Protein 6CA4 (pdb70)

Structure (mmCIF, N/CA/C/O backbone):
data_6CA4
#
_entry.id   6CA4
#
_cell.length_a   57.034
_cell.length_b   98.260
_cell.length_c   134.740
_cell.angle_alpha   90.00
_cell.angle_beta   90.00
_cell.angle_gamma   90.00
#
_symmetry.space_group_name_H-M   'P 21 21 21'
#
loop_
_entity.id
_entity.type
_entity.pdbx_description
1 polymer 'Tyrosyl-DNA phosphodiesterase 2'
2 non-polymer 'MAGNESIUM ION'
3 non-polymer 1,2-ETHANEDIOL
4 non-polymer 'MALONATE ION'
5 water water
#
loop_
_atom_site.group_PDB
_atom_site.id
_atom_site.type_symbol
_atom_site.label_atom_id
_atom_site.label_alt_id
_atom_site.label_comp_id
_atom_site.label_asym_id
_atom_site.label_entity_id
_atom_site.label_seq_id
_atom_site.pdbx_PDB_ins_code
_atom_site.Cartn_x
_atom_site.Cartn_y
_atom_site.Cartn_z
_atom_site.occupancy
_atom_site.B_iso_or_equiv
_atom_site.auth_seq_id
_atom_site.auth_comp_id
_atom_site.auth_asym_id
_atom_site.auth_atom_id
_atom_site.pdbx_PDB_model_num
ATOM 1 N N . SER A 1 1 ? 9.101 10.760 -4.350 1.00 66.78 120 SER A N 1
ATOM 2 C CA . SER A 1 1 ? 8.262 11.011 -3.194 1.00 60.84 120 SER A CA 1
ATOM 3 C C . SER A 1 1 ? 8.356 12.457 -2.748 1.00 49.37 120 SER A C 1
ATOM 4 O O . SER A 1 1 ? 9.447 12.975 -2.541 1.00 41.76 120 SER A O 1
ATOM 8 N N . SER A 1 2 ? 7.208 13.116 -2.610 1.00 50.26 121 SER A N 1
ATOM 9 C CA . SER A 1 2 ? 7.188 14.489 -2.126 1.00 61.30 121 SER A CA 1
ATOM 10 C C . SER A 1 2 ? 7.672 14.612 -0.687 1.00 45.22 121 SER A C 1
ATOM 11 O O . SER A 1 2 ? 7.830 15.736 -0.199 1.00 40.91 121 SER A O 1
ATOM 19 N N . LYS A 1 3 ? 7.902 13.496 -0.002 1.00 39.20 122 LYS A N 1
ATOM 20 C CA . LYS A 1 3 ? 8.330 13.535 1.388 1.00 28.27 122 LYS A CA 1
ATOM 21 C C . LYS A 1 3 ? 9.798 13.933 1.485 1.00 29.98 122 LYS A C 1
ATOM 22 O O . LYS A 1 3 ? 10.644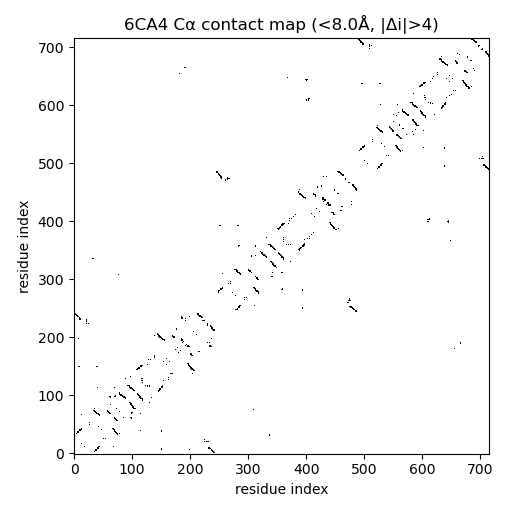 13.418 0.748 1.00 29.57 122 LYS A O 1
ATOM 41 N N . LEU A 1 4 ? 10.095 14.847 2.401 1.00 21.72 123 LEU A N 1
ATOM 42 C CA . LEU A 1 4 ? 11.466 15.208 2.715 1.00 19.80 123 LEU A CA 1
ATOM 43 C C . LEU A 1 4 ? 11.964 14.254 3.785 1.00 20.31 123 LEU A C 1
ATOM 44 O O . LEU A 1 4 ? 11.238 13.962 4.744 1.00 23.31 123 LEU A O 1
ATOM 60 N N . SER A 1 5 ? 13.192 13.761 3.618 1.00 21.03 124 SER A N 1
ATOM 61 C CA . SER A 1 5 ? 13.821 12.880 4.596 1.00 23.05 124 SER A CA 1
ATOM 62 C C . SER A 1 5 ? 15.085 13.532 5.132 1.00 21.51 124 SER A C 1
ATOM 63 O O . SER A 1 5 ? 15.815 14.190 4.389 1.00 20.98 124 SER A O 1
ATOM 71 N N . ILE A 1 6 ? 15.350 13.333 6.426 1.00 18.49 125 ILE A N 1
ATOM 72 C CA . ILE A 1 6 ? 16.542 13.881 7.054 1.00 18.30 125 ILE A CA 1
ATOM 73 C C . ILE A 1 6 ? 17.145 12.846 7.993 1.00 22.61 125 ILE A C 1
ATOM 74 O O . ILE A 1 6 ? 16.468 11.938 8.485 1.00 21.83 125 ILE A O 1
ATOM 90 N N . ILE A 1 7 ? 18.444 13.004 8.238 1.00 22.87 126 ILE A N 1
ATOM 91 C CA . ILE A 1 7 ? 19.140 12.317 9.315 1.00 20.22 126 ILE A CA 1
ATOM 92 C C . ILE A 1 7 ? 19.862 13.374 10.134 1.00 20.98 126 ILE A C 1
ATOM 93 O O . ILE A 1 7 ? 20.431 14.318 9.577 1.00 18.77 126 ILE A O 1
ATOM 109 N N . SER A 1 8 ? 19.830 13.220 11.460 1.00 17.50 127 SER A N 1
ATOM 110 C CA . SER A 1 8 ? 20.589 14.067 12.372 1.00 20.49 127 SER A CA 1
ATOM 111 C C . SER A 1 8 ? 21.399 13.170 13.295 1.00 20.21 127 SER A C 1
ATOM 112 O O . SER A 1 8 ? 20.876 12.185 13.820 1.00 20.13 127 SER A O 1
ATOM 120 N N . TRP A 1 9 ? 22.671 13.501 13.494 1.00 18.24 128 TRP A N 1
ATOM 121 C CA . TRP A 1 9 ? 23.529 12.590 14.252 1.00 20.07 128 TRP A CA 1
ATOM 122 C C . TRP A 1 9 ? 24.749 13.313 14.788 1.00 21.07 128 TRP A C 1
ATOM 123 O O . TRP A 1 9 ? 25.485 13.937 14.023 1.00 18.36 128 TRP A O 1
ATOM 144 N N . ASN A 1 10 ? 24.986 13.184 16.092 1.00 19.41 129 ASN A N 1
ATOM 145 C CA . ASN A 1 10 ? 26.262 13.539 16.710 1.00 19.49 129 ASN A CA 1
ATOM 146 C C . ASN A 1 10 ? 27.220 12.376 16.502 1.00 22.19 129 ASN A C 1
ATOM 147 O O . ASN A 1 10 ? 26.991 11.282 17.018 1.00 23.34 129 ASN A O 1
ATOM 158 N N . VAL A 1 11 ? 28.288 12.601 15.728 1.00 19.34 130 VAL A N 1
ATOM 159 C CA . VAL A 1 11 ? 29.144 11.499 15.302 1.00 22.12 130 VAL A CA 1
ATOM 160 C C . VAL A 1 11 ? 30.247 11.196 16.304 1.00 24.83 130 VAL A C 1
ATOM 161 O O . VAL A 1 11 ? 31.064 10.294 16.054 1.00 23.35 130 VAL A O 1
ATOM 174 N N . ASP A 1 12 ? 30.320 11.941 17.401 1.00 23.85 131 ASP A N 1
ATOM 175 C CA . ASP A 1 12 ? 31.264 11.658 18.487 1.00 24.38 131 ASP A CA 1
ATOM 176 C C . ASP A 1 12 ? 32.703 11.702 17.969 1.00 27.86 131 ASP A C 1
ATOM 177 O O . ASP A 1 12 ? 33.523 10.819 18.236 1.00 29.42 131 ASP A O 1
ATOM 186 N N . GLY A 1 13 ? 33.013 12.761 17.229 1.00 24.04 132 GLY A N 1
ATOM 187 C CA . GLY A 1 13 ? 34.354 12.933 16.699 1.00 27.33 132 GLY A CA 1
ATOM 188 C C . GLY A 1 13 ? 35.414 13.216 17.745 1.00 25.22 132 GLY A C 1
ATOM 189 O O . GLY A 1 13 ? 36.608 13.146 17.424 1.00 25.97 132 GLY A O 1
ATOM 193 N N . LEU A 1 14 ? 35.014 13.556 18.966 1.00 25.75 133 LEU A N 1
ATOM 194 C CA . LEU A 1 14 ? 35.974 13.763 20.042 1.00 25.04 133 LEU A CA 1
ATOM 195 C C . LEU A 1 14 ? 36.470 12.453 20.632 1.00 26.18 133 LEU A C 1
ATOM 196 O O . LEU A 1 14 ? 37.394 12.474 21.452 1.00 31.19 133 LEU A O 1
ATOM 212 N N . ASP A 1 15 ? 35.879 11.323 20.246 1.00 32.25 134 ASP A N 1
ATOM 213 C CA . ASP A 1 15 ? 36.379 10.004 20.620 1.00 33.57 134 ASP A CA 1
ATOM 214 C C . ASP A 1 15 ? 37.174 9.457 19.440 1.00 34.05 134 ASP A C 1
ATOM 215 O O . ASP A 1 15 ? 36.593 9.084 18.417 1.00 35.37 134 ASP A O 1
ATOM 224 N N . THR A 1 16 ? 38.499 9.405 19.575 1.00 35.85 135 THR A N 1
ATOM 225 C CA . THR A 1 16 ? 39.332 8.993 18.450 1.00 47.63 135 THR A CA 1
ATOM 226 C C . THR A 1 16 ? 39.461 7.479 18.321 1.00 43.62 135 THR A C 1
ATOM 227 O O . THR A 1 16 ? 39.989 7.005 17.309 1.00 46.26 135 THR A O 1
ATOM 238 N N . ASN A 1 17 ? 38.987 6.714 19.297 1.00 38.88 136 ASN A N 1
ATOM 239 C CA . ASN A 1 17 ? 39.064 5.260 19.208 1.00 38.84 136 ASN A CA 1
ATOM 240 C C . ASN A 1 17 ? 38.299 4.763 17.987 1.00 38.03 136 ASN A C 1
ATOM 241 O O . ASN A 1 17 ? 37.103 5.032 17.844 1.00 39.19 136 ASN A O 1
ATOM 252 N N . ASN A 1 18 ? 38.987 4.031 17.111 1.00 41.27 137 ASN A N 1
ATOM 253 C CA . ASN A 1 18 ? 38.362 3.414 15.936 1.00 37.99 137 ASN A CA 1
ATOM 254 C C . ASN A 1 18 ? 37.580 4.425 15.099 1.00 38.83 137 ASN A C 1
ATOM 255 O O . ASN A 1 18 ? 36.557 4.091 14.495 1.00 40.14 137 ASN A O 1
ATOM 266 N N . LEU A 1 19 ? 38.056 5.670 15.035 1.00 39.71 138 LEU A N 1
ATOM 267 C CA . LEU A 1 19 ? 37.276 6.703 14.362 1.00 45.29 138 LEU A CA 1
ATOM 268 C C . LEU A 1 19 ? 37.109 6.395 12.879 1.00 40.86 138 LEU A C 1
ATOM 269 O O . LEU A 1 19 ? 36.042 6.642 12.306 1.00 38.35 138 LEU A O 1
ATOM 285 N N . SER A 1 20 ? 38.143 5.841 12.240 1.00 48.75 139 SER A N 1
ATOM 286 C CA . SER A 1 20 ? 38.042 5.514 10.820 1.00 48.79 139 SER A CA 1
ATOM 287 C C . SER A 1 20 ? 36.978 4.451 10.573 1.00 42.05 139 SER A C 1
ATOM 288 O O . SER A 1 20 ? 36.152 4.584 9.661 1.00 37.88 139 SER A O 1
ATOM 296 N N . ASP A 1 21 ? 36.989 3.378 11.370 1.00 42.15 140 ASP A N 1
ATOM 297 C CA . ASP A 1 21 ? 35.967 2.345 11.228 1.00 43.79 140 ASP A CA 1
ATOM 298 C C . ASP A 1 21 ? 34.578 2.921 11.462 1.00 37.88 140 ASP A C 1
ATOM 299 O O . ASP A 1 21 ? 33.631 2.598 10.736 1.00 36.84 140 ASP A O 1
ATOM 308 N N . ARG A 1 22 ? 34.440 3.794 12.459 1.00 36.02 141 ARG A N 1
ATOM 309 C CA . ARG A 1 22 ? 33.138 4.373 12.769 1.00 33.75 141 ARG A CA 1
ATOM 310 C C . ARG A 1 22 ? 32.688 5.356 11.694 1.00 32.07 141 ARG A C 1
ATOM 311 O O . ARG A 1 22 ? 31.489 5.428 11.388 1.00 29.94 141 ARG A O 1
ATOM 332 N N . ALA A 1 23 ? 33.618 6.099 11.091 1.00 30.88 142 ALA A N 1
ATOM 333 C CA . ALA A 1 23 ? 33.259 6.951 9.963 1.00 29.68 142 ALA A CA 1
ATOM 334 C C . ALA A 1 23 ? 32.805 6.121 8.769 1.00 31.17 142 ALA A C 1
ATOM 335 O O . ALA A 1 23 ? 31.862 6.499 8.066 1.00 33.71 142 ALA A O 1
ATOM 342 N N . ARG A 1 24 ? 33.473 4.994 8.515 1.00 32.58 143 ARG A N 1
ATOM 343 C CA . ARG A 1 24 ? 32.981 4.062 7.507 1.00 31.85 143 ARG A CA 1
ATOM 344 C C . ARG A 1 24 ? 31.563 3.612 7.833 1.00 32.41 143 ARG A C 1
ATOM 345 O O . ARG A 1 24 ? 30.701 3.555 6.946 1.00 33.26 143 ARG A O 1
ATOM 366 N N . GLY A 1 25 ? 31.306 3.293 9.104 1.00 35.54 144 GLY A N 1
ATOM 367 C CA . GLY A 1 25 ? 29.963 2.913 9.512 1.00 37.55 144 GLY A CA 1
ATOM 368 C C . GLY A 1 25 ? 28.945 3.998 9.228 1.00 34.55 144 GLY A C 1
ATOM 369 O O . GLY A 1 25 ? 27.883 3.737 8.653 1.00 33.76 144 GLY A O 1
ATOM 373 N N . LEU A 1 26 ? 29.259 5.235 9.626 1.00 26.14 145 LEU A N 1
ATOM 374 C CA . LEU A 1 26 ? 28.351 6.345 9.379 1.00 27.55 145 LEU A CA 1
ATOM 375 C C . LEU A 1 26 ? 28.038 6.463 7.895 1.00 25.23 145 LEU A C 1
ATOM 376 O O . LEU A 1 26 ? 26.873 6.603 7.498 1.00 26.81 145 LEU A O 1
ATOM 392 N N . CYS A 1 27 ? 29.075 6.410 7.056 1.00 26.42 146 CYS A N 1
ATOM 393 C CA . CYS A 1 27 ? 28.870 6.540 5.619 1.00 32.33 146 CYS A CA 1
ATOM 394 C C . CYS A 1 27 ? 27.932 5.463 5.096 1.00 35.60 146 CYS A C 1
ATOM 395 O O . CYS A 1 27 ? 27.100 5.726 4.220 1.00 30.84 146 CYS A O 1
ATOM 403 N N . SER A 1 28 ? 28.061 4.237 5.608 1.00 32.77 147 SER A N 1
ATOM 404 C CA . SER A 1 28 ? 27.196 3.155 5.149 1.00 40.94 147 SER A CA 1
ATOM 405 C C . SER A 1 28 ? 25.741 3.415 5.516 1.00 34.72 147 SER A C 1
ATOM 406 O O . SER A 1 28 ? 24.834 3.098 4.736 1.00 28.47 147 SER A O 1
ATOM 414 N N . TYR A 1 29 ? 25.495 4.003 6.690 1.00 28.58 148 TYR A N 1
ATOM 415 C CA . TYR A 1 29 ? 24.127 4.364 7.055 1.00 29.04 148 TYR A CA 1
ATOM 416 C C . TYR A 1 29 ? 23.596 5.466 6.148 1.00 25.91 148 TYR A C 1
ATOM 417 O O . TYR A 1 29 ? 22.445 5.412 5.694 1.00 29.69 148 TYR A O 1
ATOM 435 N N . LEU A 1 30 ? 24.416 6.490 5.892 1.00 24.62 149 LEU A N 1
ATOM 436 C CA . LEU A 1 30 ? 23.993 7.576 5.011 1.00 25.91 149 LEU A CA 1
ATOM 437 C C . LEU A 1 30 ? 23.659 7.049 3.621 1.00 26.51 149 LEU A C 1
ATOM 438 O O . LEU A 1 30 ? 22.664 7.461 3.013 1.00 25.70 149 LEU A O 1
ATOM 454 N N . ALA A 1 31 ? 24.465 6.118 3.114 1.00 26.08 150 ALA A N 1
ATOM 455 C CA . ALA A 1 31 ? 24.195 5.562 1.794 1.00 25.77 150 ALA A CA 1
ATOM 456 C C . ALA A 1 31 ? 22.905 4.745 1.785 1.00 25.90 150 ALA A C 1
ATOM 457 O O . ALA A 1 31 ? 22.124 4.819 0.829 1.00 25.72 150 ALA A O 1
ATOM 464 N N . LEU A 1 32 ? 22.668 3.950 2.832 1.00 24.88 151 LEU A N 1
ATOM 465 C CA . LEU A 1 32 ? 21.487 3.092 2.870 1.00 20.82 151 LEU A CA 1
ATOM 466 C C . LEU A 1 32 ? 20.205 3.904 2.795 1.00 24.11 151 LEU A C 1
ATOM 467 O O . LEU A 1 32 ? 19.248 3.514 2.118 1.00 25.31 151 LEU A O 1
ATOM 483 N N . TYR A 1 33 ? 20.151 5.022 3.515 1.00 21.91 152 TYR A N 1
ATOM 484 C CA . TYR A 1 33 ? 18.943 5.833 3.569 1.00 20.80 152 TYR A CA 1
ATOM 485 C C . TYR A 1 33 ? 18.919 6.930 2.510 1.00 23.16 152 TYR A C 1
ATOM 486 O O . TYR A 1 33 ? 17.833 7.393 2.149 1.00 26.24 152 TYR A O 1
ATOM 504 N N . THR A 1 34 ? 20.082 7.382 2.039 1.00 24.45 153 THR A N 1
ATOM 505 C CA . THR A 1 34 ? 20.221 8.478 1.085 1.00 23.89 153 THR A CA 1
ATOM 506 C C . THR A 1 34 ? 19.253 9.616 1.441 1.00 24.25 153 THR A C 1
ATOM 507 O O . THR A 1 34 ? 18.346 9.931 0.666 1.00 22.61 153 THR A O 1
ATOM 518 N N . PRO A 1 35 ? 19.402 10.222 2.614 1.00 20.16 154 PRO A N 1
ATOM 519 C CA . PRO A 1 35 ? 18.461 11.265 3.022 1.00 19.62 154 PRO A CA 1
ATOM 520 C C . PRO A 1 35 ? 18.646 12.532 2.203 1.00 19.50 154 PRO A C 1
ATOM 521 O O . PRO A 1 35 ? 19.699 12.783 1.615 1.00 19.71 154 PRO A O 1
ATOM 532 N N . ASP A 1 36 ? 17.588 13.341 2.174 1.00 18.33 155 ASP A N 1
ATOM 533 C CA . ASP A 1 36 ? 17.656 14.615 1.471 1.00 18.24 155 ASP A CA 1
ATOM 534 C C . ASP A 1 36 ? 18.566 15.598 2.189 1.00 18.49 155 ASP A C 1
ATOM 535 O O . ASP A 1 36 ? 19.247 16.395 1.541 1.00 18.37 155 ASP A O 1
ATOM 544 N N . VAL A 1 37 ? 18.589 15.551 3.519 1.00 18.55 156 VAL A N 1
ATOM 545 C CA . VAL A 1 37 ? 19.394 16.447 4.342 1.00 17.79 156 VAL A CA 1
ATOM 546 C C . VAL A 1 37 ? 20.046 15.628 5.447 1.00 18.23 156 VAL A C 1
ATOM 547 O O . VAL A 1 37 ? 19.413 14.742 6.032 1.00 21.14 156 VAL A O 1
ATOM 560 N N . VAL A 1 38 ? 21.313 15.920 5.735 1.00 17.51 157 VAL A N 1
ATOM 561 C CA . VAL A 1 38 ? 21.999 15.362 6.895 1.00 17.72 157 VAL A CA 1
ATOM 562 C C . VAL A 1 38 ? 22.438 16.512 7.797 1.00 16.81 157 VAL A C 1
ATOM 563 O O . VAL A 1 38 ? 23.073 17.465 7.339 1.00 16.62 157 VAL A O 1
ATOM 576 N N . PHE A 1 39 ? 22.096 16.417 9.076 1.00 19.18 158 PHE A N 1
ATOM 577 C CA . PHE A 1 39 ? 22.559 17.337 10.105 1.00 18.23 158 PHE A CA 1
ATOM 578 C C . PHE A 1 39 ? 23.557 16.591 10.983 1.00 16.81 158 PHE A C 1
ATOM 579 O O . PHE A 1 39 ? 23.213 15.567 11.582 1.00 20.79 158 PHE A O 1
ATOM 596 N N . LEU A 1 40 ? 24.791 17.072 11.034 1.00 16.66 159 LEU A N 1
ATOM 597 C CA . LEU A 1 40 ? 25.835 16.384 11.783 1.00 17.31 159 LEU A CA 1
ATOM 598 C C . LEU A 1 40 ? 26.432 17.289 12.854 1.00 17.60 159 LEU A C 1
ATOM 599 O O . LEU A 1 40 ? 26.568 18.503 12.664 1.00 17.86 159 LEU A O 1
ATOM 615 N N . GLN A 1 41 ? 26.781 16.682 13.994 1.00 17.38 160 GLN A N 1
ATOM 616 C CA . GLN A 1 41 ? 27.452 17.413 15.057 1.00 19.44 160 GLN A CA 1
ATOM 617 C C . GLN A 1 41 ? 28.703 16.679 15.524 1.00 18.99 160 GLN A C 1
ATOM 618 O O . GLN A 1 41 ? 28.805 15.448 15.433 1.00 18.78 160 GLN A O 1
ATOM 632 N N . GLU A 1 42 ? 29.654 17.465 16.040 1.00 15.36 161 GLU A N 1
ATOM 633 C CA . GLU A 1 42 ? 30.919 16.956 16.574 1.00 21.48 161 GLU A CA 1
ATOM 634 C C . GLU A 1 42 ? 31.763 16.298 15.477 1.00 20.86 161 GLU A C 1
ATOM 635 O O . GLU A 1 42 ? 32.434 15.294 15.700 1.00 20.61 161 GLU A O 1
ATOM 647 N N . LEU A 1 43 ? 31.737 16.878 14.285 1.00 21.48 162 LEU A N 1
ATOM 648 C CA . LEU A 1 43 ? 32.719 16.540 13.265 1.00 21.81 162 LEU A CA 1
ATOM 649 C C . LEU A 1 43 ? 34.092 17.103 13.632 1.00 23.44 162 LEU A C 1
ATOM 650 O O . LEU A 1 43 ? 34.210 18.086 14.365 1.00 23.31 162 LEU A O 1
ATOM 666 N N . ILE A 1 44 ? 35.139 16.468 13.111 1.00 22.02 163 ILE A N 1
ATOM 667 C CA . ILE A 1 44 ? 36.486 17.041 13.118 1.00 19.75 163 ILE A CA 1
ATOM 668 C C . ILE A 1 44 ? 36.979 17.064 11.674 1.00 25.17 163 ILE A C 1
ATOM 669 O O . ILE A 1 44 ? 36.378 16.422 10.799 1.00 24.51 163 ILE A O 1
ATOM 685 N N . PRO A 1 45 ? 38.049 17.797 11.368 1.00 27.66 164 PRO A N 1
ATOM 686 C CA . PRO A 1 45 ? 38.443 17.918 9.955 1.00 22.32 164 PRO A CA 1
ATOM 687 C C . PRO A 1 45 ? 38.668 16.584 9.261 1.00 28.12 164 PRO A C 1
ATOM 688 O O . PRO A 1 45 ? 38.184 16.396 8.137 1.00 28.46 164 PRO A O 1
ATOM 699 N N . ALA A 1 46 ? 39.396 15.652 9.887 1.00 30.63 165 ALA A N 1
ATOM 700 C CA . ALA A 1 46 ? 39.646 14.363 9.246 1.00 31.30 165 ALA A CA 1
ATOM 701 C C . ALA A 1 46 ? 38.347 13.624 8.956 1.00 31.01 165 ALA A C 1
ATOM 702 O O . ALA A 1 46 ? 38.265 12.880 7.969 1.00 33.18 165 ALA A O 1
ATOM 709 N N . TYR A 1 47 ? 37.325 13.826 9.795 1.00 25.25 166 TYR A N 1
ATOM 710 C CA . TYR A 1 47 ? 36.050 13.136 9.619 1.00 22.14 166 TYR A CA 1
ATOM 711 C C . TYR A 1 47 ? 35.300 13.689 8.414 1.00 26.52 166 TYR A C 1
ATOM 712 O O . TYR A 1 47 ? 34.828 12.931 7.558 1.00 27.24 166 TYR A O 1
ATOM 730 N N . VAL A 1 48 ? 35.189 15.018 8.322 1.00 24.27 167 VAL A N 1
ATOM 731 C CA . VAL A 1 48 ? 34.454 15.600 7.206 1.00 22.18 167 VAL A CA 1
ATOM 732 C C . VAL A 1 48 ? 35.212 15.397 5.902 1.00 28.71 167 VAL A C 1
ATOM 733 O O . VAL A 1 48 ? 34.595 15.257 4.840 1.00 28.87 167 VAL A O 1
ATOM 746 N N . GLN A 1 49 ? 36.545 15.361 5.953 1.00 25.84 168 GLN A N 1
ATOM 747 C CA . GLN A 1 49 ? 37.313 15.063 4.749 1.00 29.99 168 GLN A CA 1
ATOM 748 C C . GLN A 1 49 ? 36.988 13.669 4.235 1.00 30.27 168 GLN A C 1
ATOM 749 O O . GLN A 1 49 ? 36.847 13.457 3.021 1.00 34.94 168 GLN A O 1
ATOM 763 N N . TYR A 1 50 ? 36.862 12.705 5.148 1.00 26.97 169 TYR A N 1
ATOM 764 C CA . TYR A 1 50 ? 36.505 11.351 4.750 1.00 31.36 169 TYR A CA 1
ATOM 765 C C . TYR A 1 50 ? 35.113 11.296 4.130 1.00 32.30 169 TYR A C 1
ATOM 766 O O . TYR A 1 50 ? 34.908 10.618 3.113 1.00 34.50 169 TYR A O 1
ATOM 784 N N . LEU A 1 51 ? 34.137 11.984 4.741 1.00 25.52 170 LEU A N 1
ATOM 785 C CA . LEU A 1 51 ? 32.780 11.980 4.207 1.00 24.63 170 LEU A CA 1
ATOM 786 C C . LEU A 1 51 ? 32.719 12.625 2.826 1.00 23.75 170 LEU A C 1
ATOM 787 O O . LEU A 1 51 ? 32.000 12.148 1.939 1.00 25.64 170 LEU A O 1
ATOM 803 N N . LYS A 1 52 ? 33.466 13.711 2.622 1.00 23.13 171 LYS A N 1
ATOM 804 C CA . LYS A 1 52 ? 33.427 14.392 1.333 1.00 27.31 171 LYS A CA 1
ATOM 805 C C . LYS A 1 52 ? 33.988 13.524 0.215 1.00 32.82 171 LYS A C 1
ATOM 806 O O . LYS A 1 52 ? 33.520 13.607 -0.924 1.00 35.57 171 LYS A O 1
ATOM 825 N N . LYS A 1 53 ? 34.999 12.706 0.508 1.00 32.52 172 LYS A N 1
ATOM 826 C CA . LYS A 1 53 ? 35.544 11.820 -0.515 1.00 42.84 172 LYS A CA 1
ATOM 827 C C . LYS A 1 53 ? 34.530 10.778 -0.959 1.00 41.39 172 LYS A C 1
ATOM 828 O O . LYS A 1 53 ? 34.570 10.329 -2.113 1.00 43.28 172 LYS A O 1
ATOM 847 N N . ARG A 1 54 ? 33.619 10.384 -0.076 1.00 36.48 173 ARG A N 1
ATOM 848 C CA . ARG A 1 54 ? 32.680 9.314 -0.380 1.00 43.72 173 ARG A CA 1
ATOM 849 C C . ARG A 1 54 ? 31.292 9.806 -0.771 1.00 49.84 173 ARG A C 1
ATOM 850 O O . ARG A 1 54 ? 30.596 9.114 -1.520 1.00 57.26 173 ARG A O 1
ATOM 871 N N . ALA A 1 55 ? 30.873 10.986 -0.312 1.00 32.82 174 ALA A N 1
ATOM 872 C CA . ALA A 1 55 ? 29.512 11.443 -0.575 1.00 25.68 174 ALA A CA 1
ATOM 873 C C . ALA A 1 55 ? 29.456 12.592 -1.577 1.00 24.44 174 ALA A C 1
ATOM 874 O O . ALA A 1 55 ? 28.942 13.669 -1.265 1.00 26.20 174 ALA A O 1
ATOM 881 N N . VAL A 1 56 ? 29.919 12.365 -2.802 1.00 25.54 175 VAL A N 1
ATOM 882 C CA . VAL A 1 56 ? 30.085 13.456 -3.756 1.00 24.97 175 VAL A CA 1
ATOM 883 C C . VAL A 1 56 ? 28.746 13.854 -4.380 1.00 25.66 175 VAL A C 1
ATOM 884 O O . VAL A 1 56 ? 28.671 14.794 -5.176 1.00 26.33 175 VAL A O 1
ATOM 897 N N . SER A 1 57 ? 27.674 13.144 -4.026 1.00 24.61 176 SER A N 1
ATOM 898 C CA . SER A 1 57 ? 26.337 13.554 -4.441 1.00 29.07 176 SER A CA 1
ATOM 899 C C . SER A 1 57 ? 25.708 14.548 -3.473 1.00 23.90 176 SER A C 1
ATOM 900 O O . SER A 1 57 ? 24.536 14.903 -3.639 1.00 20.30 176 SER A O 1
ATOM 908 N N . TYR A 1 58 ? 26.465 15.021 -2.489 1.00 21.62 177 TYR A N 1
ATOM 909 C CA . TYR A 1 58 ? 25.961 15.947 -1.489 1.00 19.49 177 TYR A CA 1
ATOM 910 C C . TYR A 1 58 ? 26.803 17.213 -1.453 1.00 17.58 177 TYR A C 1
ATOM 911 O O . TYR A 1 58 ? 28.029 17.156 -1.581 1.00 21.27 177 TYR A O 1
ATOM 929 N N . LEU A 1 59 ? 26.138 18.350 -1.257 1.00 19.68 178 LEU A N 1
ATOM 930 C CA . LEU A 1 59 ? 26.818 19.592 -0.916 1.00 15.64 178 LEU A CA 1
ATOM 931 C C . LEU A 1 59 ? 27.093 19.598 0.578 1.00 17.86 178 LEU A C 1
ATOM 932 O O . LEU A 1 59 ? 26.252 19.159 1.361 1.00 18.84 178 LEU A O 1
ATOM 948 N N . PHE A 1 60 ? 28.261 20.103 0.971 1.00 17.66 179 PHE A N 1
ATOM 949 C CA . PHE A 1 60 ? 28.659 20.154 2.375 1.00 17.51 179 PHE A CA 1
ATOM 950 C C . PHE A 1 60 ? 28.767 21.589 2.870 1.00 17.83 179 PHE A C 1
ATOM 951 O O . PHE A 1 60 ? 29.241 22.478 2.154 1.00 19.36 179 PHE A O 1
ATOM 968 N N . PHE A 1 61 ? 28.379 21.798 4.127 1.00 17.48 180 PHE A N 1
ATOM 969 C CA . PHE A 1 61 ? 28.560 23.068 4.814 1.00 20.94 180 PHE A CA 1
ATOM 970 C C . PHE A 1 61 ? 29.007 22.724 6.223 1.00 18.09 180 PHE A C 1
ATOM 971 O O . PHE A 1 61 ? 28.485 21.782 6.829 1.00 19.48 180 PHE A O 1
ATOM 988 N N . GLU A 1 62 ? 29.982 23.475 6.733 1.00 18.04 181 GLU A N 1
ATOM 989 C CA . GLU A 1 62 ? 30.545 23.196 8.052 1.00 16.27 181 GLU A CA 1
ATOM 990 C C . GLU A 1 62 ? 30.463 24.415 8.962 1.00 19.34 181 GLU A C 1
ATOM 991 O O . GLU A 1 62 ? 30.557 25.559 8.520 1.00 20.02 181 GLU A O 1
ATOM 1003 N N . GLY A 1 63 ? 30.315 24.152 10.262 1.00 20.35 182 GLY A N 1
ATOM 1004 C CA . GLY A 1 63 ? 30.251 25.232 11.230 1.00 19.26 182 GLY A CA 1
ATOM 1005 C C . GLY A 1 63 ? 31.589 25.827 11.611 1.00 19.60 182 GLY A C 1
ATOM 1006 O O . GLY A 1 63 ? 31.627 26.890 12.244 1.00 21.50 182 GLY A O 1
ATOM 1010 N N . SER A 1 64 ? 32.680 25.165 11.249 1.00 18.69 183 SER A N 1
ATOM 1011 C CA . SER A 1 64 ? 34.018 25.706 11.441 1.00 17.89 183 SER A CA 1
ATOM 1012 C C . SER A 1 64 ? 34.986 24.906 10.574 1.00 21.82 183 SER A C 1
ATOM 1013 O O . SER A 1 64 ? 34.601 23.950 9.896 1.00 22.98 183 SER A O 1
ATOM 1021 N N . ASP A 1 65 ? 36.250 25.331 10.581 1.00 21.46 184 ASP A N 1
ATOM 1022 C CA . ASP A 1 65 ? 37.347 24.603 9.949 1.00 23.85 184 ASP A CA 1
ATOM 1023 C C . ASP A 1 65 ? 38.412 24.177 10.953 1.00 26.62 184 ASP A C 1
ATOM 1024 O O . ASP A 1 65 ? 39.506 23.766 10.550 1.00 26.81 184 ASP A O 1
ATOM 1033 N N . ASP A 1 66 ? 38.111 24.252 12.243 1.00 23.75 185 ASP A N 1
ATOM 1034 C CA . ASP A 1 66 ? 39.080 24.043 13.309 1.00 28.21 185 ASP A CA 1
ATOM 1035 C C . ASP A 1 66 ? 38.348 23.419 14.487 1.00 27.46 185 ASP A C 1
ATOM 1036 O O . ASP A 1 66 ? 37.143 23.617 14.649 1.00 29.59 185 ASP A O 1
ATOM 1045 N N . GLY A 1 67 ? 39.074 22.649 15.296 1.00 30.79 186 GLY A N 1
ATOM 1046 C CA . GLY A 1 67 ? 38.458 22.038 16.469 1.00 28.50 186 GLY A CA 1
ATOM 1047 C C . GLY A 1 67 ? 37.433 20.990 16.074 1.00 26.00 186 GLY A C 1
ATOM 1048 O O . GLY A 1 67 ? 37.709 20.089 15.274 1.00 24.53 186 GLY A O 1
ATOM 1052 N N . TYR A 1 68 ? 36.238 21.089 16.654 1.00 21.35 187 TYR A N 1
ATOM 1053 C CA . TYR A 1 68 ? 35.120 20.223 16.306 1.00 21.29 187 TYR A CA 1
ATOM 1054 C C . TYR A 1 68 ? 33.911 21.099 16.031 1.00 21.86 187 TYR A C 1
ATOM 1055 O O . TYR A 1 68 ? 33.813 22.215 16.546 1.00 22.63 187 TYR A O 1
ATOM 1073 N N . PHE A 1 69 ? 32.999 20.601 15.198 1.00 19.78 188 PHE A N 1
ATOM 1074 C CA . PHE A 1 69 ? 31.977 21.486 14.645 1.00 17.00 188 PHE A CA 1
ATOM 1075 C C . PHE A 1 69 ? 30.852 20.698 13.984 1.00 16.42 188 PHE A C 1
ATOM 1076 O O . PHE A 1 69 ? 30.919 19.478 13.823 1.00 20.26 188 PHE A O 1
ATOM 1093 N N . THR A 1 70 ? 29.812 21.426 13.601 1.00 18.31 189 THR A N 1
ATOM 1094 C CA . THR A 1 70 ? 28.652 20.830 12.962 1.00 17.32 189 THR A CA 1
ATOM 1095 C C . THR A 1 70 ? 28.793 20.840 11.441 1.00 16.00 189 THR A C 1
ATOM 1096 O O . THR A 1 70 ? 29.698 21.450 10.870 1.00 18.39 189 THR A O 1
ATOM 1107 N N . GLY A 1 71 ? 27.843 20.186 10.786 1.00 16.32 190 GLY A N 1
ATOM 1108 C CA . GLY A 1 71 ? 27.805 20.193 9.337 1.00 17.57 190 GLY A CA 1
ATOM 1109 C C . GLY A 1 71 ? 26.402 19.943 8.834 1.00 17.78 190 GLY A C 1
ATOM 1110 O O . GLY A 1 71 ? 25.561 19.369 9.527 1.00 17.62 190 GLY A O 1
ATOM 1114 N N . ILE A 1 72 ? 26.158 20.385 7.601 1.00 18.75 191 ILE A N 1
ATOM 1115 C CA . ILE A 1 72 ? 24.910 20.103 6.910 1.00 16.25 191 ILE A CA 1
ATOM 1116 C C . ILE A 1 72 ? 25.281 19.534 5.550 1.00 17.28 191 ILE A C 1
ATOM 1117 O O . ILE A 1 72 ? 26.153 20.086 4.868 1.00 19.39 191 ILE A O 1
ATOM 1133 N N . MET A 1 73 ? 24.643 18.428 5.174 1.00 16.97 192 MET A N 1
ATOM 1134 C CA . MET A 1 73 ? 24.778 17.854 3.840 1.00 16.26 192 MET A CA 1
ATOM 1135 C C . MET A 1 73 ? 23.441 17.960 3.119 1.00 16.65 192 MET A C 1
ATOM 1136 O O . MET A 1 73 ? 22.387 17.697 3.707 1.00 17.75 192 MET A O 1
ATOM 1150 N N . LEU A 1 74 ? 23.489 18.321 1.836 1.00 16.72 193 LEU A N 1
ATOM 1151 C CA . LEU A 1 74 ? 22.294 18.496 1.021 1.00 18.80 193 LEU A CA 1
ATOM 1152 C C . LEU A 1 74 ? 22.385 17.595 -0.203 1.00 18.49 193 LEU A C 1
ATOM 1153 O O . LEU A 1 74 ? 23.358 17.668 -0.960 1.00 20.62 193 LEU A O 1
ATOM 1169 N N . ARG A 1 75 ? 21.377 16.752 -0.386 1.00 18.48 194 ARG A N 1
ATOM 1170 C CA . ARG A 1 75 ? 21.325 15.866 -1.545 1.00 16.29 194 ARG A CA 1
ATOM 1171 C C . ARG A 1 75 ? 21.047 16.684 -2.802 1.00 17.53 194 ARG A C 1
ATOM 1172 O O . ARG A 1 75 ? 19.943 17.211 -2.979 1.00 20.54 194 ARG A O 1
ATOM 1193 N N . LYS A 1 76 ? 22.027 16.733 -3.707 1.00 22.35 195 LYS A N 1
ATOM 1194 C CA . LYS A 1 76 ? 21.991 17.710 -4.790 1.00 21.48 195 LYS A CA 1
ATOM 1195 C C . LYS A 1 76 ? 20.881 17.424 -5.793 1.00 21.48 195 LYS A C 1
ATOM 1196 O O . LYS A 1 76 ? 20.341 18.359 -6.393 1.00 24.13 195 LYS A O 1
ATOM 1215 N N . SER A 1 77 ? 20.509 16.155 -5.970 1.00 18.86 196 SER A N 1
ATOM 1216 C CA . SER A 1 77 ? 19.439 15.808 -6.896 1.00 22.21 196 SER A CA 1
ATOM 1217 C C . SER A 1 77 ? 18.066 16.211 -6.387 1.00 25.24 196 SER A C 1
ATOM 1218 O O . SER A 1 77 ? 17.107 16.184 -7.166 1.00 24.27 196 SER A O 1
ATOM 1226 N N . ARG A 1 78 ? 17.952 16.593 -5.113 1.00 20.73 197 ARG A N 1
ATOM 1227 C CA . ARG A 1 78 ? 16.664 16.810 -4.475 1.00 21.36 197 ARG A CA 1
ATOM 1228 C C . ARG A 1 78 ? 16.471 18.203 -3.910 1.00 22.77 197 ARG A C 1
ATOM 1229 O O . ARG A 1 78 ? 15.320 18.632 -3.766 1.00 23.36 197 ARG A O 1
ATOM 1250 N N . VAL A 1 79 ? 17.552 18.913 -3.597 1.00 23.48 198 VAL A N 1
ATOM 1251 C CA . VAL A 1 79 ? 17.520 20.164 -2.855 1.00 28.45 198 VAL A CA 1
ATOM 1252 C C . VAL A 1 79 ? 18.358 21.182 -3.615 1.00 31.77 198 VAL A C 1
ATOM 1253 O O . VAL A 1 79 ? 19.511 20.903 -3.968 1.00 37.67 198 VAL A O 1
ATOM 1266 N N . LYS A 1 80 ? 17.776 22.349 -3.888 1.00 27.49 199 LYS A N 1
ATOM 1267 C CA . LYS A 1 80 ? 18.491 23.432 -4.544 1.00 30.37 199 LYS A CA 1
ATOM 1268 C C . LYS A 1 80 ? 18.996 24.434 -3.512 1.00 28.81 199 LYS A C 1
ATOM 1269 O O . LYS A 1 80 ? 18.217 24.985 -2.725 1.00 28.21 199 LYS A O 1
ATOM 1288 N N . PHE A 1 81 ? 20.296 24.687 -3.537 1.00 22.94 200 PHE A N 1
ATOM 1289 C CA . PHE A 1 81 ? 20.911 25.564 -2.558 1.00 21.82 200 PHE A CA 1
ATOM 1290 C C . PHE A 1 81 ? 20.720 27.029 -2.921 1.00 24.91 200 PHE A C 1
ATOM 1291 O O . PHE A 1 81 ? 20.861 27.429 -4.078 1.00 26.87 200 PHE A O 1
ATOM 1308 N N . LEU A 1 82 ? 20.413 27.834 -1.908 1.00 22.44 201 LEU A N 1
ATOM 1309 C CA . LEU A 1 82 ? 20.297 29.275 -2.068 1.00 21.80 201 LEU A CA 1
ATOM 1310 C C . LEU A 1 82 ? 21.408 30.027 -1.349 1.00 27.79 201 LEU A C 1
ATOM 1311 O O . LEU A 1 82 ? 22.139 30.791 -1.984 1.00 24.78 201 LEU A O 1
ATOM 1327 N N . GLU A 1 83 ? 21.552 29.850 -0.037 1.00 21.15 202 GLU A N 1
ATOM 1328 C CA . GLU A 1 83 ? 22.643 30.502 0.675 1.00 19.89 202 GLU A CA 1
ATOM 1329 C C . GLU A 1 83 ? 22.757 29.890 2.062 1.00 20.85 202 GLU A C 1
ATOM 1330 O O . GLU A 1 83 ? 21.875 29.157 2.519 1.00 20.96 202 GLU A O 1
ATOM 1342 N N . SER A 1 84 ? 23.858 30.224 2.733 1.00 19.83 203 SER A N 1
ATOM 1343 C CA . SER A 1 84 ? 24.147 29.696 4.058 1.00 20.47 203 SER A CA 1
ATOM 1344 C C . SER A 1 84 ? 24.738 30.791 4.934 1.00 23.65 203 SER A C 1
ATOM 1345 O O . SER A 1 84 ? 25.219 31.820 4.447 1.00 23.23 203 SER A O 1
ATOM 1353 N N . GLU A 1 85 ? 24.691 30.558 6.245 1.00 18.94 204 GLU A N 1
ATOM 1354 C CA . GLU A 1 85 ? 25.314 31.482 7.179 1.00 20.87 204 GLU A CA 1
ATOM 1355 C C . GLU A 1 85 ? 25.557 30.778 8.501 1.00 20.76 204 GLU A C 1
ATOM 1356 O O . GLU A 1 85 ? 24.986 29.720 8.785 1.00 21.01 204 GLU A O 1
ATOM 1368 N N . ILE A 1 86 ? 26.399 31.399 9.315 1.00 19.67 205 ILE A N 1
ATOM 1369 C CA . ILE A 1 86 ? 26.654 30.955 10.680 1.00 19.95 205 ILE A CA 1
ATOM 1370 C C . ILE A 1 86 ? 26.281 32.094 11.617 1.00 23.81 205 ILE A C 1
ATOM 1371 O O . ILE A 1 86 ? 26.671 33.245 11.389 1.00 23.88 205 ILE A O 1
ATOM 1387 N N . ILE A 1 87 ? 25.503 31.775 12.645 1.00 22.45 206 ILE A N 1
ATOM 1388 C CA . ILE A 1 87 ? 25.133 32.719 13.690 1.00 24.82 206 ILE A CA 1
ATOM 1389 C C . ILE A 1 87 ? 25.952 32.373 14.925 1.00 26.17 206 ILE A C 1
ATOM 1390 O O . ILE A 1 87 ? 25.962 31.218 15.369 1.00 21.59 206 ILE A O 1
ATOM 1406 N N A CYS A 1 88 ? 26.667 33.353 15.467 0.64 30.73 207 CYS A N 1
ATOM 1407 N N B CYS A 1 88 ? 26.633 33.378 15.470 0.36 35.02 207 CYS A N 1
ATOM 1408 C CA A CYS A 1 88 ? 27.565 33.074 16.578 0.64 33.50 207 CYS A CA 1
ATOM 1409 C CA B CYS A 1 88 ? 27.485 33.199 16.631 0.36 35.53 207 CYS A CA 1
ATOM 1410 C C A CYS A 1 88 ? 26.810 33.072 17.903 0.64 30.22 207 CYS A C 1
ATOM 1411 C C B CYS A 1 88 ? 26.651 32.911 17.873 0.36 32.26 207 CYS A C 1
ATOM 1412 O O A CYS A 1 88 ? 25.816 33.784 18.079 0.64 25.95 207 CYS A O 1
ATOM 1413 O O B CYS A 1 88 ? 25.468 33.258 17.961 0.36 30.75 207 CYS A O 1
ATOM 1428 N N . PHE A 1 89 ? 27.283 32.226 18.828 1.00 27.13 208 PHE A N 1
ATOM 1429 C CA . PHE A 1 89 ? 26.806 32.125 20.205 1.00 23.98 208 PHE A CA 1
ATOM 1430 C C . PHE A 1 89 ? 27.823 32.895 21.045 1.00 25.61 208 PHE A C 1
ATOM 1431 O O . PHE A 1 89 ? 28.855 32.335 21.440 1.00 25.66 208 PHE A O 1
ATOM 1449 N N . PRO A 1 90 ? 27.595 34.175 21.349 1.00 25.96 209 PRO A N 1
ATOM 1450 C CA . PRO A 1 90 ? 28.705 34.999 21.871 1.00 33.50 209 PRO A CA 1
ATOM 1451 C C . PRO A 1 90 ? 29.306 34.525 23.195 1.00 32.85 209 PRO A C 1
ATOM 1452 O O . PRO A 1 90 ? 30.463 34.869 23.484 1.00 29.63 209 PRO A O 1
ATOM 1463 N N . THR A 1 91 ? 28.588 33.751 24.008 1.00 26.30 210 THR A N 1
ATOM 1464 C CA . THR A 1 91 ? 29.124 33.325 25.294 1.00 22.62 210 THR A CA 1
ATOM 1465 C C . THR A 1 91 ? 29.343 31.816 25.380 1.00 26.29 210 THR A C 1
ATOM 1466 O O . THR A 1 91 ? 29.440 31.271 26.484 1.00 24.21 210 THR A O 1
ATOM 1477 N N . THR A 1 92 ? 29.442 31.127 24.246 1.00 24.55 211 THR A N 1
ATOM 1478 C CA . THR A 1 92 ? 29.798 29.715 24.284 1.00 20.27 211 THR A CA 1
ATOM 1479 C C . THR A 1 92 ? 31.217 29.545 24.812 1.00 18.70 211 THR A C 1
ATOM 1480 O O . THR A 1 92 ? 32.102 30.360 24.539 1.00 24.08 211 THR A O 1
ATOM 1491 N N . GLN A 1 93 ? 31.424 28.484 25.574 1.00 21.75 212 GLN A N 1
ATOM 1492 C CA . GLN A 1 93 ? 32.755 28.084 26.005 1.00 22.13 212 GLN A CA 1
ATOM 1493 C C . GLN A 1 93 ? 33.304 26.932 25.180 1.00 20.90 212 GLN A C 1
ATOM 1494 O O . GLN A 1 93 ? 34.407 26.452 25.465 1.00 19.04 212 GLN A O 1
ATOM 1508 N N . MET A 1 94 ? 32.560 26.470 24.163 1.00 20.77 213 MET A N 1
ATOM 1509 C CA . MET A 1 94 ? 32.884 25.237 23.462 1.00 17.21 213 MET A CA 1
ATOM 1510 C C . MET A 1 94 ? 32.707 25.409 21.956 1.00 19.73 213 MET A C 1
ATOM 1511 O O . MET A 1 94 ? 32.441 24.440 21.239 1.00 21.57 213 MET A O 1
ATOM 1525 N N . MET A 1 95 ? 32.849 26.642 21.471 1.00 18.42 214 MET A N 1
ATOM 1526 C CA . MET A 1 95 ? 32.869 26.940 20.040 1.00 19.22 214 MET A CA 1
ATOM 1527 C C . MET A 1 95 ? 31.548 26.608 19.353 1.00 20.92 214 MET A C 1
ATOM 1528 O O . MET A 1 95 ? 31.509 26.441 18.122 1.00 19.66 214 MET A O 1
ATOM 1542 N N . ARG A 1 96 ? 30.457 26.547 20.108 1.00 18.13 215 ARG A N 1
ATOM 1543 C CA . ARG A 1 96 ? 29.158 26.210 19.543 1.00 18.10 215 ARG A CA 1
ATOM 1544 C C . ARG A 1 96 ? 28.570 27.399 18.792 1.00 17.96 215 ARG A C 1
ATOM 1545 O O . ARG A 1 96 ? 28.887 28.558 19.066 1.00 18.27 215 ARG A O 1
ATOM 1566 N N . ASN A 1 97 ? 27.723 27.096 17.813 1.00 17.53 216 ASN A N 1
ATOM 1567 C CA . ASN A 1 97 ? 27.112 28.133 16.989 1.00 18.91 216 ASN A CA 1
ATOM 1568 C C . ASN A 1 97 ? 25.901 27.547 16.272 1.00 16.20 216 ASN A C 1
ATOM 1569 O O . ASN A 1 97 ? 25.502 26.405 16.512 1.00 16.59 216 ASN A O 1
ATOM 1580 N N . LEU A 1 98 ? 25.305 28.340 15.394 1.00 18.45 217 LEU A N 1
ATOM 1581 C CA . LEU A 1 98 ? 24.110 27.947 14.663 1.00 14.71 217 LEU A CA 1
ATOM 1582 C C . LEU A 1 98 ? 24.437 27.999 13.180 1.00 15.56 217 LEU A C 1
ATOM 1583 O O . LEU A 1 98 ? 24.768 29.067 12.659 1.00 20.71 217 LEU A O 1
ATOM 1599 N N . LEU A 1 99 ? 24.358 26.851 12.520 1.00 14.13 218 LEU A N 1
ATOM 1600 C CA . LEU A 1 99 ? 24.630 26.718 11.089 1.00 13.46 218 LEU A CA 1
ATOM 1601 C C . LEU A 1 99 ? 23.317 26.623 10.330 1.00 15.83 218 LEU A C 1
ATOM 1602 O O . LEU A 1 99 ? 22.462 25.808 10.672 1.00 17.28 218 LEU A O 1
ATOM 1618 N N . ILE A 1 100 ? 23.171 27.437 9.288 1.00 17.63 219 ILE A N 1
ATOM 1619 C CA . ILE A 1 100 ? 21.897 27.586 8.598 1.00 19.00 219 ILE A CA 1
ATOM 1620 C C . ILE A 1 100 ? 22.128 27.471 7.101 1.00 19.21 219 ILE A C 1
ATOM 1621 O O . ILE A 1 100 ? 23.052 28.088 6.556 1.00 20.65 219 ILE A O 1
ATOM 1637 N N . ALA A 1 101 ? 21.278 26.694 6.440 1.00 14.99 220 ALA A N 1
ATOM 1638 C CA . ALA A 1 101 ? 21.269 26.618 4.984 1.00 17.14 220 ALA A CA 1
ATOM 1639 C C . ALA A 1 101 ? 19.858 26.893 4.487 1.00 17.55 220 ALA A C 1
ATOM 1640 O O . ALA A 1 101 ? 18.898 26.271 4.957 1.00 20.17 220 ALA A O 1
ATOM 1647 N N . GLN A 1 102 ? 19.738 27.815 3.523 1.00 19.36 221 GLN A N 1
ATOM 1648 C CA . GLN A 1 102 ? 18.472 28.131 2.876 1.00 19.88 221 GLN A CA 1
ATOM 1649 C C . GLN A 1 102 ? 18.464 27.419 1.534 1.00 16.88 221 GLN A C 1
ATOM 1650 O O . GLN A 1 102 ? 19.420 27.551 0.761 1.00 21.79 221 GLN A O 1
ATOM 1664 N N . VAL A 1 103 ? 17.399 26.654 1.275 1.00 18.32 222 VAL A N 1
ATOM 1665 C CA . VAL A 1 103 ? 17.267 25.861 0.057 1.00 21.52 222 VAL A CA 1
ATOM 1666 C C . VAL A 1 103 ? 15.832 25.940 -0.457 1.00 22.61 222 VAL A C 1
ATOM 1667 O O . VAL A 1 103 ? 14.936 26.469 0.201 1.00 18.74 222 VAL A O 1
ATOM 1680 N N . THR A 1 104 ? 15.624 25.417 -1.661 1.00 20.27 223 THR A N 1
ATOM 1681 C CA . THR A 1 104 ? 14.281 25.142 -2.154 1.00 18.80 223 THR A CA 1
ATOM 1682 C C . THR A 1 104 ? 14.146 23.647 -2.401 1.00 22.47 223 THR A C 1
ATOM 1683 O O . THR A 1 104 ? 15.097 22.989 -2.839 1.00 23.25 223 THR A O 1
ATOM 1694 N N . PHE A 1 105 ? 12.969 23.121 -2.076 1.00 23.88 224 PHE A N 1
ATOM 1695 C CA . PHE A 1 105 ? 12.630 21.702 -2.181 1.00 22.93 224 PHE A CA 1
ATOM 1696 C C . PHE A 1 105 ? 11.303 21.661 -2.936 1.00 28.07 224 PHE A C 1
ATOM 1697 O O . PHE A 1 105 ? 10.250 21.989 -2.380 1.00 26.14 224 PHE A O 1
ATOM 17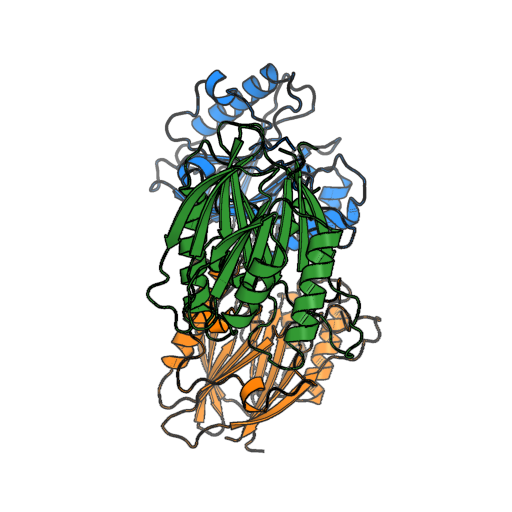14 N N . SER A 1 106 ? 11.361 21.317 -4.220 1.00 28.78 225 SER A N 1
ATOM 1715 C CA . SER A 1 106 ? 10.181 21.309 -5.083 1.00 33.55 225 SER A CA 1
ATOM 1716 C C . SER A 1 106 ? 9.426 22.635 -4.989 1.00 29.12 225 SER A C 1
ATOM 1717 O O . SER A 1 106 ? 8.212 22.679 -4.786 1.00 33.83 225 SER A O 1
ATOM 1725 N N . GLY A 1 107 ? 10.167 23.730 -5.144 1.00 26.97 226 GLY A N 1
ATOM 1726 C CA . GLY A 1 107 ? 9.585 25.054 -5.160 1.00 26.29 226 GLY A CA 1
ATOM 1727 C C . GLY A 1 107 ? 9.290 25.640 -3.799 1.00 26.50 226 GLY A C 1
ATOM 1728 O O . GLY A 1 107 ? 8.902 26.811 -3.717 1.00 29.88 226 GLY A O 1
ATOM 1732 N N . GLN A 1 108 ? 9.474 24.878 -2.732 1.00 23.02 227 GLN A N 1
ATOM 1733 C CA . GLN A 1 108 ? 9.180 25.341 -1.383 1.00 22.17 227 GLN A CA 1
ATOM 1734 C C . GLN A 1 108 ? 10.479 25.710 -0.677 1.00 22.83 227 GLN A C 1
ATOM 1735 O O . GLN A 1 108 ? 11.413 24.903 -0.623 1.00 22.77 227 GLN A O 1
ATOM 1749 N N . LYS A 1 109 ? 10.533 26.918 -0.128 1.00 20.91 228 LYS A N 1
ATOM 1750 C CA . LYS A 1 109 ? 11.722 27.348 0.592 1.00 20.82 228 LYS A CA 1
ATOM 1751 C C . LYS A 1 109 ? 11.823 26.635 1.939 1.00 23.16 228 LYS A C 1
ATOM 1752 O O . LYS A 1 109 ? 10.833 26.472 2.664 1.00 20.42 228 LYS A O 1
ATOM 1771 N N . LEU A 1 110 ? 13.031 26.197 2.270 1.00 18.91 229 LEU A N 1
ATOM 1772 C CA . LEU A 1 110 ? 13.300 25.574 3.553 1.00 18.98 229 LEU A CA 1
ATOM 1773 C C . LEU A 1 110 ? 14.491 26.270 4.192 1.00 22.00 229 LEU A C 1
ATOM 1774 O O . LEU A 1 110 ? 15.473 26.586 3.510 1.00 18.55 229 LEU A O 1
ATOM 1790 N N A TYR A 1 111 ? 14.366 26.616 5.471 0.55 17.95 230 TYR A N 1
ATOM 1791 N N B TYR A 1 111 ? 14.435 26.348 5.522 0.45 19.51 230 TYR A N 1
ATOM 1792 C CA A TYR A 1 111 ? 15.510 27.024 6.275 0.55 18.88 230 TYR A CA 1
ATOM 1793 C CA B TYR A 1 111 ? 15.402 27.010 6.392 0.45 20.10 230 TYR A CA 1
ATOM 1794 C C A TYR A 1 111 ? 15.909 25.818 7.109 0.55 18.83 230 TYR A C 1
ATOM 1795 C C B TYR A 1 111 ? 15.992 25.949 7.326 0.45 18.97 230 TYR A C 1
ATOM 1796 O O A TYR A 1 111 ? 15.084 25.265 7.839 0.55 18.51 230 TYR A O 1
ATOM 1797 O O B TYR A 1 111 ? 15.419 25.659 8.381 0.45 18.86 230 TYR A O 1
ATOM 1832 N N . LEU A 1 112 ? 17.144 25.381 6.950 1.00 15.92 231 LEU A N 1
ATOM 1833 C CA . LEU A 1 112 ? 17.675 24.200 7.620 1.00 18.24 231 LEU A CA 1
ATOM 1834 C C . LEU A 1 112 ? 18.738 24.636 8.616 1.00 22.41 231 LEU A C 1
ATOM 1835 O O . LEU A 1 112 ? 19.678 25.350 8.248 1.00 19.89 231 LEU A O 1
ATOM 1852 N N . MET A 1 113 ? 18.599 24.192 9.870 1.00 16.20 232 MET A N 1
ATOM 1853 C CA . MET A 1 113 ? 19.436 24.686 10.953 1.00 16.50 232 MET A CA 1
ATOM 1854 C C . MET A 1 113 ? 19.948 23.546 11.815 1.00 15.76 232 MET A C 1
ATOM 1855 O O . MET A 1 113 ? 19.221 22.587 12.072 1.00 18.63 232 MET A O 1
ATOM 1869 N N . THR A 1 114 ? 21.194 23.659 12.279 1.00 17.53 233 THR A N 1
ATOM 1870 C CA . THR A 1 114 ? 21.719 22.685 13.222 1.00 17.97 233 THR A CA 1
ATOM 1871 C C . THR A 1 114 ? 22.628 23.378 14.229 1.00 18.83 233 THR A C 1
ATOM 1872 O O . THR A 1 114 ? 23.263 24.396 13.936 1.00 17.89 233 THR A O 1
ATOM 1883 N N . SER A 1 115 ? 22.684 22.809 15.426 1.00 15.91 234 SER A N 1
ATOM 1884 C CA . SER A 1 115 ? 23.600 23.285 16.445 1.00 19.68 234 SER A CA 1
ATOM 1885 C C . SER A 1 115 ? 23.928 22.102 17.339 1.00 19.10 234 SER A C 1
ATOM 1886 O O . SER A 1 115 ? 23.215 21.096 17.345 1.00 18.21 234 SER A O 1
ATOM 1894 N N . HIS A 1 116 ? 25.034 22.230 18.065 1.00 18.62 235 HIS A N 1
ATOM 1895 C CA . HIS A 1 116 ? 25.476 21.308 19.103 1.00 18.24 235 HIS A CA 1
ATOM 1896 C C . HIS A 1 116 ? 25.472 22.169 20.364 1.00 14.71 235 HIS A C 1
ATOM 1897 O O . HIS A 1 116 ? 26.464 22.837 20.643 1.00 19.06 235 HIS A O 1
ATOM 1911 N N . LEU A 1 117 ? 24.345 22.221 21.074 1.00 17.15 236 LEU A N 1
ATOM 1912 C CA . LEU A 1 117 ? 24.235 23.141 22.203 1.00 16.26 236 LEU A CA 1
ATOM 1913 C C . LEU A 1 117 ? 25.212 22.755 23.316 1.00 16.31 236 LEU A C 1
ATOM 1914 O O . LEU A 1 117 ? 25.583 21.589 23.480 1.00 21.32 236 LEU A O 1
ATOM 1930 N N . GLU A 1 118 ? 25.629 23.774 24.072 1.00 16.59 237 GLU A N 1
ATOM 1931 C CA . GLU A 1 118 ? 26.656 23.644 25.102 1.00 19.89 237 GLU A CA 1
ATOM 1932 C C . GLU A 1 118 ? 26.497 22.354 25.899 1.00 23.55 237 GLU A C 1
ATOM 1933 O O . GLU A 1 118 ? 25.399 22.003 26.348 1.00 22.65 237 GLU A O 1
ATOM 1945 N N . SER A 1 119 ? 27.616 21.666 26.093 1.00 21.91 238 SER A N 1
ATOM 1946 C CA . SER A 1 119 ? 27.616 20.388 26.783 1.00 22.11 238 SER A CA 1
ATOM 1947 C C . SER A 1 119 ? 27.851 20.520 28.297 1.00 24.17 238 SER A C 1
ATOM 1948 O O . SER A 1 119 ? 28.266 21.557 28.829 1.00 25.51 238 SER A O 1
ATOM 1956 N N . THR A 1 120 ? 27.594 19.410 28.979 1.00 28.52 239 THR A N 1
ATOM 1957 C CA . THR A 1 120 ? 27.780 19.230 30.419 1.00 29.42 239 THR A CA 1
ATOM 1958 C C . THR A 1 120 ? 26.627 19.791 31.250 1.00 27.51 239 THR A C 1
ATOM 1959 O O . THR A 1 120 ? 26.024 20.813 30.913 1.00 27.43 239 THR A O 1
ATOM 1970 N N . ARG A 1 121 ? 26.348 19.133 32.379 1.00 31.68 240 ARG A N 1
ATOM 1971 C CA . ARG A 1 121 ? 25.213 19.519 33.212 1.00 27.06 240 ARG A CA 1
ATOM 1972 C C . ARG A 1 121 ? 25.325 20.960 33.692 1.00 28.01 240 ARG A C 1
ATOM 1973 O O . ARG A 1 121 ? 24.343 21.710 33.664 1.00 30.19 240 ARG A O 1
ATOM 1994 N N . ASN A 1 122 ? 26.509 21.366 34.151 1.00 30.88 241 ASN A N 1
ATOM 1995 C CA . ASN A 1 122 ? 26.681 22.660 34.800 1.00 35.92 241 ASN A CA 1
ATOM 1996 C C . ASN A 1 122 ? 26.720 23.838 33.837 1.00 31.01 241 ASN A C 1
ATOM 1997 O O . ASN A 1 122 ? 26.746 24.983 34.290 1.00 32.13 241 ASN A O 1
ATOM 2008 N N . GLN A 1 123 ? 26.712 23.604 32.524 1.00 26.73 242 GLN A N 1
ATOM 2009 C CA . GLN A 1 123 ? 26.521 24.683 31.566 1.00 25.20 242 GLN A CA 1
ATOM 2010 C C . GLN A 1 123 ? 25.051 24.894 31.226 1.00 28.21 242 GLN A C 1
ATOM 2011 O O . GLN A 1 123 ? 24.734 25.439 30.160 1.00 25.88 242 GLN A O 1
ATOM 2025 N N . SER A 1 124 ? 24.148 24.460 32.108 1.00 29.32 243 SER A N 1
ATOM 2026 C CA . SER A 1 124 ? 22.719 24.591 31.854 1.00 27.97 243 SER A CA 1
ATOM 2027 C C . SER A 1 124 ? 22.340 26.019 31.488 1.00 28.59 243 SER A C 1
ATOM 2028 O O . SER A 1 124 ? 21.527 26.241 30.582 1.00 26.97 243 SER A O 1
ATOM 2036 N N . GLN A 1 125 ? 22.921 27.005 32.175 1.00 25.19 244 GLN A N 1
ATOM 2037 C CA . GLN A 1 125 ? 22.582 28.400 31.905 1.00 29.21 244 GLN A CA 1
ATOM 2038 C C . GLN A 1 125 ? 22.934 28.799 30.470 1.00 27.80 244 GLN A C 1
ATOM 2039 O O . GLN A 1 125 ? 22.110 29.382 29.753 1.00 28.63 244 GLN A O 1
ATOM 2053 N N . GLU A 1 126 ? 24.168 28.528 30.048 1.00 26.49 245 GLU A N 1
ATOM 2054 C CA . GLU A 1 126 ? 24.586 28.874 28.691 1.00 23.46 245 GLU A CA 1
ATOM 2055 C C . GLU A 1 126 ? 23.798 28.101 27.637 1.00 26.43 245 GLU A C 1
ATOM 2056 O O . GLU A 1 126 ? 23.415 28.669 26.605 1.00 22.51 245 GLU A O 1
ATOM 2068 N N . ARG A 1 127 ? 23.575 26.807 27.865 1.00 26.39 246 ARG A N 1
ATOM 2069 C CA . ARG A 1 127 ? 22.769 26.004 26.945 1.00 23.82 246 ARG A CA 1
ATOM 2070 C C . ARG A 1 127 ? 21.367 26.583 26.784 1.00 22.69 246 ARG A C 1
ATOM 2071 O O . ARG A 1 127 ? 20.820 26.621 25.669 1.00 23.57 246 ARG A O 1
ATOM 2092 N N . THR A 1 128 ? 20.783 27.061 27.888 1.00 26.31 247 THR A N 1
ATOM 2093 C CA . THR A 1 128 ? 19.476 27.701 27.843 1.00 24.46 247 THR A CA 1
ATOM 2094 C C . THR A 1 128 ? 19.516 28.981 27.020 1.00 24.72 247 THR A C 1
ATOM 2095 O O . THR A 1 128 ? 18.612 29.239 26.215 1.00 26.52 247 THR A O 1
ATOM 2106 N N . LYS A 1 129 ? 20.556 29.797 27.199 1.00 24.46 248 LYS A N 1
ATOM 2107 C CA . LYS A 1 129 ? 20.676 31.010 26.404 1.00 26.27 248 LYS A CA 1
ATOM 2108 C C . LYS A 1 129 ? 20.787 30.669 24.922 1.00 21.75 248 LYS A C 1
ATOM 2109 O O . LYS A 1 129 ? 20.198 31.342 24.071 1.00 25.12 248 LYS A O 1
ATOM 2128 N N . GLN A 1 130 ? 21.516 29.607 24.597 1.00 20.91 249 GLN A N 1
ATOM 2129 C CA . GLN A 1 130 ? 21.652 29.226 23.194 1.00 17.30 249 GLN A CA 1
ATOM 2130 C C . GLN A 1 130 ? 20.328 28.733 22.630 1.00 19.24 249 GLN A C 1
ATOM 2131 O O . GLN A 1 130 ? 19.986 29.034 21.476 1.00 20.16 249 GLN A O 1
ATOM 2145 N N . LEU A 1 131 ? 19.586 27.945 23.416 1.00 19.68 250 LEU A N 1
ATOM 2146 C CA . LEU A 1 131 ? 18.274 27.489 22.967 1.00 21.34 250 LEU A CA 1
ATOM 2147 C C . LEU A 1 131 ? 17.361 28.665 22.658 1.00 24.27 250 LEU A C 1
ATOM 2148 O O . LEU A 1 131 ? 16.607 28.632 21.677 1.00 22.51 250 LEU A O 1
ATOM 2164 N N . ARG A 1 132 ? 17.406 29.714 23.483 1.00 25.61 251 ARG A N 1
ATOM 2165 C CA . ARG A 1 132 ? 16.608 30.902 23.194 1.00 26.79 251 ARG A CA 1
ATOM 2166 C C . ARG A 1 132 ? 16.993 31.516 21.855 1.00 23.66 251 ARG A C 1
ATOM 2167 O O . ARG A 1 132 ? 16.121 31.925 21.077 1.00 25.39 251 ARG A O 1
ATOM 2188 N N . VAL A 1 133 ? 18.295 31.607 21.571 1.00 24.04 252 VAL A N 1
ATOM 2189 C CA . VAL A 1 133 ? 18.726 32.125 20.277 1.00 24.59 252 VAL A CA 1
ATOM 2190 C C . VAL A 1 133 ? 18.158 31.277 19.145 1.00 22.73 252 VAL A C 1
ATOM 2191 O O . VAL A 1 133 ? 17.651 31.810 18.147 1.00 21.55 252 VAL A O 1
ATOM 2204 N N . VAL A 1 134 ? 18.242 29.949 19.276 1.00 20.68 253 VAL A N 1
ATOM 2205 C CA . VAL A 1 134 ? 17.749 29.054 18.228 1.00 20.05 253 VAL A CA 1
ATOM 2206 C C . VAL A 1 134 ? 16.254 29.264 18.012 1.00 22.02 253 VAL A C 1
ATOM 2207 O O . VAL A 1 134 ? 15.788 29.423 16.877 1.00 21.85 253 VAL A O 1
ATOM 2220 N N . LEU A 1 135 ? 15.481 29.279 19.101 1.00 22.79 254 LEU A N 1
ATOM 2221 C CA . LEU A 1 135 ? 14.034 29.415 18.970 1.00 22.19 254 LEU A CA 1
ATOM 2222 C C . LEU A 1 135 ? 13.653 30.770 18.389 1.00 25.50 254 LEU A C 1
ATOM 2223 O O . LEU A 1 135 ? 12.708 30.863 17.593 1.00 25.47 254 LEU A O 1
ATOM 2239 N N . GLN A 1 136 ? 14.387 31.828 18.746 1.00 25.50 255 GLN A N 1
ATOM 2240 C CA . GLN A 1 136 ? 14.134 33.134 18.147 1.00 27.14 255 GLN A CA 1
ATOM 2241 C C . GLN A 1 136 ? 14.391 33.106 16.644 1.00 25.98 255 GLN A C 1
ATOM 2242 O O . GLN A 1 136 ? 13.603 33.643 15.852 1.00 26.06 255 GLN A O 1
ATOM 2256 N N . LYS A 1 137 ? 15.491 32.481 16.228 1.00 26.62 256 LYS A N 1
ATOM 2257 C CA . LYS A 1 137 ? 15.799 32.400 14.807 1.00 20.76 256 LYS A CA 1
ATOM 2258 C C . LYS A 1 137 ? 14.766 31.573 14.059 1.00 21.98 256 LYS A C 1
ATOM 2259 O O . LYS A 1 137 ? 14.434 31.888 12.905 1.00 22.59 256 LYS A O 1
ATOM 2278 N N . ILE A 1 138 ? 14.250 30.510 14.689 1.00 21.07 257 ILE A N 1
ATOM 2279 C CA . ILE A 1 138 ? 13.177 29.734 14.065 1.00 21.26 257 ILE A CA 1
ATOM 2280 C C . ILE A 1 138 ? 11.938 30.605 13.892 1.00 23.49 257 ILE A C 1
ATOM 2281 O O . ILE A 1 138 ? 11.312 30.639 12.823 1.00 22.49 257 ILE A O 1
ATOM 2297 N N . LYS A 1 139 ? 11.559 31.317 14.953 1.00 25.15 258 LYS A N 1
ATOM 2298 C CA . LYS A 1 139 ? 10.372 32.167 14.894 1.00 25.44 258 LYS A CA 1
ATOM 2299 C C . LYS A 1 139 ? 10.545 33.306 13.897 1.00 26.30 258 LYS A C 1
ATOM 2300 O O . LYS A 1 139 ? 9.590 33.677 13.201 1.00 30.01 258 LYS A O 1
ATOM 2319 N N . GLU A 1 140 ? 11.754 33.859 13.788 1.00 27.30 259 GLU A N 1
ATOM 2320 C CA . GLU A 1 140 ? 11.988 35.017 12.936 1.00 28.48 259 GLU A CA 1
ATOM 2321 C C . GLU A 1 140 ? 12.211 34.663 11.471 1.00 28.88 259 GLU A C 1
ATOM 2322 O O . GLU A 1 140 ? 12.281 35.568 10.635 1.00 30.16 259 GLU A O 1
ATOM 2334 N N . ALA A 1 141 ? 12.335 33.391 11.135 1.00 22.44 260 ALA A N 1
ATOM 2335 C CA . ALA A 1 141 ? 12.641 33.027 9.766 1.00 23.24 260 ALA A CA 1
ATOM 2336 C C . ALA A 1 141 ? 11.558 33.538 8.815 1.00 22.80 260 ALA A C 1
ATOM 2337 O O . ALA A 1 141 ? 10.380 33.599 9.173 1.00 25.37 260 ALA A O 1
ATOM 2344 N N . PRO A 1 142 ? 11.928 33.906 7.591 1.00 31.41 261 PRO A N 1
ATOM 2345 C CA . PRO A 1 142 ? 10.924 34.409 6.641 1.00 33.93 261 PRO A CA 1
ATOM 2346 C C . PRO A 1 142 ? 9.734 33.466 6.549 1.00 21.66 261 PRO A C 1
ATOM 2347 O O . PRO A 1 142 ? 9.881 32.245 6.558 1.00 23.99 261 PRO A O 1
ATOM 2358 N N . GLU A 1 143 ? 8.542 34.049 6.469 1.00 22.21 262 GLU A N 1
ATOM 2359 C CA . GLU A 1 143 ? 7.318 33.281 6.635 1.00 26.10 262 GLU A CA 1
ATOM 2360 C C . GLU A 1 143 ? 6.938 32.484 5.394 1.00 22.31 262 GLU A C 1
ATOM 2361 O O . GLU A 1 143 ? 5.984 31.704 5.461 1.00 25.30 262 GLU A O 1
ATOM 2373 N N . ASP A 1 144 ? 7.651 32.638 4.286 1.00 24.41 263 ASP A N 1
ATOM 2374 C CA . ASP A 1 144 ? 7.453 31.766 3.134 1.00 26.64 263 ASP A CA 1
ATOM 2375 C C . ASP A 1 144 ? 8.265 30.474 3.233 1.00 27.36 263 ASP A C 1
ATOM 2376 O O . ASP A 1 144 ? 8.239 29.664 2.300 1.00 26.95 263 ASP A O 1
ATOM 2385 N N . ALA A 1 145 ? 8.925 30.227 4.368 1.00 23.01 264 ALA A N 1
ATOM 2386 C CA . ALA A 1 145 ? 9.806 29.080 4.498 1.00 18.23 264 ALA A CA 1
ATOM 2387 C C . ALA A 1 145 ? 9.334 28.120 5.576 1.00 19.30 264 ALA A C 1
ATOM 2388 O O . ALA A 1 145 ? 8.813 28.535 6.622 1.00 20.18 264 ALA A O 1
ATOM 2395 N N . ILE A 1 146 ? 9.524 26.837 5.308 1.00 20.31 265 ILE A N 1
ATOM 2396 C CA . ILE A 1 146 ? 9.513 25.814 6.344 1.00 20.51 265 ILE A CA 1
ATOM 2397 C C . ILE A 1 146 ? 10.843 25.877 7.078 1.00 21.36 265 ILE A C 1
ATOM 2398 O O . ILE A 1 146 ? 11.897 26.047 6.461 1.00 21.91 265 ILE A O 1
ATOM 2414 N N . VAL A 1 147 ? 10.810 25.745 8.393 1.00 19.29 266 VAL A N 1
ATOM 2415 C CA . VAL A 1 147 ? 12.027 25.732 9.194 1.00 16.91 266 VAL A CA 1
ATOM 2416 C C . VAL A 1 147 ? 12.171 24.355 9.825 1.00 17.03 266 VAL A C 1
ATOM 2417 O O . VAL A 1 147 ? 11.237 23.860 10.467 1.00 18.65 266 VAL A O 1
ATOM 2430 N N . ILE A 1 148 ? 13.337 23.740 9.651 1.00 16.99 267 ILE A N 1
ATOM 2431 C CA . ILE A 1 148 ? 13.671 22.488 10.323 1.00 19.20 267 ILE A CA 1
ATOM 2432 C C . ILE A 1 148 ? 14.981 22.708 11.050 1.00 19.60 267 ILE A C 1
ATOM 2433 O O . ILE A 1 148 ? 16.004 22.955 10.407 1.00 19.86 267 ILE A O 1
ATOM 2449 N N . PHE A 1 149 ? 14.947 22.632 12.382 1.00 18.22 268 PHE A N 1
ATOM 2450 C CA . PHE A 1 149 ? 16.142 22.551 13.208 1.00 19.18 268 PHE A CA 1
ATOM 2451 C C . PHE A 1 149 ? 16.311 21.114 13.688 1.00 17.86 268 PHE A C 1
ATOM 2452 O O . PHE A 1 149 ? 15.358 20.506 14.185 1.00 20.91 268 PHE A O 1
ATOM 2469 N N . ALA A 1 150 ? 17.522 20.579 13.548 1.00 19.14 269 ALA A N 1
ATOM 2470 C CA . ALA A 1 150 ? 17.862 19.264 14.085 1.00 18.60 269 ALA A CA 1
ATOM 2471 C C . ALA A 1 150 ? 19.269 19.328 14.662 1.00 22.73 269 ALA A C 1
ATOM 2472 O O . ALA A 1 150 ? 20.185 19.863 14.027 1.00 21.48 269 ALA A O 1
ATOM 2479 N N . GLY A 1 151 ? 19.440 18.826 15.876 1.00 21.73 270 GLY A N 1
ATOM 2480 C CA . GLY A 1 151 ? 20.778 18.852 16.432 1.00 20.84 270 GLY A CA 1
ATOM 2481 C C . GLY A 1 151 ? 20.828 18.171 17.775 1.00 23.80 270 GLY A C 1
ATOM 2482 O O . GLY A 1 151 ? 19.814 17.689 18.296 1.00 20.54 270 GLY A O 1
ATOM 2486 N N . ASP A 1 152 ? 22.050 18.120 18.310 1.00 22.86 271 ASP A N 1
ATOM 2487 C CA . ASP A 1 152 ? 22.320 17.625 19.658 1.00 20.15 271 ASP A CA 1
ATOM 2488 C C . ASP A 1 152 ? 22.121 18.790 20.617 1.00 18.99 271 ASP A C 1
ATOM 2489 O O . ASP A 1 152 ? 22.979 19.667 20.734 1.00 20.55 271 ASP A O 1
ATOM 2498 N N . THR A 1 153 ? 20.985 18.801 21.307 1.00 20.21 272 THR A N 1
ATOM 2499 C CA . THR A 1 153 ? 20.638 19.923 22.169 1.00 20.73 272 THR A CA 1
ATOM 2500 C C . THR A 1 153 ? 21.219 19.806 23.573 1.00 25.01 272 THR A C 1
ATOM 2501 O O . THR A 1 153 ? 21.278 20.813 24.287 1.00 22.32 272 THR A O 1
ATOM 2512 N N . ASN A 1 154 ? 21.636 18.609 23.979 1.00 21.73 273 ASN A N 1
ATOM 2513 C CA . ASN A 1 154 ? 22.137 18.359 25.329 1.00 25.06 273 ASN A CA 1
ATOM 2514 C C . ASN A 1 154 ? 21.123 18.738 26.407 1.00 27.24 273 ASN A C 1
ATOM 2515 O O . ASN A 1 154 ? 21.493 18.937 27.570 1.00 26.86 273 ASN A O 1
ATOM 2526 N N . LEU A 1 155 ? 19.848 18.835 26.045 1.00 22.75 274 LEU A N 1
ATOM 2527 C CA . LEU A 1 155 ? 18.828 19.317 26.966 1.00 28.09 274 LEU A CA 1
ATOM 2528 C C . LEU A 1 155 ? 18.416 18.247 27.976 1.00 34.75 274 LEU A C 1
ATOM 2529 O O . LEU A 1 155 ? 18.376 17.049 27.679 1.00 32.44 274 LEU A O 1
ATOM 2545 N N . ARG A 1 156 ? 18.105 18.698 29.188 1.00 41.08 275 ARG A N 1
ATOM 2546 C CA . ARG A 1 156 ? 17.639 17.790 30.225 1.00 52.29 275 ARG A CA 1
ATOM 2547 C C . ARG A 1 156 ? 16.801 18.547 31.243 1.00 55.85 275 ARG A C 1
ATOM 2548 O O . ARG A 1 156 ? 16.698 19.775 31.210 1.00 55.64 275 ARG A O 1
ATOM 2569 N N . ASP A 1 157 ? 16.230 17.789 32.180 1.00 66.41 276 ASP A N 1
ATOM 2570 C CA . ASP A 1 157 ? 15.420 18.325 33.289 1.00 74.79 276 ASP A CA 1
ATOM 2571 C C . ASP A 1 157 ? 14.366 19.254 32.687 1.00 72.25 276 ASP A C 1
ATOM 2572 O O . ASP A 1 157 ? 13.665 18.847 31.749 1.00 57.53 276 ASP A O 1
ATOM 2581 N N . ALA A 1 158 ? 14.214 20.478 33.184 1.00 71.85 277 ALA A N 1
ATOM 2582 C CA . ALA A 1 158 ? 13.219 21.417 32.681 1.00 57.62 277 ALA A CA 1
ATOM 2583 C C . ALA A 1 158 ? 13.885 22.639 32.064 1.00 53.20 277 ALA A C 1
ATOM 2584 O O . ALA A 1 158 ? 13.472 23.778 32.295 1.00 41.46 277 ALA A O 1
ATOM 2591 N N . GLU A 1 159 ? 14.936 22.415 31.269 1.00 43.35 278 GLU A N 1
ATOM 2592 C CA . GLU A 1 159 ? 15.626 23.529 30.628 1.00 40.24 278 GLU A CA 1
ATOM 2593 C C . GLU A 1 159 ? 14.762 24.158 29.542 1.00 31.43 278 GLU A C 1
ATOM 2594 O O . GLU A 1 159 ? 14.770 25.382 29.371 1.00 32.89 278 GLU A O 1
ATOM 2606 N N . VAL A 1 160 ? 13.992 23.347 28.814 1.00 33.54 279 VAL A N 1
ATOM 2607 C CA . VAL A 1 160 ? 13.067 23.908 27.833 1.00 37.75 279 VAL A CA 1
ATOM 2608 C C . VAL A 1 160 ? 12.003 24.736 28.538 1.00 33.90 279 VAL A C 1
ATOM 2609 O O . VAL A 1 160 ? 11.617 25.814 28.073 1.00 36.33 279 VAL A O 1
ATOM 2622 N N . ALA A 1 161 ? 11.513 24.249 29.674 1.00 40.89 280 ALA A N 1
ATOM 2623 C CA . ALA A 1 161 ? 10.548 25.025 30.440 1.00 41.77 280 ALA A CA 1
ATOM 2624 C C . ALA A 1 161 ? 11.142 26.362 30.860 1.00 33.76 280 ALA A C 1
ATOM 2625 O O . ALA A 1 161 ? 10.451 27.387 30.856 1.00 35.57 280 ALA A O 1
ATOM 2632 N N . ASN A 1 162 ? 12.428 26.373 31.213 1.00 42.20 281 ASN A N 1
ATOM 2633 C CA . ASN A 1 162 ? 13.054 27.594 31.701 1.00 46.64 281 ASN A CA 1
ATOM 2634 C C . ASN A 1 162 ? 13.125 28.682 30.643 1.00 48.88 281 ASN A C 1
ATOM 2635 O O . ASN A 1 162 ? 13.190 29.863 31.000 1.00 51.74 281 ASN A O 1
ATOM 2646 N N . VAL A 1 163 ? 13.125 28.328 29.351 1.00 39.79 282 VAL A N 1
ATOM 2647 C CA . VAL A 1 163 ? 13.134 29.354 28.317 1.00 41.35 282 VAL A CA 1
ATOM 2648 C C . VAL A 1 163 ? 11.733 29.802 27.933 1.00 35.21 282 VAL A C 1
ATOM 2649 O O . VAL A 1 163 ? 11.585 30.663 27.051 1.00 40.39 282 VAL A O 1
ATOM 2662 N N . GLY A 1 164 ? 10.702 29.212 28.523 1.00 33.71 283 GLY A N 1
ATOM 2663 C CA . GLY A 1 164 ? 9.341 29.506 28.130 1.00 33.34 283 GLY A CA 1
ATOM 2664 C C . GLY A 1 164 ? 8.707 28.527 27.170 1.00 35.38 283 GLY A C 1
ATOM 2665 O O . GLY A 1 164 ? 7.668 28.856 26.582 1.00 37.60 283 GLY A O 1
ATOM 2669 N N . GLY A 1 165 ? 9.283 27.342 26.996 1.00 30.03 284 GLY A N 1
ATOM 2670 C CA . GLY A 1 165 ? 8.750 26.373 26.055 1.00 34.10 284 GLY A CA 1
ATOM 2671 C C . GLY A 1 165 ? 9.014 26.782 24.613 1.00 31.47 284 GLY A C 1
ATOM 2672 O O . GLY A 1 165 ? 9.797 27.675 24.314 1.00 31.75 284 GLY A O 1
ATOM 2676 N N . LEU A 1 166 ? 8.303 26.114 23.714 1.00 25.88 285 LEU A N 1
ATOM 2677 C CA . LEU A 1 166 ? 8.492 26.409 22.305 1.00 27.37 285 LEU A CA 1
ATOM 2678 C C . LEU A 1 166 ? 7.587 27.555 21.868 1.00 26.14 285 LEU A C 1
ATOM 2679 O O . LEU A 1 166 ? 6.477 27.711 22.389 1.00 29.81 285 LEU A O 1
ATOM 2695 N N . PRO A 1 167 ? 8.048 28.372 20.924 1.00 27.55 286 PRO A N 1
ATOM 2696 C CA . PRO A 1 167 ? 7.214 29.472 20.431 1.00 31.03 286 PRO A CA 1
ATOM 2697 C C . PRO A 1 167 ? 5.996 28.953 19.685 1.00 27.77 286 PRO A C 1
ATOM 2698 O O . PRO A 1 167 ? 5.931 27.797 19.255 1.00 23.95 286 PRO A O 1
ATOM 2709 N N . ALA A 1 168 ? 5.042 29.857 19.488 1.00 32.94 287 ALA A N 1
ATOM 2710 C CA . ALA A 1 168 ? 3.869 29.539 18.688 1.00 29.14 287 ALA A CA 1
ATOM 2711 C C . ALA A 1 168 ? 4.287 28.990 17.334 1.00 28.05 287 ALA A C 1
ATOM 2712 O O . ALA A 1 168 ? 5.185 29.531 16.686 1.00 26.93 287 ALA A O 1
ATOM 2719 N N . GLY A 1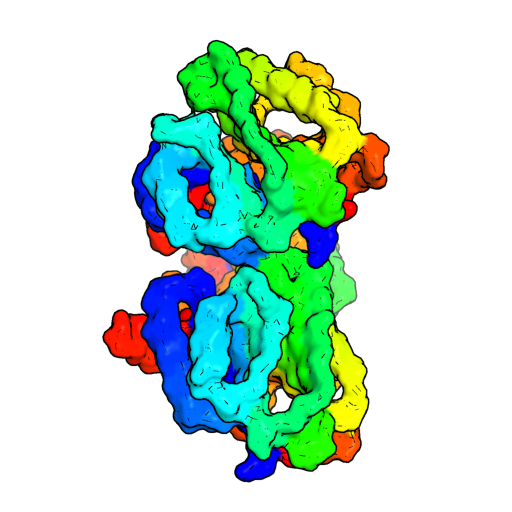 169 ? 3.611 27.925 16.898 1.00 24.49 288 GLY A N 1
ATOM 2720 C CA . GLY A 1 169 ? 3.835 27.363 15.581 1.00 25.27 288 GLY A CA 1
ATOM 2721 C C . GLY A 1 169 ? 5.065 26.492 15.458 1.00 25.45 288 GLY A C 1
ATOM 2722 O O . GLY A 1 169 ? 5.350 26.001 14.354 1.00 25.01 288 GLY A O 1
ATOM 2726 N N . VAL A 1 170 ? 5.806 26.289 16.543 1.00 24.02 289 VAL A N 1
ATOM 2727 C CA . VAL A 1 170 ? 6.998 25.452 16.545 1.00 22.46 289 VAL A CA 1
ATOM 2728 C C . VAL A 1 170 ? 6.689 24.203 17.356 1.00 22.97 289 VAL A C 1
ATOM 2729 O O . VAL A 1 170 ? 6.211 24.296 18.495 1.00 25.71 289 VAL A O 1
ATOM 2742 N N . CYS A 1 171 ? 6.967 23.035 16.781 1.00 25.20 290 CYS A N 1
ATOM 2743 C CA . CYS A 1 171 ? 6.770 21.789 17.496 1.00 40.91 290 CYS A CA 1
ATOM 2744 C C . CYS A 1 171 ? 8.064 20.987 17.581 1.00 32.12 290 CYS A C 1
ATOM 2745 O O . CYS A 1 171 ? 9.005 21.179 16.802 1.00 25.58 290 CYS A O 1
ATOM 2753 N N . ASP A 1 172 ? 8.106 20.127 18.592 1.00 26.17 291 ASP A N 1
ATOM 2754 C CA . ASP A 1 172 ? 9.117 19.089 18.725 1.00 22.67 291 ASP A CA 1
ATOM 2755 C C . ASP A 1 172 ? 8.592 17.853 18.004 1.00 23.28 291 ASP A C 1
ATOM 2756 O O . ASP A 1 172 ? 7.521 17.338 18.351 1.00 27.27 291 ASP A O 1
ATOM 2765 N N . VAL A 1 173 ? 9.335 17.383 16.998 1.00 21.83 292 VAL A N 1
ATOM 2766 C CA . VAL A 1 173 ? 8.817 16.337 16.121 1.00 23.96 292 VAL A CA 1
ATOM 2767 C C . VAL A 1 173 ? 8.524 15.063 16.904 1.00 25.78 292 VAL A C 1
ATOM 2768 O O . VAL A 1 173 ? 7.530 14.383 16.642 1.00 28.57 292 VAL A O 1
ATOM 2781 N N . TRP A 1 174 ? 9.394 14.696 17.847 1.00 29.86 293 TRP A N 1
ATOM 2782 C CA . TRP A 1 174 ? 9.154 13.494 18.638 1.00 27.50 293 TRP A CA 1
ATOM 2783 C C . TRP A 1 174 ? 7.859 13.623 19.429 1.00 27.21 293 TRP A C 1
ATOM 2784 O O . TRP A 1 174 ? 7.052 12.687 19.477 1.00 31.17 293 TRP A O 1
ATOM 2805 N N . GLU A 1 175 ? 7.627 14.787 20.034 1.00 27.06 294 GLU A N 1
ATOM 2806 C CA . GLU A 1 175 ? 6.369 15.018 20.731 1.00 32.12 294 GLU A CA 1
ATOM 2807 C C . GLU A 1 175 ? 5.196 14.968 19.758 1.00 35.10 294 GLU A C 1
ATOM 2808 O O . GLU A 1 175 ? 4.162 14.350 20.038 1.00 33.18 294 GLU A O 1
ATOM 2820 N N . GLN A 1 176 ? 5.343 15.617 18.601 1.00 31.11 295 GLN A N 1
ATOM 2821 C CA . GLN A 1 176 ? 4.232 15.715 17.661 1.00 33.54 295 GLN A CA 1
ATOM 2822 C C . GLN A 1 176 ? 3.797 14.342 17.175 1.00 36.44 295 GLN A C 1
ATOM 2823 O O . GLN A 1 176 ? 2.609 14.111 16.928 1.00 38.73 295 GLN A O 1
ATOM 2837 N N . LEU A 1 177 ? 4.743 13.420 17.030 1.00 32.50 296 LEU A N 1
ATOM 2838 C CA . LEU A 1 177 ? 4.446 12.076 16.560 1.00 37.06 296 LEU A CA 1
ATOM 2839 C C . LEU A 1 177 ? 3.933 11.160 17.669 1.00 38.18 296 LEU A C 1
ATOM 2840 O O . LEU A 1 177 ? 3.768 9.954 17.427 1.00 45.38 296 LEU A O 1
ATOM 2856 N N . GLY A 1 178 ? 3.703 11.689 18.864 1.00 34.11 297 GLY A N 1
ATOM 2857 C CA . GLY A 1 178 ? 3.073 10.945 19.928 1.00 42.22 297 GLY A CA 1
ATOM 2858 C C . GLY A 1 178 ? 3.964 10.487 21.064 1.00 42.81 297 GLY A C 1
ATOM 2859 O O . GLY A 1 178 ? 3.544 9.611 21.832 1.00 49.65 297 GLY A O 1
ATOM 2863 N N . LYS A 1 179 ? 5.164 11.048 21.205 1.00 39.21 298 LYS A N 1
ATOM 2864 C CA . LYS A 1 179 ? 6.080 10.674 22.279 1.00 41.19 298 LYS A CA 1
ATOM 2865 C C . LYS A 1 179 ? 6.242 9.158 22.347 1.00 42.69 298 LYS A C 1
ATOM 2866 O O . LYS A 1 179 ? 6.134 8.537 23.407 1.00 52.73 298 LYS A O 1
ATOM 2885 N N . GLN A 1 180 ? 6.505 8.560 21.190 1.00 43.33 299 GLN A N 1
ATOM 2886 C CA . GLN A 1 180 ? 6.639 7.114 21.111 1.00 50.02 299 GLN A CA 1
ATOM 2887 C C . GLN A 1 180 ? 7.889 6.665 21.854 1.00 48.95 299 GLN A C 1
ATOM 2888 O O . GLN A 1 180 ? 8.966 7.245 21.691 1.00 47.46 299 GLN A O 1
ATOM 2902 N N . GLU A 1 181 ? 7.739 5.626 22.677 1.00 48.68 300 GLU A N 1
ATOM 2903 C CA . GLU A 1 181 ? 8.830 5.208 23.547 1.00 44.05 300 GLU A CA 1
ATOM 2904 C C . GLU A 1 181 ? 9.990 4.606 22.766 1.00 43.00 300 GLU A C 1
ATOM 2905 O O . GLU A 1 181 ? 11.146 4.735 23.187 1.00 47.70 300 GLU A O 1
ATOM 2917 N N . HIS A 1 182 ? 9.714 3.956 21.635 1.00 46.32 301 HIS A N 1
ATOM 2918 C CA . HIS A 1 182 ? 10.751 3.191 20.954 1.00 54.79 301 HIS A CA 1
ATOM 2919 C C . HIS A 1 182 ? 11.823 4.071 20.327 1.00 49.22 301 HIS A C 1
ATOM 2920 O O . HIS A 1 182 ? 12.913 3.574 20.029 1.00 51.61 301 HIS A O 1
ATOM 2934 N N . CYS A 1 183 ? 11.552 5.355 20.129 1.00 41.34 302 CYS A N 1
ATOM 2935 C CA . CYS A 1 183 ? 12.525 6.267 19.537 1.00 43.59 302 CYS A CA 1
ATOM 2936 C C . CYS A 1 183 ? 12.723 7.480 20.426 1.00 34.95 302 CYS A C 1
ATOM 2937 O O . CYS A 1 183 ? 12.934 8.596 19.949 1.00 34.05 302 CYS A O 1
ATOM 2945 N N . ARG A 1 184 ? 12.679 7.282 21.741 1.00 39.34 303 ARG A N 1
ATOM 2946 C CA . ARG A 1 184 ? 12.690 8.404 22.674 1.00 33.22 303 ARG A CA 1
ATOM 2947 C C . ARG A 1 184 ? 14.105 8.821 23.074 1.00 38.74 303 ARG A C 1
ATOM 2948 O O . ARG A 1 184 ? 14.470 9.993 22.937 1.00 37.32 303 ARG A O 1
ATOM 2969 N N . TYR A 1 185 ? 14.902 7.883 23.584 1.00 36.60 304 TYR A N 1
ATOM 2970 C CA . TYR A 1 185 ? 16.212 8.209 24.134 1.00 35.93 304 TYR A CA 1
ATOM 2971 C C . TYR A 1 185 ? 17.286 8.072 23.060 1.00 32.63 304 TYR A C 1
ATOM 2972 O O . TYR A 1 185 ? 17.420 7.013 22.437 1.00 36.71 304 TYR A O 1
ATOM 2990 N N . THR A 1 186 ? 18.061 9.135 22.860 1.00 36.62 305 THR A N 1
ATOM 2991 C CA . THR A 1 186 ? 19.088 9.154 21.828 1.00 39.35 305 THR A CA 1
ATOM 2992 C C . THR A 1 186 ? 20.494 9.005 22.395 1.00 40.55 305 THR A C 1
ATOM 2993 O O . THR A 1 186 ? 21.442 8.811 21.624 1.00 36.48 305 THR A O 1
ATOM 3004 N N . TRP A 1 187 ? 20.640 9.073 23.716 1.00 36.06 306 TRP A N 1
ATOM 3005 C CA . TRP A 1 187 ? 21.910 8.903 24.409 1.00 33.52 306 TRP A CA 1
ATOM 3006 C C . TRP A 1 187 ? 21.635 7.982 25.588 1.00 33.11 306 TRP A C 1
ATOM 3007 O O . TRP A 1 187 ? 20.825 8.317 26.459 1.00 34.19 306 TRP A O 1
ATOM 3028 N N . ASP A 1 188 ? 22.272 6.813 25.588 1.00 34.42 307 ASP A N 1
ATOM 3029 C CA . ASP A 1 188 ? 21.934 5.730 26.514 1.00 41.82 307 ASP A CA 1
ATOM 3030 C C . ASP A 1 188 ? 23.214 5.023 26.934 1.00 44.68 307 ASP A C 1
ATOM 3031 O O . ASP A 1 188 ? 23.786 4.256 26.153 1.00 46.81 307 ASP A O 1
ATOM 3040 N N . THR A 1 189 ? 23.656 5.273 28.171 1.00 48.06 308 THR A N 1
ATOM 3041 C CA . THR A 1 189 ? 24.887 4.673 28.672 1.00 55.42 308 THR A CA 1
ATOM 3042 C C . THR A 1 189 ? 24.743 3.185 28.955 1.00 54.45 308 THR A C 1
ATOM 3043 O O . THR A 1 189 ? 25.761 2.499 29.098 1.00 57.70 308 THR A O 1
ATOM 3054 N N . GLN A 1 190 ? 23.513 2.672 29.024 1.00 61.81 309 GLN A N 1
ATOM 3055 C CA . GLN A 1 190 ? 23.279 1.253 29.264 1.00 71.60 309 GLN A CA 1
ATOM 3056 C C . GLN A 1 190 ? 23.343 0.453 27.967 1.00 70.81 309 GLN A C 1
ATOM 3057 O O . GLN A 1 190 ? 24.021 -0.579 27.899 1.00 62.23 309 GLN A O 1
ATOM 3071 N N . ALA A 1 191 ? 22.639 0.912 26.933 1.00 72.51 310 ALA A N 1
ATOM 3072 C CA . ALA A 1 191 ? 22.569 0.195 25.667 1.00 77.69 310 ALA A CA 1
ATOM 3073 C C . ALA A 1 191 ? 23.679 0.577 24.697 1.00 74.99 310 ALA A C 1
ATOM 3074 O O . ALA A 1 191 ? 23.824 -0.080 23.659 1.00 68.96 310 ALA A O 1
ATOM 3081 N N . ASN A 1 192 ? 24.462 1.605 25.003 1.00 75.51 311 ASN A N 1
ATOM 3082 C CA . ASN A 1 192 ? 25.546 2.031 24.124 1.00 80.12 311 ASN A CA 1
ATOM 3083 C C . ASN A 1 192 ? 26.896 1.823 24.804 1.00 86.25 311 ASN A C 1
ATOM 3084 O O . ASN A 1 192 ? 27.213 2.487 25.792 1.00 73.59 311 ASN A O 1
ATOM 3095 N N . ALA A 1 200 ? 22.793 3.714 34.821 1.00 73.68 319 ALA A N 1
ATOM 3096 C CA . ALA A 1 200 ? 21.602 3.728 33.980 1.00 73.68 319 ALA A CA 1
ATOM 3097 C C . ALA A 1 200 ? 21.182 5.163 33.683 1.00 59.77 319 ALA A C 1
ATOM 3098 O O . ALA A 1 200 ? 20.444 5.774 34.458 1.00 63.08 319 ALA A O 1
ATOM 3105 N N . CYS A 1 201 ? 21.649 5.707 32.559 1.00 60.84 320 CYS A N 1
ATOM 3106 C CA . CYS A 1 201 ? 21.331 7.078 32.178 1.00 87.05 320 CYS A CA 1
ATOM 3107 C C . CYS A 1 201 ? 20.886 7.117 30.723 1.00 62.11 320 CYS A C 1
ATOM 3108 O O . CYS A 1 201 ? 21.659 6.770 29.827 1.00 44.32 320 CYS A O 1
ATOM 3116 N N . LYS A 1 202 ? 19.645 7.545 30.498 1.00 45.99 321 LYS A N 1
ATOM 3117 C CA . LYS A 1 202 ? 19.070 7.674 29.165 1.00 41.20 321 LYS A CA 1
ATOM 3118 C C . LYS A 1 202 ? 18.489 9.073 29.021 1.00 41.13 321 LYS A C 1
ATOM 3119 O O . LYS A 1 202 ? 17.689 9.496 29.859 1.00 37.42 321 LYS A O 1
ATOM 3138 N N . LEU A 1 203 ? 18.860 9.782 27.953 1.00 33.11 322 LEU A N 1
ATOM 3139 C CA . LEU A 1 203 ? 18.427 11.161 27.777 1.00 26.99 322 LEU A CA 1
ATOM 3140 C C . LEU A 1 203 ? 18.042 11.389 26.322 1.00 29.48 322 LEU A C 1
ATOM 3141 O O . LEU A 1 203 ? 18.537 10.708 25.422 1.00 34.26 322 LEU A O 1
ATOM 3157 N N . ARG A 1 204 ? 17.148 12.356 26.109 1.00 31.73 323 ARG A N 1
ATOM 3158 C CA . ARG A 1 204 ? 16.705 12.754 24.773 1.00 27.35 323 ARG A CA 1
ATOM 3159 C C . ARG A 1 204 ? 17.451 14.035 24.401 1.00 24.92 323 ARG A C 1
ATOM 3160 O O . ARG A 1 204 ? 16.918 15.142 24.449 1.00 26.89 323 ARG A O 1
ATOM 3181 N N . PHE A 1 205 ? 18.724 13.876 24.051 1.00 24.08 324 PHE A N 1
ATOM 3182 C CA . PHE A 1 205 ? 19.555 15.023 23.697 1.00 23.53 324 PHE A CA 1
ATOM 3183 C C . PHE A 1 205 ? 19.274 15.513 22.280 1.00 24.57 324 PHE A C 1
ATOM 3184 O O . PHE A 1 205 ? 19.332 16.715 22.002 1.00 23.23 324 PHE A O 1
ATOM 3201 N N . ASP A 1 206 ? 19.020 14.590 21.369 1.00 22.52 325 ASP A N 1
ATOM 3202 C CA . ASP A 1 206 ? 18.884 14.899 19.952 1.00 20.96 325 ASP A CA 1
ATOM 3203 C C . ASP A 1 206 ? 17.415 15.153 19.652 1.00 21.28 325 ASP A C 1
ATOM 3204 O O . ASP A 1 206 ? 16.562 14.297 19.923 1.00 22.11 325 ASP A O 1
ATOM 3213 N N . ARG A 1 207 ? 17.125 16.333 19.108 1.00 21.84 326 ARG A N 1
ATOM 3214 C CA . ARG A 1 207 ? 15.757 16.785 18.908 1.00 21.59 326 ARG A CA 1
ATOM 3215 C C . ARG A 1 207 ? 15.624 17.516 17.579 1.00 20.14 326 ARG A C 1
ATOM 3216 O O . ARG A 1 207 ? 16.586 18.095 17.070 1.00 20.25 326 ARG A O 1
ATOM 3237 N N . ILE A 1 208 ? 14.403 17.513 17.054 1.00 19.85 327 ILE A N 1
ATOM 3238 C CA . ILE A 1 208 ? 14.056 18.158 15.789 1.00 19.53 327 ILE A CA 1
ATOM 3239 C C . ILE A 1 208 ? 12.921 19.127 16.083 1.00 22.48 327 ILE A C 1
ATOM 3240 O O . ILE A 1 208 ? 11.912 18.734 16.683 1.00 23.12 327 ILE A O 1
ATOM 3256 N N . PHE A 1 209 ? 13.109 20.391 15.720 1.00 19.47 328 PHE A N 1
ATOM 3257 C CA . PHE A 1 209 ? 12.080 21.410 15.861 1.00 18.78 328 PHE A CA 1
ATOM 3258 C C . PHE A 1 209 ? 11.602 21.796 14.472 1.00 20.73 328 PHE A C 1
ATOM 3259 O O . PHE A 1 209 ? 12.405 21.919 13.541 1.00 21.25 328 PHE A O 1
ATOM 3276 N N . LEU A 1 210 ? 10.301 22.016 14.346 1.00 19.71 329 LEU A N 1
ATOM 3277 C CA . LEU A 1 210 ? 9.676 22.249 13.049 1.00 16.54 329 LEU A CA 1
ATOM 3278 C C . LEU A 1 210 ? 8.704 23.418 13.088 1.00 20.85 329 LEU A C 1
ATOM 3279 O O . LEU A 1 210 ? 7.874 23.515 13.992 1.00 20.31 329 LEU A O 1
ATOM 3295 N N . ARG A 1 211 ? 8.777 24.276 12.070 1.00 19.35 330 ARG A N 1
ATOM 3296 C CA . ARG A 1 211 ? 7.835 25.371 11.896 1.00 18.20 330 ARG A CA 1
ATOM 3297 C C . ARG A 1 211 ? 7.386 25.381 10.443 1.00 17.51 330 ARG A C 1
ATOM 3298 O O . ARG A 1 211 ? 8.202 25.215 9.536 1.00 18.88 330 ARG A O 1
ATOM 3319 N N . SER A 1 212 ? 6.091 25.553 10.228 1.00 18.28 331 SER A N 1
ATOM 3320 C CA . SER A 1 212 ? 5.571 25.589 8.873 1.00 18.56 331 SER A CA 1
ATOM 3321 C C . SER A 1 212 ? 5.800 26.962 8.232 1.00 20.24 331 SER A C 1
ATOM 3322 O O . SER A 1 212 ? 6.160 27.949 8.887 1.00 20.77 331 SER A O 1
ATOM 3330 N N . ALA A 1 213 ? 5.596 27.014 6.915 1.00 21.17 332 ALA A N 1
ATOM 3331 C CA . ALA A 1 213 ? 5.496 28.280 6.209 1.00 22.80 332 ALA A CA 1
ATOM 3332 C C . ALA A 1 213 ? 4.058 28.791 6.253 1.00 19.02 332 ALA A C 1
ATOM 3333 O O . ALA A 1 213 ? 3.103 28.007 6.203 1.00 22.87 332 ALA A O 1
ATOM 3340 N N . LYS A 1 214 ? 3.910 30.109 6.365 1.00 20.12 333 LYS A N 1
ATOM 3341 C CA . LYS A 1 214 ? 2.579 30.699 6.303 1.00 20.41 333 LYS A CA 1
ATOM 3342 C C . LYS A 1 214 ? 1.939 30.480 4.941 1.00 27.63 333 LYS A C 1
ATOM 3343 O O . LYS A 1 214 ? 0.710 30.462 4.833 1.00 23.15 333 LYS A O 1
ATOM 3362 N N . THR A 1 215 ? 2.747 30.273 3.911 1.00 21.38 334 THR A N 1
ATOM 3363 C CA . THR A 1 215 ? 2.292 30.245 2.529 1.00 21.82 334 THR A CA 1
ATOM 3364 C C . THR A 1 215 ? 2.051 28.842 1.992 1.00 25.44 334 THR A C 1
ATOM 3365 O O . THR A 1 215 ? 1.837 28.688 0.782 1.00 23.51 334 THR A O 1
ATOM 3376 N N . ALA A 1 216 ? 2.070 27.825 2.840 1.00 23.21 335 ALA A N 1
ATOM 3377 C CA . ALA A 1 216 ? 1.769 26.460 2.437 1.00 17.82 335 ALA A CA 1
ATOM 3378 C C . ALA A 1 216 ? 0.989 25.778 3.552 1.00 25.73 335 ALA A C 1
ATOM 3379 O O . ALA A 1 216 ? 1.012 26.233 4.698 1.00 24.13 335 ALA A O 1
ATOM 3386 N N . PRO A 1 217 ? 0.268 24.700 3.240 1.00 26.29 336 PRO A N 1
ATOM 3387 C CA . PRO A 1 217 ? -0.434 23.972 4.300 1.00 26.60 336 PRO A CA 1
ATOM 3388 C C . PRO A 1 217 ? 0.542 23.485 5.346 1.00 24.66 336 PRO A C 1
ATOM 3389 O O . PRO A 1 217 ? 1.733 23.261 5.053 1.00 26.66 336 PRO A O 1
ATOM 3400 N N . PRO A 1 218 ? 0.089 23.303 6.593 1.00 26.97 337 PRO A N 1
ATOM 3401 C CA . PRO A 1 218 ? 1.015 22.915 7.666 1.00 29.64 337 PRO A CA 1
ATOM 3402 C C . PRO A 1 218 ? 1.801 21.664 7.302 1.00 30.36 337 PRO A C 1
ATOM 3403 O O . PRO A 1 218 ? 1.271 20.703 6.739 1.00 27.99 337 PRO A O 1
ATOM 3414 N N . VAL A 1 219 ? 3.083 21.689 7.619 1.00 28.58 338 VAL A N 1
ATOM 3415 C CA . VAL A 1 219 ? 3.935 20.522 7.439 1.00 30.42 338 VAL A CA 1
ATOM 3416 C C . VAL A 1 219 ? 3.758 19.622 8.650 1.00 32.76 338 VAL A C 1
ATOM 3417 O O . VAL A 1 219 ? 3.848 20.080 9.798 1.00 31.97 338 VAL A O 1
ATOM 3430 N N . THR A 1 220 ? 3.498 18.350 8.403 1.00 36.27 339 THR A N 1
ATOM 3431 C CA . THR A 1 220 ? 3.423 17.418 9.508 1.00 39.32 339 THR A CA 1
ATOM 3432 C C . THR A 1 220 ? 4.554 16.403 9.423 1.00 34.08 339 THR A C 1
ATOM 3433 O O . THR A 1 220 ? 4.897 15.954 8.325 1.00 34.86 339 THR A O 1
ATOM 3444 N N . PRO A 1 221 ? 5.156 16.033 10.554 1.00 30.63 340 PRO A N 1
ATOM 3445 C CA . PRO A 1 221 ? 6.093 14.907 10.536 1.00 25.82 340 PRO A CA 1
ATOM 3446 C C . PRO A 1 221 ? 5.352 13.634 10.166 1.00 25.73 340 PRO A C 1
ATOM 3447 O O . PRO A 1 221 ? 4.178 13.450 10.502 1.00 27.62 340 PRO A O 1
ATOM 3458 N N . ASP A 1 222 ? 6.035 12.768 9.430 1.00 26.09 341 ASP A N 1
ATOM 3459 C CA . ASP A 1 222 ? 5.441 11.510 9.004 1.00 31.61 341 ASP A CA 1
ATOM 3460 C C . ASP A 1 222 ? 5.933 10.333 9.833 1.00 27.42 341 ASP A C 1
ATOM 3461 O O . ASP A 1 222 ? 5.129 9.577 10.381 1.00 31.47 341 ASP A O 1
ATOM 3470 N N . HIS A 1 223 ? 7.244 10.173 9.950 1.00 26.26 342 HIS A N 1
ATOM 3471 C CA . HIS A 1 223 ? 7.813 9.008 10.603 1.00 30.37 342 HIS A CA 1
ATOM 3472 C C . HIS A 1 223 ? 9.175 9.375 11.163 1.00 30.39 342 HIS A C 1
ATOM 3473 O O . HIS A 1 223 ? 9.926 10.129 10.544 1.00 26.37 342 HIS A O 1
ATOM 3487 N N . MET A 1 224 ? 9.485 8.820 12.328 1.00 31.80 343 MET A N 1
ATOM 3488 C CA . MET A 1 224 ? 10.759 9.031 12.990 1.00 33.70 343 MET A CA 1
ATOM 3489 C C . MET A 1 224 ? 11.254 7.698 13.518 1.00 32.29 343 MET A C 1
ATOM 3490 O O . MET A 1 224 ? 10.464 6.881 13.996 1.00 31.30 343 MET A O 1
ATOM 3504 N N . ALA A 1 225 ? 12.560 7.487 13.431 1.00 28.00 344 ALA A N 1
ATOM 3505 C CA . ALA A 1 225 ? 13.168 6.262 13.917 1.00 32.17 344 ALA A CA 1
ATOM 3506 C C . ALA A 1 225 ? 14.614 6.545 14.298 1.00 29.51 344 ALA A C 1
ATOM 3507 O O . ALA A 1 225 ? 15.251 7.448 13.755 1.00 29.70 344 ALA A O 1
ATOM 3514 N N . LEU A 1 226 ? 15.126 5.763 15.237 1.00 28.72 345 LEU A N 1
ATOM 3515 C CA . LEU A 1 226 ? 16.526 5.842 15.618 1.00 26.86 345 LEU A CA 1
ATOM 3516 C C . LEU A 1 226 ? 17.329 4.873 14.765 1.00 29.92 345 LEU A C 1
ATOM 3517 O O . LEU A 1 226 ? 16.838 3.801 14.396 1.00 34.64 345 LEU A O 1
ATOM 3533 N N . ILE A 1 227 ? 18.554 5.267 14.424 1.00 28.45 346 ILE A N 1
ATOM 3534 C CA . ILE A 1 227 ? 19.422 4.457 13.585 1.00 29.96 346 ILE A CA 1
ATOM 3535 C C . ILE A 1 227 ? 20.799 4.372 14.229 1.00 27.56 346 ILE A C 1
ATOM 3536 O O . ILE A 1 227 ? 21.117 5.097 15.172 1.00 28.67 346 ILE A O 1
ATOM 3552 N N . GLY A 1 228 ? 21.619 3.468 13.693 1.00 41.98 347 GLY A N 1
ATOM 3553 C CA . GLY A 1 228 ? 22.960 3.259 14.197 1.00 41.93 347 GLY A CA 1
ATOM 3554 C C . GLY A 1 228 ? 23.052 2.331 15.382 1.00 41.48 347 GLY A C 1
ATOM 3555 O O . GLY A 1 228 ? 24.062 2.346 16.092 1.00 39.85 347 GLY A O 1
ATOM 3559 N N . MET A 1 229 ? 22.032 1.513 15.618 1.00 42.92 348 MET A N 1
ATOM 3560 C CA . MET A 1 229 ? 21.967 0.686 16.813 1.00 56.05 348 MET A CA 1
ATOM 3561 C C . MET A 1 229 ? 22.643 -0.668 16.638 1.00 51.66 348 MET A C 1
ATOM 3562 O O . MET A 1 229 ? 22.467 -1.546 17.487 1.00 50.17 348 MET A O 1
ATOM 3576 N N . GLU A 1 230 ? 23.425 -0.849 15.581 1.00 48.22 349 GLU A N 1
ATOM 3577 C CA . GLU A 1 230 ? 24.121 -2.102 15.319 1.00 52.36 349 GLU A CA 1
ATOM 3578 C C . GLU A 1 230 ? 25.619 -1.888 15.483 1.00 43.95 349 GLU A C 1
ATOM 3579 O O . GLU A 1 230 ? 26.196 -1.005 14.840 1.00 41.13 349 GLU A O 1
ATOM 3591 N N . LYS A 1 231 ? 26.241 -2.698 16.339 1.00 43.15 350 LYS A N 1
ATOM 3592 C CA . LYS A 1 231 ? 27.680 -2.613 16.534 1.00 48.27 350 LYS A CA 1
ATOM 3593 C C . LYS A 1 231 ? 28.406 -2.887 15.227 1.00 47.10 350 LYS A C 1
ATOM 3594 O O . LYS A 1 231 ? 27.984 -3.723 14.424 1.00 51.26 350 LYS A O 1
ATOM 3613 N N . LEU A 1 232 ? 29.504 -2.168 15.011 1.00 46.85 351 LEU A N 1
ATOM 3614 C CA . LEU A 1 232 ? 30.306 -2.346 13.816 1.00 48.37 351 LEU A CA 1
ATOM 3615 C C . LEU A 1 232 ? 31.265 -3.525 13.988 1.00 51.72 351 LEU A C 1
ATOM 3616 O O . LEU A 1 232 ? 31.395 -4.103 15.071 1.00 49.37 351 LEU A O 1
ATOM 3632 N N . ASP A 1 233 ? 31.947 -3.878 12.894 1.00 59.50 352 ASP A N 1
ATOM 3633 C CA . ASP A 1 233 ? 32.896 -4.986 12.941 1.00 70.54 352 ASP A CA 1
ATOM 3634 C C . ASP A 1 233 ? 33.916 -4.805 14.056 1.00 59.91 352 ASP A C 1
ATOM 3635 O O . ASP A 1 233 ? 34.387 -5.791 14.635 1.00 56.31 352 ASP A O 1
ATOM 3644 N N . CYS A 1 234 ? 34.272 -3.558 14.367 1.00 55.66 353 CYS A N 1
ATOM 3645 C CA . CYS A 1 234 ? 35.279 -3.270 15.382 1.00 66.32 353 CYS A CA 1
ATOM 3646 C C . CYS A 1 234 ? 34.772 -3.483 16.800 1.00 58.22 353 CYS A C 1
ATOM 3647 O O . CYS A 1 234 ? 35.557 -3.349 17.745 1.00 51.09 353 CYS A O 1
ATOM 3655 N N . GLY A 1 235 ? 33.496 -3.807 16.977 1.00 58.00 354 GLY A N 1
ATOM 3656 C CA . GLY A 1 235 ? 32.946 -4.030 18.293 1.00 59.41 354 GLY A CA 1
ATOM 3657 C C . GLY A 1 235 ? 32.413 -2.794 18.981 1.00 50.32 354 GLY A C 1
ATOM 3658 O O . GLY A 1 235 ? 31.984 -2.886 20.138 1.00 45.30 354 GLY A O 1
ATOM 3662 N N . ARG A 1 236 ? 32.431 -1.646 18.314 1.00 47.74 355 ARG A N 1
ATOM 3663 C CA . ARG A 1 236 ? 31.891 -0.417 18.868 1.00 46.02 355 ARG A CA 1
ATOM 3664 C C . ARG A 1 236 ? 30.739 0.067 17.999 1.00 35.85 355 ARG A C 1
ATOM 3665 O O . ARG A 1 236 ? 30.582 -0.347 16.849 1.00 40.53 355 ARG A O 1
ATOM 3686 N N . TYR A 1 237 ? 29.924 0.945 18.571 1.00 39.69 356 TYR A N 1
ATOM 3687 C CA . TYR A 1 237 ? 28.894 1.610 17.793 1.00 40.15 356 TYR A CA 1
ATOM 3688 C C . TYR A 1 237 ? 29.490 2.793 17.039 1.00 37.25 356 TYR A C 1
ATOM 3689 O O . TYR A 1 237 ? 30.567 3.303 17.374 1.00 31.79 356 TYR A O 1
ATOM 3707 N N . THR A 1 238 ? 28.772 3.220 15.997 1.00 33.00 357 THR A N 1
ATOM 3708 C CA . THR A 1 238 ? 29.208 4.364 15.207 1.00 29.64 357 THR A CA 1
ATOM 3709 C C . THR A 1 238 ? 29.424 5.583 16.092 1.00 25.67 357 THR A C 1
ATOM 3710 O O . THR A 1 238 ? 30.366 6.358 15.885 1.00 27.95 357 THR A O 1
ATOM 3721 N N . SER A 1 239 ? 28.575 5.753 17.099 1.00 25.65 358 SER A N 1
ATOM 3722 C CA . SER A 1 239 ? 28.626 6.918 17.966 1.00 26.68 358 SER A CA 1
ATOM 3723 C C . SER A 1 239 ? 28.076 6.546 19.331 1.00 29.42 358 SER A C 1
ATOM 3724 O O . SER A 1 239 ? 27.367 5.548 19.483 1.00 34.80 358 SER A O 1
ATOM 3732 N N . ASP A 1 240 ? 28.399 7.370 20.329 1.00 31.37 359 ASP A N 1
ATOM 3733 C CA . ASP A 1 240 ? 27.747 7.229 21.625 1.00 36.98 359 ASP A CA 1
ATOM 3734 C C . ASP A 1 240 ? 26.327 7.776 21.607 1.00 34.37 359 ASP A C 1
ATOM 3735 O O . ASP A 1 240 ? 25.592 7.585 22.583 1.00 31.01 359 ASP A O 1
ATOM 3744 N N . HIS A 1 241 ? 25.926 8.428 20.514 1.00 29.72 360 HIS A N 1
ATOM 3745 C CA . HIS A 1 241 ? 24.540 8.789 20.267 1.00 30.00 360 HIS A CA 1
ATOM 3746 C C . HIS A 1 241 ? 23.937 7.845 19.236 1.00 27.45 360 HIS A C 1
ATOM 3747 O O . HIS A 1 241 ? 24.628 7.349 18.341 1.00 27.53 360 HIS A O 1
ATOM 3761 N N . TRP A 1 242 ? 22.635 7.621 19.348 1.00 26.45 361 TRP A N 1
ATOM 3762 C CA . TRP A 1 242 ? 21.883 7.107 18.217 1.00 28.42 361 TRP A CA 1
ATOM 3763 C C . TRP A 1 242 ? 21.581 8.253 17.258 1.00 26.41 361 TRP A C 1
ATOM 3764 O O . TRP A 1 242 ? 21.420 9.403 17.671 1.00 27.27 361 TRP A O 1
ATOM 3785 N N . GLY A 1 243 ? 21.491 7.934 15.979 1.00 27.91 362 GLY A N 1
ATOM 3786 C CA . GLY A 1 243 ? 21.049 8.912 15.010 1.00 31.53 362 GLY A CA 1
ATOM 3787 C C . GLY A 1 243 ? 19.540 8.915 14.847 1.00 30.70 362 GLY A C 1
ATOM 3788 O O . GLY A 1 243 ? 18.854 7.955 15.187 1.00 28.11 362 GLY A O 1
ATOM 3792 N N . ILE A 1 244 ? 19.011 10.019 14.324 1.00 22.58 363 ILE A N 1
ATOM 3793 C CA . ILE A 1 244 ? 17.582 10.148 14.056 1.00 21.37 363 ILE A CA 1
ATOM 3794 C C . ILE A 1 244 ? 17.363 10.176 12.551 1.00 25.16 363 ILE A C 1
ATOM 3795 O O . ILE A 1 244 ? 18.031 10.929 11.836 1.00 25.27 363 ILE A O 1
ATOM 3811 N N . TYR A 1 245 ? 16.427 9.359 12.077 1.00 24.90 364 TYR A N 1
ATOM 3812 C CA . TYR A 1 245 ? 15.899 9.436 10.722 1.00 28.47 364 TYR A CA 1
ATOM 3813 C C . TYR A 1 245 ? 14.465 9.938 10.806 1.00 26.32 364 TYR A C 1
ATOM 3814 O O . TYR A 1 245 ? 13.685 9.442 11.621 1.00 28.25 364 TYR A O 1
ATOM 3832 N N . CYS A 1 246 ? 14.107 10.897 9.955 1.00 22.17 365 CYS A N 1
ATOM 3833 C CA . CYS A 1 246 ? 12.784 11.498 10.049 1.00 22.46 365 CYS A CA 1
ATOM 3834 C C . CYS A 1 246 ? 12.333 11.961 8.673 1.00 24.20 365 CYS A C 1
ATOM 3835 O O . CYS A 1 246 ? 13.138 12.467 7.883 1.00 22.98 365 CYS A O 1
ATOM 3843 N N . THR A 1 247 ? 11.045 11.774 8.394 1.00 24.02 366 THR A N 1
ATOM 3844 C CA . THR A 1 247 ? 10.435 12.216 7.151 1.00 22.60 366 THR A CA 1
ATOM 3845 C C . THR A 1 247 ? 9.291 13.179 7.444 1.00 24.58 366 THR A C 1
ATOM 3846 O O . THR A 1 247 ? 8.686 13.151 8.525 1.00 25.29 366 THR A O 1
ATOM 3857 N N . PHE A 1 248 ? 8.977 14.017 6.461 1.00 21.62 367 PHE A N 1
ATOM 3858 C CA . PHE A 1 248 ? 7.970 15.057 6.614 1.00 23.74 367 PHE A CA 1
ATOM 3859 C C . PHE A 1 248 ? 7.015 15.027 5.431 1.00 27.62 367 PHE A C 1
ATOM 3860 O O . PHE A 1 248 ? 7.437 14.818 4.290 1.00 28.42 367 PHE A O 1
ATOM 3877 N N . ASN A 1 249 ? 5.732 15.224 5.717 1.00 28.34 368 ASN A N 1
ATOM 3878 C CA . ASN A 1 249 ? 4.704 15.354 4.687 1.00 37.93 368 ASN A CA 1
ATOM 3879 C C . ASN A 1 249 ? 4.788 16.772 4.154 1.00 40.21 368 ASN A C 1
ATOM 3880 O O . ASN A 1 249 ? 4.230 17.702 4.738 1.00 43.28 368 ASN A O 1
ATOM 3891 N N . THR A 1 250 ? 5.545 16.952 3.079 1.00 52.06 369 THR A N 1
ATOM 3892 C CA . THR A 1 250 ? 5.691 18.253 2.434 1.00 70.99 369 THR A CA 1
ATOM 3893 C C . THR A 1 250 ? 4.828 18.302 1.176 1.00 75.23 369 THR A C 1
ATOM 3894 O O . THR A 1 250 ? 4.276 19.346 0.814 1.00 72.23 369 THR A O 1
ATOM 3906 N N . SER B 1 1 ? 17.247 -23.541 -26.444 1.00 73.11 120 SER B N 1
ATOM 3907 C CA . SER B 1 1 ? 16.210 -24.392 -25.876 1.00 84.66 120 SER B CA 1
ATOM 3908 C C . SER B 1 1 ? 15.012 -23.570 -25.453 1.00 73.83 120 SER B C 1
ATOM 3909 O O . SER B 1 1 ? 15.155 -22.392 -25.111 1.00 57.44 120 SER B O 1
ATOM 3913 N N . SER B 1 2 ? 13.829 -24.181 -25.450 1.00 68.58 121 SER B N 1
ATOM 3914 C CA . SER B 1 2 ? 12.629 -23.481 -25.012 1.00 75.68 121 SER B CA 1
ATOM 3915 C C . SER B 1 2 ? 12.703 -23.224 -23.506 1.00 69.41 121 SER B C 1
ATOM 3916 O O . SER B 1 2 ? 11.780 -22.657 -22.907 1.00 69.93 121 SER B O 1
ATOM 3924 N N . LYS B 1 3 ? 13.791 -23.660 -22.868 1.00 62.77 122 LYS B N 1
ATOM 3925 C CA . LYS B 1 3 ? 13.976 -23.359 -21.455 1.00 45.29 122 LYS B CA 1
ATOM 3926 C C . LYS B 1 3 ? 14.331 -21.886 -21.272 1.00 38.88 122 LYS B C 1
ATOM 3927 O O . LYS B 1 3 ? 15.247 -21.369 -21.916 1.00 41.13 122 LYS B O 1
ATOM 3946 N N . LEU B 1 4 ? 13.626 -21.223 -20.360 1.00 35.53 123 LEU B N 1
ATOM 3947 C CA . LEU B 1 4 ? 13.954 -19.853 -19.982 1.00 33.10 123 LEU B CA 1
ATOM 3948 C C . LEU B 1 4 ? 15.000 -19.885 -18.878 1.00 26.96 123 LEU B C 1
ATOM 3949 O O . LEU B 1 4 ? 14.857 -20.636 -17.908 1.00 29.44 123 LEU B O 1
ATOM 3965 N N . SER B 1 5 ? 16.050 -19.076 -19.021 1.00 27.92 124 SER B N 1
ATOM 3966 C CA . SER B 1 5 ? 17.110 -18.988 -18.026 1.00 24.48 124 SER B CA 1
ATOM 3967 C C . SER B 1 5 ? 17.181 -17.586 -17.435 1.00 23.28 124 SER B C 1
ATOM 3968 O O . SER B 1 5 ? 16.949 -16.590 -18.129 1.00 24.94 124 SER B O 1
ATOM 3976 N N . ILE B 1 6 ? 17.495 -17.507 -16.143 1.00 25.70 125 ILE B N 1
ATOM 3977 C CA . ILE B 1 6 ? 17.613 -16.217 -15.475 1.00 23.95 125 ILE B CA 1
ATOM 3978 C C . ILE B 1 6 ? 18.778 -16.223 -14.497 1.00 20.82 125 ILE B C 1
ATOM 3979 O O . ILE B 1 6 ? 19.223 -17.270 -14.017 1.00 22.94 125 ILE B O 1
ATOM 3995 N N . ILE B 1 7 ? 19.254 -15.021 -14.190 1.00 20.03 126 ILE B N 1
ATOM 3996 C CA . ILE B 1 7 ? 20.149 -14.793 -13.061 1.00 18.41 126 ILE B CA 1
ATOM 3997 C C . ILE B 1 7 ? 19.578 -13.660 -12.218 1.00 20.87 126 ILE B C 1
ATOM 3998 O O . ILE B 1 7 ? 19.047 -12.680 -12.749 1.00 19.86 126 ILE B O 1
ATOM 4014 N N . SER B 1 8 ? 19.672 -13.804 -10.896 1.00 19.79 127 SER B N 1
ATOM 4015 C CA . SER B 1 8 ? 19.283 -12.744 -9.971 1.00 21.81 127 SER B CA 1
ATOM 4016 C C . SER B 1 8 ? 20.450 -12.514 -9.031 1.00 20.16 127 SER B C 1
ATOM 4017 O O . SER B 1 8 ? 21.009 -13.477 -8.496 1.00 21.14 127 SER B O 1
ATOM 4025 N N . TRP B 1 9 ? 20.799 -11.253 -8.790 1.00 20.26 128 TRP B N 1
ATOM 4026 C CA . TRP B 1 9 ? 22.024 -10.980 -8.039 1.00 20.19 128 TRP B CA 1
ATOM 4027 C C . TRP B 1 9 ? 21.999 -9.574 -7.466 1.00 24.04 128 TRP B C 1
ATOM 4028 O O . TRP B 1 9 ? 21.830 -8.604 -8.213 1.00 19.93 128 TRP B O 1
ATOM 4049 N N . ASN B 1 10 ? 22.167 -9.472 -6.145 1.00 19.22 129 ASN B N 1
ATOM 4050 C CA . ASN B 1 10 ? 22.499 -8.209 -5.500 1.00 18.28 129 ASN B CA 1
ATOM 4051 C C . ASN B 1 10 ? 23.992 -7.977 -5.669 1.00 21.25 129 ASN B C 1
ATOM 4052 O O . ASN B 1 10 ? 24.803 -8.764 -5.163 1.00 22.33 129 ASN B O 1
ATOM 4063 N N . VAL B 1 11 ? 24.357 -6.910 -6.392 1.00 20.21 130 VAL B N 1
ATOM 4064 C CA . VAL B 1 11 ? 25.749 -6.691 -6.772 1.00 20.60 130 VAL B CA 1
ATOM 4065 C C . VAL B 1 11 ? 26.540 -5.928 -5.717 1.00 23.17 130 VAL B C 1
ATOM 4066 O O . VAL B 1 11 ? 27.737 -5.678 -5.916 1.00 26.04 130 VAL B O 1
ATOM 4079 N N . ASP B 1 12 ? 25.913 -5.552 -4.605 1.00 23.08 131 ASP B N 1
ATOM 4080 C CA . ASP B 1 12 ? 26.606 -4.883 -3.499 1.00 23.35 131 ASP B CA 1
ATOM 4081 C C . ASP B 1 12 ? 27.291 -3.596 -3.967 1.00 25.64 131 ASP B C 1
ATOM 4082 O O . ASP B 1 12 ? 28.457 -3.327 -3.655 1.00 25.48 131 ASP B O 1
ATOM 4091 N N . GLY B 1 13 ? 26.539 -2.775 -4.702 1.00 23.26 132 GLY B N 1
ATOM 4092 C CA . GLY B 1 13 ? 27.047 -1.496 -5.167 1.00 25.63 132 GLY B CA 1
ATOM 4093 C C . GLY B 1 13 ? 27.342 -0.494 -4.067 1.00 23.11 132 GLY B C 1
ATOM 4094 O O . GLY B 1 13 ? 28.041 0.490 -4.326 1.00 31.04 132 GLY B O 1
ATOM 4098 N N . LEU B 1 14 ? 26.819 -0.707 -2.869 1.00 29.01 133 LEU B N 1
ATOM 4099 C CA . LEU B 1 14 ? 27.112 0.177 -1.752 1.00 29.28 133 LEU B CA 1
ATOM 4100 C C . LEU B 1 14 ? 28.474 -0.091 -1.133 1.00 33.21 133 LEU B C 1
ATOM 4101 O O . LEU B 1 14 ? 28.903 0.680 -0.266 1.00 33.64 133 LEU B O 1
ATOM 4117 N N . ASP B 1 15 ? 29.154 -1.159 -1.540 1.00 28.05 134 ASP B N 1
ATOM 4118 C CA . ASP B 1 15 ? 30.546 -1.394 -1.162 1.00 35.64 134 ASP B CA 1
ATOM 4119 C C . ASP B 1 15 ? 31.422 -0.956 -2.332 1.00 38.87 134 ASP B C 1
ATOM 4120 O O . ASP B 1 15 ? 31.418 -1.592 -3.391 1.00 35.86 134 ASP B O 1
ATOM 4129 N N . THR B 1 16 ? 32.175 0.124 -2.148 1.00 40.65 135 THR B N 1
ATOM 4130 C CA . THR B 1 16 ? 32.956 0.694 -3.240 1.00 55.01 135 THR B CA 1
ATOM 4131 C C . THR B 1 16 ? 34.342 0.074 -3.383 1.00 44.39 135 THR B C 1
ATOM 4132 O O . THR B 1 16 ? 35.025 0.347 -4.378 1.00 43.46 135 THR B O 1
ATOM 4143 N N . ASN B 1 17 ? 34.765 -0.760 -2.440 1.00 43.05 136 ASN B N 1
ATOM 4144 C CA . ASN B 1 17 ? 36.067 -1.404 -2.537 1.00 43.35 136 ASN B CA 1
ATOM 4145 C C . ASN B 1 17 ? 36.139 -2.273 -3.784 1.00 40.23 136 ASN B C 1
ATOM 4146 O O . ASN B 1 17 ? 35.375 -3.231 -3.925 1.00 39.76 136 ASN B O 1
ATOM 4157 N N . ASN B 1 18 ? 37.072 -1.947 -4.676 1.00 38.66 137 ASN B N 1
ATOM 4158 C CA . ASN B 1 18 ? 37.325 -2.739 -5.878 1.00 42.95 137 ASN B CA 1
ATOM 4159 C C . ASN B 1 18 ? 36.066 -2.920 -6.720 1.00 38.52 137 ASN B C 1
ATOM 4160 O O . ASN B 1 18 ? 35.865 -3.971 -7.335 1.00 37.09 137 ASN B O 1
ATOM 4171 N N . LEU B 1 19 ? 35.211 -1.897 -6.768 1.00 38.97 138 LEU B N 1
ATOM 4172 C CA . LEU B 1 19 ? 33.946 -2.043 -7.477 1.00 42.74 138 LEU B CA 1
ATOM 4173 C C . LEU B 1 19 ? 34.160 -2.205 -8.975 1.00 42.81 138 LEU B C 1
ATOM 4174 O O . LEU B 1 19 ? 33.391 -2.914 -9.635 1.00 38.03 138 LEU B O 1
ATOM 4190 N N . SER B 1 20 ? 35.189 -1.560 -9.533 1.00 42.93 139 SER B N 1
ATOM 4191 C CA . SER B 1 20 ? 35.478 -1.729 -10.954 1.00 53.20 139 SER B CA 1
ATOM 4192 C C . SER B 1 20 ? 35.858 -3.170 -11.259 1.00 38.57 139 SER B C 1
ATOM 4193 O O . SER B 1 20 ? 35.327 -3.781 -12.193 1.00 39.53 139 SER B O 1
ATOM 4201 N N . ASP B 1 21 ? 36.781 -3.733 -10.476 1.00 38.55 140 ASP B N 1
ATOM 4202 C CA . ASP B 1 21 ? 37.153 -5.131 -10.664 1.00 39.49 140 ASP B CA 1
ATOM 4203 C C . ASP B 1 21 ? 35.945 -6.045 -10.502 1.00 35.96 140 ASP B C 1
ATOM 4204 O O . ASP B 1 21 ? 35.783 -7.018 -11.248 1.00 34.55 140 ASP B O 1
ATOM 4213 N N . ARG B 1 22 ? 35.086 -5.751 -9.525 1.00 34.63 141 ARG B N 1
ATOM 4214 C CA . ARG B 1 22 ? 33.958 -6.631 -9.249 1.00 32.36 141 ARG B CA 1
ATOM 4215 C C . ARG B 1 22 ? 32.894 -6.517 -10.333 1.00 32.31 141 ARG B C 1
ATOM 4216 O O . ARG B 1 22 ? 32.227 -7.506 -10.663 1.00 28.79 141 ARG B O 1
ATOM 4237 N N . ALA B 1 23 ? 32.721 -5.321 -10.904 1.00 32.89 142 ALA B N 1
ATOM 4238 C CA . ALA B 1 23 ? 31.811 -5.175 -12.034 1.00 31.40 142 ALA B CA 1
ATOM 4239 C C . ALA B 1 23 ? 32.325 -5.955 -13.234 1.00 28.92 142 ALA B C 1
ATOM 4240 O O . ALA B 1 23 ? 31.546 -6.589 -13.954 1.00 28.24 142 ALA B O 1
ATOM 4247 N N . ARG B 1 24 ? 33.642 -5.927 -13.456 1.00 33.42 143 ARG B N 1
ATOM 4248 C CA . ARG B 1 24 ? 34.230 -6.781 -14.479 1.00 37.36 143 ARG B CA 1
ATOM 4249 C C . ARG B 1 24 ? 33.926 -8.245 -14.195 1.00 32.40 143 ARG B C 1
ATOM 4250 O O . ARG B 1 24 ? 33.601 -9.008 -15.111 1.00 31.12 143 ARG B O 1
ATOM 4271 N N . GLY B 1 25 ? 34.026 -8.655 -12.927 1.00 30.90 144 GLY B N 1
ATOM 4272 C CA . GLY B 1 25 ? 33.721 -10.031 -12.580 1.00 30.64 144 GLY B CA 1
ATOM 4273 C C . GLY B 1 25 ? 32.275 -10.380 -12.847 1.00 29.26 144 GLY B C 1
ATOM 4274 O O . GLY B 1 25 ? 31.972 -11.438 -13.412 1.00 28.65 144 GLY B O 1
ATOM 4278 N N . LEU B 1 26 ? 31.360 -9.485 -12.455 1.00 29.16 145 LEU B N 1
ATOM 4279 C CA . LEU B 1 26 ? 29.948 -9.699 -12.743 1.00 24.99 145 LEU B CA 1
ATOM 4280 C C . LEU B 1 26 ? 29.734 -9.918 -14.235 1.00 24.78 145 LEU B C 1
ATOM 4281 O O . LEU B 1 26 ? 29.057 -10.866 -14.650 1.00 26.76 145 LEU B O 1
ATOM 4297 N N . CYS B 1 27 ? 30.301 -9.035 -15.058 1.00 28.52 146 CYS B N 1
ATOM 4298 C CA . CYS B 1 27 ? 30.121 -9.143 -16.499 1.00 36.21 146 CYS B CA 1
ATOM 4299 C C . CYS B 1 27 ? 30.615 -10.486 -17.022 1.00 34.47 146 CYS B C 1
ATOM 4300 O O . CYS B 1 27 ? 30.005 -11.066 -17.929 1.00 29.78 146 CYS B O 1
ATOM 4308 N N . SER B 1 28 ? 31.721 -10.994 -16.469 1.00 34.75 147 SER B N 1
ATOM 4309 C CA . SER B 1 28 ? 32.259 -12.273 -16.923 1.00 41.39 147 SER B CA 1
ATOM 4310 C C . SER B 1 28 ? 31.311 -13.421 -16.602 1.00 33.81 147 SER B C 1
ATOM 4311 O O . SER B 1 28 ? 31.151 -14.343 -17.409 1.00 32.37 147 SER B O 1
ATOM 4319 N N . TYR B 1 29 ? 30.668 -13.386 -15.433 1.00 28.04 148 TYR B N 1
ATOM 4320 C CA . TYR B 1 29 ? 29.678 -14.408 -15.104 1.00 28.84 148 TYR B CA 1
ATOM 4321 C C . TYR B 1 29 ? 28.473 -14.320 -16.033 1.00 27.40 148 TYR B C 1
ATOM 4322 O O . TYR B 1 29 ? 27.994 -15.340 -16.542 1.00 30.98 148 TYR B O 1
ATOM 4340 N N . LEU B 1 30 ? 27.948 -13.109 -16.243 1.00 23.90 149 LEU B N 1
ATOM 4341 C CA . LEU B 1 30 ? 26.791 -12.954 -17.110 1.00 25.51 149 LEU B CA 1
ATOM 4342 C C . LEU B 1 30 ? 27.099 -13.456 -18.517 1.00 23.76 149 LEU B C 1
ATOM 4343 O O . LEU B 1 30 ? 26.253 -14.086 -19.163 1.00 28.42 149 LEU B O 1
ATOM 4359 N N . ALA B 1 31 ? 28.318 -13.214 -18.997 1.00 24.02 150 ALA B N 1
ATOM 4360 C CA . ALA B 1 31 ? 28.682 -13.674 -20.330 1.00 27.81 150 ALA B CA 1
ATOM 4361 C C . ALA B 1 31 ? 28.749 -15.194 -20.395 1.00 28.98 150 ALA B C 1
ATOM 4362 O O . ALA B 1 31 ? 28.313 -15.797 -21.378 1.00 26.93 150 ALA B O 1
ATOM 4369 N N . LEU B 1 32 ? 29.286 -15.832 -19.359 1.00 28.26 151 LEU B N 1
ATOM 4370 C CA . LEU B 1 32 ? 29.446 -17.282 -19.380 1.00 29.50 151 LEU B CA 1
ATOM 4371 C C . LEU B 1 32 ? 28.098 -17.986 -19.447 1.00 25.78 151 LEU B C 1
ATOM 4372 O O . LEU B 1 32 ? 27.940 -18.974 -20.173 1.00 23.47 151 LEU B O 1
ATOM 4388 N N . TYR B 1 33 ? 27.107 -17.486 -18.711 1.00 25.89 152 TYR B N 1
ATOM 4389 C CA . TYR B 1 33 ? 25.792 -18.111 -18.667 1.00 24.66 152 TYR B CA 1
ATOM 4390 C C . TYR B 1 33 ? 24.826 -17.567 -19.714 1.00 28.41 152 TYR B C 1
ATOM 4391 O O . TYR B 1 33 ? 23.861 -18.267 -20.054 1.00 30.63 152 TYR B O 1
ATOM 4409 N N . THR B 1 34 ? 25.054 -16.363 -20.241 1.00 24.39 153 THR B N 1
ATOM 4410 C CA . THR B 1 34 ? 24.153 -15.688 -21.169 1.00 25.32 153 THR B CA 1
ATOM 4411 C C . THR B 1 34 ? 22.681 -15.957 -20.834 1.00 23.29 153 THR B C 1
ATOM 4412 O O . THR B 1 34 ? 21.939 -16.498 -21.660 1.00 24.92 153 THR B O 1
ATOM 4423 N N . PRO B 1 35 ? 22.223 -15.548 -19.654 1.00 22.66 154 PRO B N 1
ATOM 4424 C CA . PRO B 1 35 ? 20.826 -15.801 -19.301 1.00 22.15 154 PRO B CA 1
ATOM 4425 C C . PRO B 1 35 ? 19.873 -14.970 -20.147 1.00 23.87 154 PRO B C 1
ATOM 4426 O O . PRO B 1 35 ? 20.220 -13.919 -20.689 1.00 24.20 154 PRO B O 1
ATOM 4437 N N . ASP B 1 36 ? 18.641 -15.464 -20.260 1.00 22.74 155 ASP B N 1
ATOM 4438 C CA . ASP B 1 36 ? 17.612 -14.712 -20.970 1.00 22.55 155 ASP B CA 1
ATOM 4439 C C . ASP B 1 36 ? 17.198 -13.447 -20.220 1.00 22.28 155 ASP B C 1
ATOM 4440 O O . ASP B 1 36 ? 16.853 -12.439 -20.849 1.00 24.06 155 ASP B O 1
ATOM 4449 N N . VAL B 1 37 ? 17.183 -13.498 -18.892 1.00 22.11 156 VAL B N 1
ATOM 4450 C CA . VAL B 1 37 ? 16.825 -12.356 -18.058 1.00 23.33 156 VAL B CA 1
ATOM 4451 C C . VAL B 1 37 ? 17.832 -12.248 -16.923 1.00 21.44 156 VAL B C 1
ATOM 4452 O O . VAL B 1 37 ? 18.270 -13.259 -16.364 1.00 20.90 156 VAL B O 1
ATOM 4465 N N . VAL B 1 38 ? 18.202 -11.020 -16.576 1.00 19.76 157 VAL B N 1
ATOM 4466 C CA . VAL B 1 38 ? 18.991 -10.764 -15.375 1.00 20.36 157 VAL B CA 1
ATOM 4467 C C . VAL B 1 38 ? 18.213 -9.800 -14.495 1.00 20.15 157 VAL B C 1
ATOM 4468 O O . VAL B 1 38 ? 17.755 -8.753 -14.972 1.00 18.46 157 VAL B O 1
ATOM 4481 N N . PHE B 1 39 ? 18.078 -10.155 -13.214 1.00 16.25 158 PHE B N 1
ATOM 4482 C CA . PHE B 1 39 ? 17.501 -9.297 -12.190 1.00 20.98 158 PHE B CA 1
ATOM 4483 C C . PHE B 1 39 ? 18.636 -8.838 -11.286 1.00 17.82 158 PHE B C 1
ATOM 4484 O O . PHE B 1 39 ? 19.289 -9.670 -10.639 1.00 23.05 158 PHE B O 1
ATOM 4501 N N . LEU B 1 40 ? 18.874 -7.532 -11.232 1.00 18.74 159 LEU B N 1
ATOM 4502 C CA . LEU B 1 40 ? 19.958 -6.994 -10.421 1.00 19.42 159 LEU B CA 1
ATOM 4503 C C . LEU B 1 40 ? 19.431 -6.071 -9.328 1.00 19.55 159 LEU B C 1
ATOM 4504 O O . LEU B 1 40 ? 18.455 -5.346 -9.518 1.00 18.33 159 LEU B O 1
ATOM 4520 N N . GLN B 1 41 ? 20.099 -6.108 -8.166 1.00 19.50 160 GLN B N 1
ATOM 4521 C CA . GLN B 1 41 ? 19.778 -5.205 -7.069 1.00 21.04 160 GLN B CA 1
ATOM 4522 C C . GLN B 1 41 ? 21.038 -4.502 -6.588 1.00 18.29 160 GLN B C 1
ATOM 4523 O O . GLN B 1 41 ? 22.154 -5.004 -6.743 1.00 19.31 160 GLN B O 1
ATOM 4537 N N . GLU B 1 42 ? 20.831 -3.319 -6.007 1.00 19.41 161 GLU B N 1
ATOM 4538 C CA . GLU B 1 42 ? 21.896 -2.509 -5.411 1.00 19.88 161 GLU B CA 1
ATOM 4539 C C . GLU B 1 42 ? 22.893 -2.047 -6.471 1.00 19.78 161 GLU B C 1
ATOM 4540 O O . GLU B 1 42 ? 24.098 -1.987 -6.227 1.00 20.90 161 GLU B O 1
ATOM 4552 N N . LEU B 1 43 ? 22.389 -1.747 -7.667 1.00 19.32 162 LEU B N 1
ATOM 4553 C CA . LEU B 1 43 ? 23.193 -1.026 -8.641 1.00 20.23 162 LEU B CA 1
ATOM 4554 C C . LEU B 1 43 ? 23.379 0.425 -8.207 1.00 22.29 162 LEU B C 1
ATOM 4555 O O . LEU B 1 43 ? 22.551 0.985 -7.493 1.00 22.93 162 LEU B O 1
ATOM 4571 N N . ILE B 1 44 ? 24.461 1.040 -8.668 1.00 21.48 163 ILE B N 1
ATOM 4572 C CA . ILE B 1 44 ? 24.613 2.493 -8.629 1.00 21.29 163 ILE B CA 1
ATOM 4573 C C . ILE B 1 44 ? 24.880 2.971 -10.050 1.00 23.55 163 ILE B C 1
ATOM 4574 O O . ILE B 1 44 ? 25.219 2.170 -10.939 1.00 24.45 163 ILE B O 1
ATOM 4590 N N . PRO B 1 45 ? 24.737 4.274 -10.311 1.00 23.70 164 PRO B N 1
ATOM 4591 C CA . PRO B 1 45 ? 24.892 4.747 -11.704 1.00 25.68 164 PRO B CA 1
ATOM 4592 C C . PRO B 1 45 ? 26.192 4.330 -12.379 1.00 26.46 164 PRO B C 1
ATOM 4593 O O . PRO B 1 45 ? 26.157 3.906 -13.541 1.00 29.57 164 PRO B O 1
ATOM 4604 N N . ALA B 1 46 ? 27.339 4.447 -11.705 1.00 29.89 165 ALA B N 1
ATOM 4605 C CA . ALA B 1 46 ? 28.596 4.054 -12.334 1.00 36.10 165 ALA B CA 1
ATOM 4606 C C . ALA B 1 46 ? 28.595 2.575 -12.704 1.00 33.31 165 ALA B C 1
ATOM 4607 O O . ALA B 1 46 ? 29.180 2.182 -13.720 1.00 32.11 165 ALA B O 1
ATOM 4614 N N . TYR B 1 47 ? 27.954 1.739 -11.886 1.00 26.56 166 TYR B N 1
ATOM 4615 C CA . TYR B 1 47 ? 27.914 0.306 -12.152 1.00 24.46 166 TYR B CA 1
ATOM 4616 C C . TYR B 1 47 ? 27.087 0.007 -13.397 1.00 28.17 166 TYR B C 1
ATOM 4617 O O . TYR B 1 47 ? 27.544 -0.693 -14.311 1.00 28.49 166 TYR B O 1
ATOM 4635 N N . VAL B 1 48 ? 25.864 0.534 -13.456 1.00 24.17 167 VAL B N 1
ATOM 4636 C CA . VAL B 1 48 ? 24.998 0.228 -14.590 1.00 25.16 167 VAL B CA 1
ATOM 4637 C C . VAL B 1 48 ? 25.526 0.873 -15.866 1.00 27.13 167 VAL B C 1
ATOM 4638 O O . VAL B 1 48 ? 25.307 0.352 -16.968 1.00 29.22 167 VAL B O 1
ATOM 4651 N N . GLN B 1 49 ? 26.219 2.007 -15.750 1.00 23.83 168 GLN B N 1
ATOM 4652 C CA . GLN B 1 49 ? 26.842 2.615 -16.922 1.00 30.07 168 GLN B CA 1
ATOM 4653 C C . GLN B 1 49 ? 27.923 1.709 -17.494 1.00 29.71 168 GLN B C 1
ATOM 4654 O O . GLN B 1 49 ? 28.062 1.593 -18.718 1.00 30.31 168 GLN B O 1
ATOM 4668 N N . TYR B 1 50 ? 28.694 1.047 -16.622 1.00 29.73 169 TYR B N 1
ATOM 4669 C CA . TYR B 1 50 ? 29.702 0.108 -17.099 1.00 32.34 169 TYR B CA 1
ATOM 4670 C C . TYR B 1 50 ? 29.061 -1.106 -17.756 1.00 28.68 169 TYR B C 1
ATOM 4671 O O . TYR B 1 50 ? 29.539 -1.584 -18.792 1.00 29.46 169 TYR B O 1
ATOM 4689 N N . LEU B 1 51 ? 27.978 -1.620 -17.173 1.00 26.45 170 LEU B N 1
ATOM 4690 C CA . LEU B 1 51 ? 27.298 -2.770 -17.757 1.00 25.14 170 LEU B CA 1
ATOM 4691 C C . LEU B 1 51 ? 26.704 -2.439 -19.126 1.00 25.43 170 LEU B C 1
ATOM 4692 O O . LEU B 1 51 ? 26.764 -3.264 -20.047 1.00 27.41 170 LEU B O 1
ATOM 4708 N N . LYS B 1 52 ? 26.102 -1.255 -19.274 1.00 23.25 171 LYS B N 1
ATOM 4709 C CA . LYS B 1 52 ? 25.475 -0.886 -20.543 1.00 24.12 171 LYS B CA 1
ATOM 4710 C C . LYS B 1 52 ? 26.494 -0.662 -21.651 1.00 30.52 171 LYS B C 1
ATOM 4711 O O . LYS B 1 52 ? 26.123 -0.685 -22.831 1.00 32.78 171 LYS B O 1
ATOM 4730 N N . LYS B 1 53 ? 27.764 -0.442 -21.311 1.00 28.36 172 LYS B N 1
ATOM 4731 C CA . LYS B 1 53 ? 28.781 -0.331 -22.348 1.00 26.98 172 LYS B CA 1
ATOM 4732 C C . LYS B 1 53 ? 29.262 -1.696 -22.816 1.00 30.12 172 LYS B C 1
ATOM 4733 O O . LYS B 1 53 ? 29.733 -1.824 -23.952 1.00 33.98 172 LYS B O 1
ATOM 4752 N N . ARG B 1 54 ? 29.161 -2.714 -21.960 1.00 28.22 173 ARG B N 1
ATOM 4753 C CA . ARG B 1 54 ? 29.708 -4.038 -22.228 1.00 28.26 173 ARG B CA 1
ATOM 4754 C C . ARG B 1 54 ? 28.658 -5.051 -22.668 1.00 35.31 173 ARG B C 1
ATOM 4755 O O . ARG B 1 54 ? 28.905 -5.816 -23.603 1.00 34.88 173 ARG B O 1
ATOM 4776 N N . ALA B 1 55 ? 27.491 -5.073 -22.027 1.00 30.39 174 ALA B N 1
ATOM 4777 C CA . ALA B 1 55 ? 26.508 -6.140 -22.231 1.00 22.45 174 ALA B CA 1
ATOM 4778 C C . ALA B 1 55 ? 25.522 -5.697 -23.310 1.00 24.81 174 ALA B C 1
ATOM 4779 O O . ALA B 1 55 ? 24.319 -5.554 -23.110 1.00 27.66 174 ALA B O 1
ATOM 4786 N N . VAL B 1 56 ? 26.084 -5.464 -24.496 1.00 31.94 175 VAL B N 1
ATOM 4787 C CA . VAL B 1 56 ? 25.306 -4.928 -25.610 1.00 33.00 175 VAL B CA 1
ATOM 4788 C C . VAL B 1 56 ? 24.334 -5.908 -26.232 1.00 30.28 175 VAL B C 1
ATOM 4789 O O . VAL B 1 56 ? 23.537 -5.502 -27.092 1.00 34.94 175 VAL B O 1
ATOM 4802 N N . SER B 1 57 ? 24.347 -7.170 -25.819 1.00 28.28 176 SER B N 1
ATOM 4803 C CA . SER B 1 57 ? 23.316 -8.125 -26.186 1.00 31.43 176 SER B CA 1
ATOM 4804 C C . SER B 1 57 ? 22.032 -7.948 -25.390 1.00 28.50 176 SER B C 1
ATOM 4805 O O . SER B 1 57 ? 21.044 -8.627 -25.688 1.00 25.76 176 SER B O 1
ATOM 4813 N N . TYR B 1 58 ? 22.007 -7.062 -24.395 1.00 27.02 177 TYR B N 1
ATOM 4814 C CA . TYR B 1 58 ? 20.882 -6.956 -23.478 1.00 23.66 177 TYR B CA 1
ATOM 4815 C C . TYR B 1 58 ? 20.261 -5.571 -23.481 1.00 20.56 177 TYR B C 1
ATOM 4816 O O . TYR B 1 58 ? 20.971 -4.573 -23.590 1.00 25.06 177 TYR B O 1
ATOM 4834 N N . LEU B 1 59 ? 18.949 -5.524 -23.270 1.00 21.36 178 LEU B N 1
ATOM 4835 C CA . LEU B 1 59 ? 18.221 -4.287 -23.046 1.00 21.10 178 LEU B CA 1
ATOM 4836 C C . LEU B 1 59 ? 18.151 -4.081 -21.537 1.00 23.85 178 LEU B C 1
ATOM 4837 O O . LEU B 1 59 ? 17.838 -5.019 -20.799 1.00 23.39 178 LEU B O 1
ATOM 4853 N N . PHE B 1 60 ? 18.419 -2.854 -21.080 1.00 22.01 179 PHE B N 1
ATOM 4854 C CA . PHE B 1 60 ? 18.449 -2.504 -19.655 1.00 19.19 179 PHE B CA 1
ATOM 4855 C C . PHE B 1 60 ? 17.275 -1.612 -19.252 1.00 22.34 179 PHE B C 1
ATOM 4856 O O . PHE B 1 60 ? 16.819 -0.763 -20.021 1.00 26.65 179 PHE B O 1
ATOM 4873 N N A PHE B 1 61 ? 16.774 -1.844 -18.030 0.51 21.66 180 PHE B N 1
ATOM 4874 N N B PHE B 1 61 ? 16.822 -1.753 -18.021 0.49 21.90 180 PHE B N 1
ATOM 4875 C CA A PHE B 1 61 ? 15.772 -1.016 -17.366 0.51 24.09 180 PHE B CA 1
ATOM 4876 C CA B PHE B 1 61 ? 15.998 -0.692 -17.470 0.49 22.59 180 PHE B CA 1
ATOM 4877 C C A PHE B 1 61 ? 16.191 -0.872 -15.914 0.51 21.93 180 PHE B C 1
ATOM 4878 C C B PHE B 1 61 ? 16.030 -0.833 -15.962 0.49 22.22 180 PHE B C 1
ATOM 4879 O O A PHE B 1 61 ? 16.681 -1.844 -15.335 0.51 19.73 180 PHE B O 1
ATOM 4880 O O B PHE B 1 61 ? 16.119 -1.936 -15.417 0.49 19.96 180 PHE B O 1
ATOM 4913 N N . GLU B 1 62 ? 15.985 0.308 -15.309 1.00 22.51 181 GLU B N 1
ATOM 4914 C CA . GLU B 1 62 ? 16.355 0.463 -13.910 1.00 20.84 181 GLU B CA 1
ATOM 4915 C C . GLU B 1 62 ? 15.210 1.006 -13.068 1.00 20.48 181 GLU B C 1
ATOM 4916 O O . GLU B 1 62 ? 14.286 1.649 -13.561 1.00 24.34 181 GLU B O 1
ATOM 4929 N N . GLY B 1 63 ? 15.299 0.745 -11.762 1.00 21.70 182 GLY B N 1
ATOM 4930 C CA . GLY B 1 63 ? 14.303 1.249 -10.840 1.00 20.93 182 GLY B CA 1
ATOM 4931 C C . GLY B 1 63 ? 14.483 2.691 -10.423 1.00 23.42 182 GLY B C 1
ATOM 4932 O O . GLY B 1 63 ? 13.591 3.240 -9.765 1.00 23.93 182 GLY B O 1
ATOM 4936 N N . SER B 1 64 ? 15.615 3.299 -10.765 1.00 22.75 183 SER B N 1
ATOM 4937 C CA . SER B 1 64 ? 15.870 4.719 -10.543 1.00 23.38 183 SER B CA 1
ATOM 4938 C C . SER B 1 64 ? 17.095 5.107 -11.368 1.00 22.51 183 SER B C 1
ATOM 4939 O O . SER B 1 64 ? 17.737 4.261 -11.995 1.00 25.62 183 SER B O 1
ATOM 4947 N N . ASP B 1 65 ? 17.395 6.406 -11.388 1.00 25.60 184 ASP B N 1
ATOM 4948 C CA . ASP B 1 65 ? 18.636 6.922 -11.953 1.00 28.85 184 ASP B CA 1
ATOM 4949 C C . ASP B 1 65 ? 19.484 7.620 -10.895 1.00 31.02 184 ASP B C 1
ATOM 4950 O O . ASP B 1 65 ? 20.465 8.294 -11.232 1.00 30.98 184 ASP B O 1
ATOM 4959 N N . ASP B 1 66 ? 19.146 7.441 -9.625 1.00 23.84 185 ASP B N 1
ATOM 4960 C CA . ASP B 1 66 ? 19.721 8.190 -8.519 1.00 30.61 185 ASP B CA 1
ATOM 4961 C C . ASP B 1 66 ? 19.904 7.234 -7.349 1.00 29.81 185 ASP B C 1
ATOM 4962 O O . ASP B 1 66 ? 19.106 6.314 -7.164 1.00 27.78 185 ASP B O 1
ATOM 4971 N N . GLY B 1 67 ? 20.966 7.445 -6.575 1.00 31.23 186 GLY B N 1
ATOM 4972 C CA . GLY B 1 67 ? 21.193 6.615 -5.393 1.00 26.14 186 GLY B CA 1
ATOM 4973 C C . GLY B 1 67 ? 21.633 5.206 -5.759 1.00 23.30 186 GLY B C 1
ATOM 4974 O O . GLY B 1 67 ? 22.638 5.005 -6.446 1.00 28.09 186 GLY B O 1
ATOM 4978 N N . TYR B 1 68 ? 20.911 4.207 -5.247 1.00 22.32 187 TYR B N 1
ATOM 4979 C CA . TYR B 1 68 ? 21.132 2.808 -5.598 1.00 22.71 187 TYR B CA 1
ATOM 4980 C C . TYR B 1 68 ? 19.772 2.198 -5.889 1.00 22.66 187 TYR B C 1
ATOM 4981 O O . TYR B 1 68 ? 18.755 2.670 -5.378 1.00 21.74 187 TYR B O 1
ATOM 4999 N N . PHE B 1 69 ? 19.740 1.178 -6.747 1.00 21.95 188 PHE B N 1
ATOM 5000 C CA . PHE B 1 69 ? 18.463 0.766 -7.322 1.00 19.25 188 PHE B CA 1
ATOM 5001 C C . PHE B 1 69 ? 18.613 -0.590 -8.011 1.00 20.70 188 PHE B C 1
ATOM 5002 O O . PHE B 1 69 ? 19.714 -1.140 -8.136 1.00 21.10 188 PHE B O 1
ATOM 5019 N N . THR B 1 70 ? 17.478 -1.124 -8.450 1.00 19.69 189 THR B N 1
ATOM 5020 C CA . THR B 1 70 ? 17.421 -2.400 -9.139 1.00 16.29 189 THR B CA 1
ATOM 5021 C C . THR B 1 70 ? 17.492 -2.199 -10.650 1.00 17.65 189 THR B C 1
ATOM 5022 O O . THR B 1 70 ? 17.405 -1.081 -11.168 1.00 21.03 189 THR B O 1
ATOM 5033 N N . GLY B 1 71 ? 17.627 -3.315 -11.350 1.00 18.63 190 GLY B N 1
ATOM 5034 C CA . GLY B 1 71 ? 17.580 -3.295 -12.799 1.00 16.57 190 GLY B CA 1
ATOM 5035 C C . GLY B 1 71 ? 17.176 -4.642 -13.346 1.00 20.73 190 GLY B C 1
ATOM 5036 O O . GLY B 1 71 ? 17.329 -5.680 -12.700 1.00 20.83 190 GLY B O 1
ATOM 5040 N N . ILE B 1 72 ? 16.666 -4.618 -14.566 1.00 20.41 191 ILE B N 1
ATOM 5041 C CA . ILE B 1 72 ? 16.364 -5.838 -15.300 1.00 20.58 191 ILE B CA 1
ATOM 5042 C C . ILE B 1 72 ? 17.099 -5.750 -16.628 1.00 18.22 191 ILE B C 1
ATOM 5043 O O . ILE B 1 72 ? 17.116 -4.692 -17.261 1.00 22.69 191 ILE B O 1
ATOM 5059 N N . MET B 1 73 ? 17.763 -6.837 -17.008 1.00 17.47 192 MET B N 1
ATOM 5060 C CA . MET B 1 73 ? 18.374 -6.978 -18.329 1.00 17.55 192 MET B CA 1
ATOM 5061 C C . MET B 1 73 ? 17.622 -8.042 -19.120 1.00 20.49 192 MET B C 1
ATOM 5062 O O . MET B 1 73 ? 17.342 -9.128 -18.602 1.00 21.34 192 MET B O 1
ATOM 5076 N N . LEU B 1 74 ? 17.334 -7.755 -20.390 1.00 20.47 193 LEU B N 1
ATOM 5077 C CA . LEU B 1 74 ? 16.621 -8.685 -21.262 1.00 23.26 193 LEU B CA 1
ATOM 5078 C C . LEU B 1 74 ? 17.501 -9.042 -22.453 1.00 23.41 193 LEU B C 1
ATOM 5079 O O . LEU B 1 74 ? 18.019 -8.153 -23.136 1.00 24.15 193 LEU B O 1
ATOM 5095 N N . ARG B 1 75 ? 17.701 -10.341 -22.674 1.00 21.00 194 ARG B N 1
ATOM 5096 C CA . ARG B 1 75 ? 18.484 -10.811 -23.817 1.00 23.80 194 ARG B CA 1
ATOM 5097 C C . ARG B 1 75 ? 17.674 -10.577 -25.084 1.00 25.87 194 ARG B C 1
ATOM 5098 O O . ARG B 1 75 ? 16.654 -11.234 -25.307 1.00 24.23 194 ARG B O 1
ATOM 5119 N N . LYS B 1 76 ? 18.117 -9.624 -25.904 1.00 23.79 195 LYS B N 1
ATOM 5120 C CA . LYS B 1 76 ? 17.276 -9.116 -26.984 1.00 27.82 195 LYS B CA 1
ATOM 5121 C C . LYS B 1 76 ? 16.950 -10.180 -28.027 1.00 28.18 195 LYS B C 1
ATOM 5122 O O . LYS B 1 76 ? 15.880 -10.124 -28.647 1.00 30.20 195 LYS B O 1
ATOM 5141 N N . SER B 1 77 ? 17.835 -11.154 -28.231 1.00 27.50 196 SER B N 1
ATOM 5142 C CA . SER B 1 77 ? 17.565 -12.187 -29.230 1.00 27.63 196 SER B CA 1
ATOM 5143 C C . SER B 1 77 ? 16.467 -13.139 -28.791 1.00 39.99 196 SER B C 1
ATOM 5144 O O . SER B 1 77 ? 15.949 -13.900 -29.629 1.00 36.96 196 SER B O 1
ATOM 5152 N N . ARG B 1 78 ? 16.088 -13.097 -27.505 1.00 30.34 197 ARG B N 1
ATOM 5153 C CA . ARG B 1 78 ? 15.217 -14.104 -26.922 1.00 32.68 197 ARG B CA 1
ATOM 5154 C C . ARG B 1 78 ? 13.973 -13.559 -26.249 1.00 34.34 197 ARG B C 1
ATOM 5155 O O . ARG B 1 78 ? 12.986 -14.299 -26.169 1.00 30.28 197 ARG B O 1
ATOM 5176 N N . VAL B 1 79 ? 13.972 -12.317 -25.767 1.00 33.55 198 VAL B N 1
ATOM 5177 C CA . VAL B 1 79 ? 12.893 -11.743 -24.968 1.00 32.84 198 VAL B CA 1
ATOM 5178 C C . VAL B 1 79 ? 12.532 -10.401 -25.585 1.00 37.22 198 VAL B C 1
ATOM 5179 O O . VAL B 1 79 ? 13.398 -9.528 -25.729 1.00 39.38 198 VAL B O 1
ATOM 5192 N N . LYS B 1 80 ? 11.265 -10.245 -25.960 1.00 36.52 199 LYS B N 1
ATOM 5193 C CA . LYS B 1 80 ? 10.774 -9.034 -26.601 1.00 39.51 199 LYS B CA 1
ATOM 5194 C C . LYS B 1 80 ? 10.148 -8.125 -25.550 1.00 39.29 199 LYS B C 1
ATOM 5195 O O . LYS B 1 80 ? 9.207 -8.525 -24.857 1.00 38.35 199 LYS B O 1
ATOM 5214 N N . PHE B 1 81 ? 10.649 -6.897 -25.464 1.00 38.35 2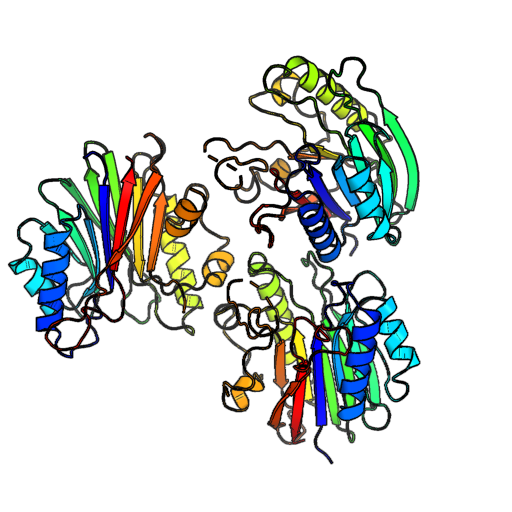00 PHE B N 1
ATOM 5215 C CA . PHE B 1 81 ? 10.143 -5.935 -24.503 1.00 34.11 200 PHE B CA 1
ATOM 5216 C C . PHE B 1 81 ? 8.871 -5.279 -25.010 1.00 36.49 200 PHE B C 1
ATOM 5217 O O . PHE B 1 81 ? 8.758 -4.915 -26.184 1.00 39.03 200 PHE B O 1
ATOM 5234 N N . LEU B 1 82 ? 7.917 -5.107 -24.102 1.00 30.88 201 LEU B N 1
ATOM 5235 C CA . LEU B 1 82 ? 6.644 -4.483 -24.431 1.00 31.87 201 LEU B CA 1
ATOM 5236 C C . LEU B 1 82 ? 6.414 -3.203 -23.640 1.00 29.34 201 LEU B C 1
ATOM 5237 O O . LEU B 1 82 ? 6.181 -2.154 -24.246 1.00 34.69 201 LEU B O 1
ATOM 5253 N N . GLU B 1 83 ? 6.454 -3.256 -22.309 1.00 29.24 202 GLU B N 1
ATOM 5254 C CA . GLU B 1 83 ? 6.299 -2.058 -21.497 1.00 29.50 202 GLU B CA 1
ATOM 5255 C C . GLU B 1 83 ? 6.835 -2.331 -20.098 1.00 29.90 202 GLU B C 1
ATOM 5256 O O . GLU B 1 83 ? 7.013 -3.482 -19.691 1.00 27.61 202 GLU B O 1
ATOM 5268 N N . SER B 1 84 ? 7.092 -1.252 -19.368 1.00 28.32 203 SER B N 1
ATOM 5269 C CA . SER B 1 84 ? 7.627 -1.358 -18.019 1.00 25.44 203 SER B CA 1
ATOM 5270 C C . SER B 1 84 ? 7.000 -0.283 -17.150 1.00 29.73 203 SER B C 1
ATOM 5271 O O . SER B 1 84 ? 6.454 0.707 -17.641 1.00 32.11 203 SER B O 1
ATOM 5279 N N . GLU B 1 85 ? 7.097 -0.490 -15.842 1.00 26.12 204 GLU B N 1
ATOM 5280 C CA . GLU B 1 85 ? 6.554 0.465 -14.895 1.00 28.00 204 GLU B CA 1
ATOM 5281 C C . GLU B 1 85 ? 7.225 0.250 -13.551 1.00 24.77 204 GLU B C 1
ATOM 5282 O O . GLU B 1 85 ? 7.826 -0.798 -13.289 1.00 25.87 204 GLU B O 1
ATOM 5294 N N . ILE B 1 86 ? 7.100 1.255 -12.697 1.00 25.23 205 ILE B N 1
ATOM 5295 C CA . ILE B 1 86 ? 7.625 1.200 -11.340 1.00 27.20 205 ILE B CA 1
ATOM 5296 C C . ILE B 1 86 ? 6.462 1.404 -10.386 1.00 28.34 205 ILE B C 1
ATOM 5297 O O . ILE B 1 86 ? 5.679 2.346 -10.553 1.00 28.38 205 ILE B O 1
ATOM 5313 N N . ILE B 1 87 ? 6.336 0.509 -9.408 1.00 27.93 206 ILE B N 1
ATOM 5314 C CA . ILE B 1 87 ? 5.342 0.629 -8.349 1.00 27.12 206 ILE B CA 1
ATOM 5315 C C . ILE B 1 87 ? 6.061 1.156 -7.119 1.00 28.65 206 ILE B C 1
ATOM 5316 O O . ILE B 1 87 ? 7.087 0.600 -6.715 1.00 28.20 206 ILE B O 1
ATOM 5332 N N A CYS B 1 88 ? 5.501 2.206 -6.520 0.37 34.37 207 CYS B N 1
ATOM 5333 N N B CYS B 1 88 ? 5.560 2.237 -6.535 0.63 30.66 207 CYS B N 1
ATOM 5334 C CA A CYS B 1 88 ? 6.073 2.855 -5.350 0.37 32.49 207 CYS B CA 1
ATOM 5335 C CA B CYS B 1 88 ? 6.246 2.859 -5.410 0.63 31.42 207 CYS B CA 1
ATOM 5336 C C A CYS B 1 88 ? 5.907 1.994 -4.104 0.37 29.70 207 CYS B C 1
ATOM 5337 C C B CYS B 1 88 ? 5.872 2.191 -4.088 0.63 30.47 207 CYS B C 1
ATOM 5338 O O A CYS B 1 88 ? 4.971 1.197 -3.986 0.37 25.27 207 CYS B O 1
ATOM 5339 O O B CYS B 1 88 ? 4.752 1.710 -3.901 0.63 32.03 207 CYS B O 1
ATOM 5354 N N . PHE B 1 89 ? 6.849 2.145 -3.175 1.00 30.88 208 PHE B N 1
ATOM 5355 C CA . PHE B 1 89 ? 6.689 1.646 -1.813 1.00 27.74 208 PHE B CA 1
ATOM 5356 C C . PHE B 1 89 ? 6.555 2.878 -0.912 1.00 31.82 208 PHE B C 1
ATOM 5357 O O . PHE B 1 89 ? 7.573 3.472 -0.524 1.00 28.82 208 PHE B O 1
ATOM 5375 N N . PRO B 1 90 ? 5.345 3.316 -0.564 1.00 31.37 209 PRO B N 1
ATOM 5376 C CA . PRO B 1 90 ? 5.201 4.670 0.004 1.00 37.24 209 PRO B CA 1
ATOM 5377 C C . PRO B 1 90 ? 5.905 4.881 1.333 1.00 34.36 209 PRO B C 1
ATOM 5378 O O . PRO B 1 90 ? 6.231 6.034 1.660 1.00 29.85 209 PRO B O 1
ATOM 5389 N N . THR B 1 91 ? 6.139 3.827 2.117 1.00 31.92 210 THR B N 1
ATOM 5390 C CA . THR B 1 91 ? 6.757 3.979 3.428 1.00 28.47 210 THR B CA 1
ATOM 5391 C C . THR B 1 91 ? 8.167 3.405 3.490 1.00 25.98 210 THR B C 1
ATOM 5392 O O . THR B 1 91 ? 8.679 3.149 4.577 1.00 28.65 210 THR B O 1
ATOM 5403 N N . THR B 1 92 ? 8.814 3.205 2.345 1.00 26.42 211 THR B N 1
ATOM 5404 C CA . THR B 1 92 ? 10.212 2.819 2.367 1.00 22.78 211 THR B CA 1
ATOM 5405 C C . THR B 1 92 ? 11.054 3.956 2.933 1.00 26.60 211 THR B C 1
ATOM 5406 O O . THR B 1 92 ? 10.776 5.139 2.700 1.00 29.09 211 THR B O 1
ATOM 5417 N N . GLN B 1 93 ? 12.082 3.597 3.687 1.00 26.99 212 GLN B N 1
ATOM 5418 C CA . GLN B 1 93 ? 13.102 4.542 4.113 1.00 24.50 212 GLN B CA 1
ATOM 5419 C C . GLN B 1 93 ? 14.336 4.499 3.228 1.00 25.04 212 GLN B C 1
ATOM 5420 O O . GLN B 1 93 ? 15.291 5.240 3.475 1.00 24.65 212 GLN B O 1
ATOM 5434 N N . MET B 1 94 ? 14.349 3.628 2.211 1.00 26.85 213 MET B N 1
ATOM 5435 C CA . MET B 1 94 ? 15.578 3.278 1.515 1.00 21.76 213 MET B CA 1
ATOM 5436 C C . MET B 1 94 ? 15.377 3.244 0.006 1.00 19.42 213 MET B C 1
ATOM 5437 O O . MET B 1 94 ? 16.105 2.547 -0.705 1.00 22.68 213 MET B O 1
ATOM 5451 N N . MET B 1 95 ? 14.409 4.007 -0.492 1.00 22.33 214 MET B N 1
ATOM 5452 C CA . MET B 1 95 ? 14.187 4.186 -1.927 1.00 23.39 214 MET B CA 1
ATOM 5453 C C . MET B 1 95 ? 13.788 2.897 -2.641 1.00 22.14 214 MET B C 1
ATOM 5454 O O . MET B 1 95 ? 13.901 2.812 -3.883 1.00 22.09 214 MET B O 1
ATOM 5468 N N . ARG B 1 96 ? 13.274 1.909 -1.913 1.00 23.03 215 ARG B N 1
ATOM 5469 C CA . ARG B 1 96 ? 12.923 0.633 -2.512 1.00 22.59 215 ARG B CA 1
ATOM 5470 C C . ARG B 1 96 ? 11.597 0.741 -3.249 1.00 22.48 215 ARG B C 1
ATOM 5471 O O . ARG B 1 96 ? 10.732 1.556 -2.906 1.00 22.49 215 ARG B O 1
ATOM 5492 N N . ASN B 1 97 ? 11.457 -0.079 -4.285 1.00 22.48 216 ASN B N 1
ATOM 5493 C CA . ASN B 1 97 ? 10.252 -0.079 -5.095 1.00 23.59 216 ASN B CA 1
ATOM 5494 C C . ASN B 1 97 ? 10.156 -1.410 -5.838 1.00 22.40 216 ASN B C 1
ATOM 5495 O O . ASN B 1 97 ? 10.965 -2.319 -5.638 1.00 21.50 216 ASN B O 1
ATOM 5506 N N . LEU B 1 98 ? 9.174 -1.520 -6.724 1.00 24.54 217 LEU B N 1
ATOM 5507 C CA . LEU B 1 98 ? 8.949 -2.736 -7.495 1.00 22.02 217 LEU B CA 1
ATOM 5508 C C . LEU B 1 98 ? 9.031 -2.384 -8.970 1.00 20.08 217 LEU B C 1
ATOM 5509 O O . LEU B 1 98 ? 8.245 -1.571 -9.454 1.00 23.91 217 LEU B O 1
ATOM 5525 N N . LEU B 1 99 ? 10.003 -2.966 -9.659 1.00 20.85 218 LEU B N 1
ATOM 5526 C CA . LEU B 1 99 ? 10.218 -2.751 -11.085 1.00 19.46 218 LEU B CA 1
ATOM 5527 C C . LEU B 1 99 ? 9.584 -3.905 -11.840 1.00 22.36 218 LEU B C 1
ATOM 5528 O O . LEU B 1 99 ? 9.842 -5.070 -11.521 1.00 23.08 218 LEU B O 1
ATOM 5544 N N . ILE B 1 100 ? 8.775 -3.578 -12.845 1.00 25.56 219 ILE B N 1
ATOM 5545 C CA . ILE B 1 100 ? 8.012 -4.568 -13.593 1.00 25.20 219 ILE B CA 1
ATOM 5546 C C . ILE B 1 100 ? 8.240 -4.368 -15.086 1.00 29.49 219 ILE B C 1
ATOM 5547 O O . ILE B 1 100 ? 8.204 -3.243 -15.597 1.00 27.01 219 ILE B O 1
ATOM 5563 N N . ALA B 1 101 ? 8.479 -5.467 -15.784 1.00 26.40 220 ALA B N 1
ATOM 5564 C CA . ALA B 1 101 ? 8.555 -5.452 -17.237 1.00 23.81 220 ALA B CA 1
ATOM 5565 C C . ALA B 1 101 ? 7.606 -6.488 -17.813 1.00 27.38 220 ALA B C 1
ATOM 5566 O O . ALA B 1 101 ? 7.645 -7.659 -17.420 1.00 25.09 220 ALA B O 1
ATOM 5573 N N . GLN B 1 102 ? 6.775 -6.056 -18.763 1.00 31.95 221 GLN B N 1
ATOM 5574 C CA . GLN B 1 102 ? 5.970 -6.956 -19.575 1.00 30.90 221 GLN B CA 1
ATOM 5575 C C . GLN B 1 102 ? 6.749 -7.265 -20.844 1.00 27.08 221 GLN B C 1
ATOM 5576 O O . GLN B 1 102 ? 7.215 -6.347 -21.525 1.00 28.08 221 GLN B O 1
ATOM 5590 N N . VAL B 1 103 ? 6.929 -8.555 -21.123 1.00 25.85 222 VAL B N 1
ATOM 5591 C CA . VAL B 1 103 ? 7.689 -9.026 -22.271 1.00 26.98 222 VAL B CA 1
ATOM 5592 C C . VAL B 1 103 ? 6.957 -10.219 -22.874 1.00 29.11 222 VAL B C 1
ATOM 5593 O O . VAL B 1 103 ? 5.994 -10.738 -22.309 1.00 30.27 222 VAL B O 1
ATOM 5606 N N . THR B 1 104 ? 7.428 -10.656 -24.037 1.00 32.67 223 THR B N 1
ATOM 5607 C CA . THR B 1 104 ? 7.022 -11.933 -24.603 1.00 38.62 223 THR B CA 1
ATOM 5608 C C . THR B 1 104 ? 8.249 -12.809 -24.820 1.00 36.24 223 THR B C 1
ATOM 5609 O O . THR B 1 104 ? 9.333 -12.326 -25.171 1.00 35.54 223 THR B O 1
ATOM 5620 N N . PHE B 1 105 ? 8.056 -14.108 -24.608 1.00 33.84 224 PHE B N 1
ATOM 5621 C CA . PHE B 1 105 ? 9.094 -15.119 -24.779 1.00 31.06 224 PHE B CA 1
ATOM 5622 C C . PHE B 1 105 ? 8.493 -16.262 -25.587 1.00 32.87 224 PHE B C 1
ATOM 5623 O O . PHE B 1 105 ? 7.674 -17.031 -25.073 1.00 37.55 224 PHE B O 1
ATOM 5640 N N . SER B 1 106 ? 8.891 -16.365 -26.853 1.00 42.22 225 SER B N 1
ATOM 5641 C CA . SER B 1 106 ? 8.274 -17.314 -27.778 1.00 55.79 225 SER B CA 1
ATOM 5642 C C . SER B 1 106 ? 6.779 -17.032 -27.908 1.00 48.75 225 SER B C 1
ATOM 5643 O O . SER B 1 106 ? 5.957 -17.948 -27.971 1.00 48.78 225 SER B O 1
ATOM 5651 N N . GLY B 1 107 ? 6.424 -15.748 -27.933 1.00 50.83 226 GLY B N 1
ATOM 5652 C CA . GLY B 1 107 ? 5.044 -15.331 -28.048 1.00 51.75 226 GLY B CA 1
ATOM 5653 C C . GLY B 1 107 ? 4.241 -15.383 -26.767 1.00 48.23 226 GLY B C 1
ATOM 5654 O O . GLY B 1 107 ? 3.086 -14.936 -26.762 1.00 56.18 226 GLY B O 1
ATOM 5658 N N . GLN B 1 108 ? 4.806 -15.903 -25.682 1.00 43.41 227 GLN B N 1
ATOM 5659 C CA . GLN B 1 108 ? 4.096 -16.031 -24.419 1.00 35.24 227 GLN B CA 1
ATOM 5660 C C . GLN B 1 108 ? 4.382 -14.813 -23.545 1.00 34.35 227 GLN B C 1
ATOM 5661 O O . GLN B 1 108 ? 5.544 -14.428 -23.359 1.00 34.71 227 GLN B O 1
ATOM 5675 N N . LYS B 1 109 ? 3.326 -14.206 -23.011 1.00 34.97 228 LYS B N 1
ATOM 5676 C CA . LYS B 1 109 ? 3.507 -13.031 -22.171 1.00 38.57 228 LYS B CA 1
ATOM 5677 C C . LYS B 1 109 ? 4.154 -13.426 -20.849 1.00 38.89 228 LYS B C 1
ATOM 5678 O O . LYS B 1 109 ? 3.733 -14.393 -20.208 1.00 36.79 228 LYS B O 1
ATOM 5697 N N . LEU B 1 110 ? 5.177 -12.679 -20.446 1.00 33.35 229 LEU B N 1
ATOM 5698 C CA . LEU B 1 110 ? 5.796 -12.843 -19.140 1.00 31.26 229 LEU B CA 1
ATOM 5699 C C . LEU B 1 110 ? 5.793 -11.498 -18.433 1.00 25.34 229 LEU B C 1
ATOM 5700 O O . LEU B 1 110 ? 6.079 -10.467 -19.049 1.00 27.31 229 LEU B O 1
ATOM 5716 N N . TYR B 1 111 ? 5.473 -11.508 -17.140 1.00 29.11 230 TYR B N 1
ATOM 5717 C CA . TYR B 1 111 ? 5.637 -10.341 -16.277 1.00 30.80 230 TYR B CA 1
ATOM 5718 C C . TYR B 1 111 ? 6.866 -10.590 -15.411 1.00 27.82 230 TYR B C 1
ATOM 5719 O O . TYR B 1 111 ? 6.878 -11.512 -14.592 1.00 34.47 230 TYR B O 1
ATOM 5737 N N . LEU B 1 112 ? 7.898 -9.773 -15.607 1.00 25.32 231 LEU B N 1
ATOM 5738 C CA . LEU B 1 112 ? 9.154 -9.893 -14.882 1.00 26.79 231 LEU B CA 1
ATOM 5739 C C . LEU B 1 112 ? 9.226 -8.794 -13.832 1.00 24.25 231 LEU B C 1
ATOM 5740 O O . LEU B 1 112 ? 9.021 -7.617 -14.142 1.00 23.46 231 LEU B O 1
ATOM 5756 N N . MET B 1 113 ? 9.497 -9.180 -12.588 1.00 23.10 232 MET B N 1
ATOM 5757 C CA . MET B 1 113 ? 9.452 -8.248 -11.474 1.00 23.10 232 MET B CA 1
ATOM 5758 C C . MET B 1 113 ? 10.704 -8.413 -10.637 1.00 20.78 232 MET B C 1
ATOM 5759 O O . MET B 1 113 ? 11.176 -9.537 -10.441 1.00 21.50 232 MET B O 1
ATOM 5773 N N . THR B 1 114 ? 11.233 -7.297 -10.137 1.00 22.84 233 THR B N 1
ATOM 5774 C CA . THR B 1 114 ? 12.302 -7.376 -9.154 1.00 20.07 233 THR B CA 1
ATOM 5775 C C . THR B 1 114 ? 12.139 -6.285 -8.103 1.00 23.62 233 THR B C 1
ATOM 5776 O O . THR B 1 114 ? 11.562 -5.223 -8.360 1.00 21.62 233 THR B O 1
ATOM 5787 N N . SER B 1 115 ? 12.667 -6.563 -6.915 1.00 22.45 234 SER B N 1
ATOM 5788 C CA . SER B 1 115 ? 12.704 -5.581 -5.846 1.00 22.30 234 SER B CA 1
ATOM 5789 C C . SER B 1 115 ? 13.872 -5.918 -4.934 1.00 21.10 234 SER B C 1
ATOM 5790 O O . SER B 1 115 ? 14.379 -7.046 -4.929 1.00 18.84 234 SER B O 1
ATOM 5798 N N . HIS B 1 116 ? 14.305 -4.903 -4.186 1.00 23.24 235 HIS B N 1
ATOM 5799 C CA . HIS B 1 116 ? 15.299 -5.010 -3.124 1.00 19.80 235 HIS B CA 1
ATOM 5800 C C . HIS B 1 116 ? 14.527 -4.608 -1.866 1.00 18.54 235 HIS B C 1
ATOM 5801 O O . HIS B 1 116 ? 14.456 -3.424 -1.531 1.00 20.63 235 HIS B O 1
ATOM 5815 N N . LEU B 1 117 ? 13.894 -5.580 -1.208 1.00 19.12 236 LEU B N 1
ATOM 5816 C CA . LEU B 1 117 ? 13.022 -5.255 -0.085 1.00 16.71 236 LEU B CA 1
ATOM 5817 C C . LEU B 1 117 ? 13.823 -4.640 1.063 1.00 20.81 236 LEU B C 1
ATOM 5818 O O . LEU B 1 117 ? 15.028 -4.863 1.224 1.00 21.72 236 LEU B O 1
ATOM 5834 N N . GLU B 1 118 ? 13.113 -3.846 1.862 1.00 22.42 237 GLU B N 1
ATOM 5835 C CA . GLU B 1 118 ? 13.727 -3.064 2.927 1.00 22.03 237 GLU B CA 1
ATOM 5836 C C . GLU B 1 118 ? 14.752 -3.873 3.715 1.00 23.26 237 GLU B C 1
ATOM 5837 O O . GLU B 1 118 ? 14.504 -5.015 4.114 1.00 24.76 237 GLU B O 1
ATOM 5849 N N . SER B 1 119 ? 15.901 -3.255 3.967 1.00 21.34 238 SER B N 1
ATOM 5850 C CA . SER B 1 119 ? 17.007 -3.942 4.617 1.00 21.79 238 SER B CA 1
ATOM 5851 C C . SER B 1 119 ? 16.989 -3.800 6.140 1.00 24.88 238 SER B C 1
ATOM 5852 O O . SER B 1 119 ? 16.318 -2.939 6.709 1.00 29.74 238 SER B O 1
ATOM 5860 N N . THR B 1 120 ? 17.788 -4.658 6.782 1.00 26.97 239 THR B N 1
ATOM 5861 C CA . THR B 1 120 ? 18.040 -4.679 8.226 1.00 27.17 239 THR B CA 1
ATOM 5862 C C . THR B 1 120 ? 16.971 -5.447 8.997 1.00 27.78 239 THR B C 1
ATOM 5863 O O . THR B 1 120 ? 15.792 -5.446 8.627 1.00 29.09 239 THR B O 1
ATOM 5874 N N . ARG B 1 121 ? 17.377 -6.086 10.102 1.00 35.12 240 ARG B N 1
ATOM 5875 C CA . ARG B 1 121 ? 16.430 -6.858 10.902 1.00 33.87 240 ARG B CA 1
ATOM 5876 C C . ARG B 1 121 ? 15.289 -5.987 11.411 1.00 34.09 240 ARG B C 1
ATOM 5877 O O . ARG B 1 121 ? 14.126 -6.406 11.394 1.00 37.87 240 ARG B O 1
ATOM 5898 N N . ASN B 1 122 ? 15.599 -4.769 11.857 1.00 35.37 241 ASN B N 1
ATOM 5899 C CA . ASN B 1 122 ? 14.625 -3.935 12.553 1.00 46.80 241 ASN B CA 1
ATOM 5900 C C . ASN B 1 122 ? 13.578 -3.316 11.637 1.00 40.10 241 ASN B C 1
ATOM 5901 O O . ASN B 1 122 ? 12.627 -2.710 12.139 1.00 38.54 241 ASN B O 1
ATOM 5912 N N . GLN B 1 123 ? 13.724 -3.426 10.318 1.00 33.31 242 GLN B N 1
ATOM 5913 C CA . GLN B 1 123 ? 12.692 -2.970 9.396 1.00 34.56 242 GLN B CA 1
ATOM 5914 C C . GLN B 1 123 ? 11.763 -4.106 8.978 1.00 30.32 242 GLN B C 1
ATOM 5915 O O . GLN B 1 123 ? 11.163 -4.059 7.900 1.00 26.61 242 GLN B O 1
ATOM 5929 N N . SER B 1 124 ? 11.615 -5.121 9.833 1.00 29.36 243 SER B N 1
ATOM 5930 C CA . SER B 1 124 ? 10.783 -6.268 9.501 1.00 25.76 243 SER B CA 1
ATOM 5931 C C . SER B 1 124 ? 9.363 -5.854 9.119 1.00 29.80 243 SER B C 1
ATOM 5932 O O . SER B 1 124 ? 8.776 -6.425 8.193 1.00 29.63 243 SER B O 1
ATOM 5940 N N . GLN B 1 125 ? 8.788 -4.867 9.814 1.00 28.23 244 GLN B N 1
ATOM 5941 C CA . GLN B 1 125 ? 7.401 -4.482 9.549 1.00 26.92 244 GLN B CA 1
ATOM 5942 C C . GLN B 1 125 ? 7.265 -3.887 8.153 1.00 27.45 244 GLN B C 1
ATOM 5943 O O . GLN B 1 125 ? 6.360 -4.246 7.391 1.00 35.30 244 GLN B O 1
ATOM 5957 N N . GLU B 1 126 ? 8.184 -3.003 7.784 1.00 26.93 245 GLU B N 1
ATOM 5958 C CA . GLU B 1 126 ? 8.110 -2.406 6.459 1.00 27.49 245 GLU B CA 1
ATOM 5959 C C . GLU B 1 126 ? 8.431 -3.430 5.380 1.00 28.34 245 GLU B C 1
ATOM 5960 O O . GLU B 1 126 ? 7.768 -3.463 4.334 1.00 26.88 245 GLU B O 1
ATOM 5972 N N . ARG B 1 127 ? 9.466 -4.251 5.598 1.00 27.70 246 ARG B N 1
ATOM 5973 C CA . ARG B 1 127 ? 9.780 -5.314 4.649 1.00 26.29 246 ARG B CA 1
ATOM 5974 C C . ARG B 1 127 ? 8.569 -6.202 4.425 1.00 27.53 246 ARG B C 1
ATOM 5975 O O . ARG B 1 127 ? 8.264 -6.589 3.289 1.00 27.25 246 ARG B O 1
ATOM 5996 N N . THR B 1 128 ? 7.837 -6.497 5.501 1.00 27.83 247 THR B N 1
ATOM 5997 C CA . THR B 1 128 ? 6.654 -7.341 5.402 1.00 28.95 247 THR B CA 1
ATOM 5998 C C . THR B 1 128 ? 5.547 -6.655 4.618 1.00 28.43 247 THR B C 1
ATOM 5999 O O . THR B 1 128 ? 4.836 -7.302 3.841 1.00 29.85 247 THR B O 1
ATOM 6010 N N . LYS B 1 129 ? 5.371 -5.348 4.818 1.00 28.82 248 LYS B N 1
ATOM 6011 C CA . LYS B 1 129 ? 4.366 -4.624 4.055 1.00 28.22 248 LYS B CA 1
ATOM 6012 C C . LYS B 1 129 ? 4.712 -4.647 2.575 1.00 23.74 248 LYS B C 1
ATOM 6013 O O . LYS B 1 129 ? 3.827 -4.806 1.727 1.00 28.59 248 LYS B O 1
ATOM 6032 N N . GLN B 1 130 ? 6.005 -4.514 2.253 1.00 24.29 249 GLN B N 1
ATOM 6033 C CA . GLN B 1 130 ? 6.436 -4.544 0.857 1.00 22.79 249 GLN B CA 1
ATOM 6034 C C . GLN B 1 130 ? 6.222 -5.923 0.249 1.00 25.35 249 GLN B C 1
ATOM 6035 O O . GLN B 1 130 ? 5.771 -6.041 -0.897 1.00 26.19 249 GLN B O 1
ATOM 6049 N N . LEU B 1 131 ? 6.554 -6.980 0.994 1.00 26.10 250 LEU B N 1
ATOM 6050 C CA . LEU B 1 131 ? 6.327 -8.332 0.494 1.00 26.58 250 LEU B CA 1
ATOM 6051 C C . LEU B 1 131 ? 4.864 -8.537 0.127 1.00 25.53 250 LEU B C 1
ATOM 6052 O O . LEU B 1 131 ? 4.554 -9.123 -0.918 1.00 27.88 250 LEU B O 1
ATOM 6068 N N . ARG B 1 132 ? 3.949 -8.043 0.966 1.00 25.78 251 ARG B N 1
ATOM 6069 C CA . ARG B 1 132 ? 2.528 -8.189 0.679 1.00 28.80 251 ARG B CA 1
ATOM 6070 C C . ARG B 1 132 ? 2.167 -7.498 -0.629 1.00 29.41 251 ARG B C 1
ATOM 6071 O O . ARG B 1 132 ? 1.391 -8.035 -1.432 1.00 29.13 251 ARG B O 1
ATOM 6092 N N . VAL B 1 133 ? 2.738 -6.314 -0.872 1.00 28.50 252 VAL B N 1
ATOM 6093 C CA . VAL B 1 133 ? 2.500 -5.631 -2.140 1.00 33.19 252 VAL B CA 1
ATOM 6094 C C . VAL B 1 133 ? 3.011 -6.480 -3.297 1.00 31.08 252 VAL B C 1
ATOM 6095 O O . VAL B 1 133 ? 2.318 -6.676 -4.301 1.00 32.59 252 VAL B O 1
ATOM 6108 N N . VAL B 1 134 ? 4.230 -7.010 -3.168 1.00 28.82 253 VAL B N 1
ATOM 6109 C CA . VAL B 1 134 ? 4.795 -7.830 -4.235 1.00 26.29 253 VAL B CA 1
ATOM 6110 C C . VAL B 1 134 ? 3.906 -9.037 -4.512 1.00 31.83 253 VAL B C 1
ATOM 6111 O O . VAL B 1 134 ? 3.579 -9.339 -5.670 1.00 30.36 253 VAL B O 1
ATOM 6124 N N . LEU B 1 135 ? 3.516 -9.758 -3.453 1.00 33.23 254 LEU B N 1
ATOM 6125 C CA . LEU B 1 135 ? 2.714 -10.963 -3.630 1.00 33.77 254 LEU B CA 1
ATOM 6126 C C . LEU B 1 135 ? 1.346 -10.646 -4.220 1.00 28.16 254 LEU B C 1
ATOM 6127 O O . LEU B 1 135 ? 0.801 -11.450 -4.985 1.00 35.07 254 LEU B O 1
ATOM 6143 N N . GLN B 1 136 ? 0.788 -9.480 -3.900 1.00 31.30 255 GLN B N 1
ATOM 6144 C CA . GLN B 1 136 ? -0.488 -9.085 -4.487 1.00 36.89 255 GLN B CA 1
ATOM 6145 C C . GLN B 1 136 ? -0.340 -8.787 -5.973 1.00 31.41 255 GLN B C 1
ATOM 6146 O O . GLN B 1 136 ? -1.179 -9.199 -6.785 1.00 36.18 255 GLN B O 1
ATOM 6160 N N . LYS B 1 137 ? 0.719 -8.067 -6.350 1.00 34.10 256 LYS B N 1
ATOM 6161 C CA . LYS B 1 137 ? 0.939 -7.766 -7.758 1.00 34.85 256 LYS B CA 1
ATOM 6162 C C . LYS B 1 137 ? 1.149 -9.039 -8.564 1.00 31.01 256 LYS B C 1
ATOM 6163 O O . LYS B 1 137 ? 0.733 -9.121 -9.727 1.00 31.51 256 LYS B O 1
ATOM 6182 N N . ILE B 1 138 ? 1.807 -10.038 -7.971 1.00 32.19 257 ILE B N 1
ATOM 6183 C CA . ILE B 1 138 ? 1.972 -11.322 -8.645 1.00 31.98 257 ILE B CA 1
ATOM 6184 C C . ILE B 1 138 ? 0.616 -11.986 -8.841 1.00 33.17 257 ILE B C 1
ATOM 6185 O O . ILE B 1 138 ? 0.270 -12.434 -9.943 1.00 31.12 257 ILE B O 1
ATOM 6201 N N . LYS B 1 139 ? -0.175 -12.052 -7.768 1.00 34.47 258 LYS B N 1
ATOM 6202 C CA . LYS B 1 139 ? -1.483 -12.693 -7.833 1.00 45.23 258 LYS B CA 1
ATOM 6203 C C . LYS B 1 139 ? -2.389 -11.996 -8.838 1.00 48.83 258 LYS B C 1
ATOM 6204 O O . LYS B 1 139 ? -3.169 -12.651 -9.538 1.00 52.93 258 LYS B O 1
ATOM 6223 N N . GLU B 1 140 ? -2.293 -10.673 -8.936 1.00 54.32 259 GLU B N 1
ATOM 6224 C CA . GLU B 1 140 ? -3.201 -9.897 -9.771 1.00 49.55 259 GLU B CA 1
ATOM 6225 C C . GLU B 1 140 ? -2.768 -9.798 -11.229 1.00 43.47 259 GLU B C 1
ATOM 6226 O O . GLU B 1 140 ? -3.515 -9.236 -12.035 1.00 43.65 259 GLU B O 1
ATOM 6238 N N . ALA B 1 141 ? -1.584 -10.294 -11.585 1.00 38.13 260 ALA B N 1
ATOM 6239 C CA . ALA B 1 141 ? -1.099 -10.133 -12.948 1.00 35.17 260 ALA B CA 1
ATOM 6240 C C . ALA B 1 141 ? -2.068 -10.791 -13.930 1.00 34.87 260 ALA B C 1
ATOM 6241 O O . ALA B 1 141 ? -2.759 -11.751 -13.580 1.00 39.61 260 ALA B O 1
ATOM 6248 N N . PRO B 1 142 ? -2.136 -10.294 -15.167 1.00 40.55 261 PRO B N 1
ATOM 6249 C CA . PRO B 1 142 ? -3.108 -10.832 -16.129 1.00 50.58 261 PRO B CA 1
ATOM 6250 C C . PRO B 1 142 ? -3.025 -12.348 -16.234 1.00 46.17 261 PRO B C 1
ATOM 6251 O O . PRO B 1 142 ? -1.944 -12.936 -16.167 1.00 43.27 261 PRO B O 1
ATOM 6262 N N . GLU B 1 143 ? -4.186 -12.980 -16.431 1.00 56.98 262 GLU B N 1
ATOM 6263 C CA . GLU B 1 143 ? -4.270 -14.434 -16.366 1.00 57.75 262 GLU B CA 1
ATOM 6264 C C . GLU B 1 143 ? -3.542 -15.130 -17.509 1.00 52.08 262 GLU B C 1
ATOM 6265 O O . GLU B 1 143 ? -3.274 -16.332 -17.408 1.00 51.40 262 GLU B O 1
ATOM 6277 N N . ASP B 1 144 ? -3.224 -14.422 -18.591 1.00 45.38 263 ASP B N 1
ATOM 6278 C CA . ASP B 1 144 ? -2.525 -15.030 -19.714 1.00 44.54 263 ASP B CA 1
ATOM 6279 C C . ASP B 1 144 ? -1.020 -14.806 -19.649 1.00 47.05 263 ASP B C 1
ATOM 6280 O O . ASP B 1 144 ? -0.334 -14.942 -20.669 1.00 48.49 263 ASP B O 1
ATOM 6289 N N . ALA B 1 145 ? -0.491 -14.482 -18.471 1.00 47.94 264 ALA B N 1
ATOM 6290 C CA . ALA B 1 145 ? 0.920 -14.166 -18.311 1.00 36.39 264 ALA B CA 1
ATOM 6291 C C . ALA B 1 145 ? 1.565 -15.093 -17.294 1.00 33.03 264 ALA B C 1
ATOM 6292 O O . ALA B 1 145 ? 0.965 -15.423 -16.265 1.00 34.50 264 ALA B O 1
ATOM 6299 N N . ILE B 1 146 ? 2.776 -15.535 -17.610 1.00 36.13 265 ILE B N 1
ATOM 6300 C CA . ILE B 1 146 ? 3.670 -16.108 -16.613 1.00 34.88 265 ILE B CA 1
ATOM 6301 C C . ILE B 1 146 ? 4.282 -14.961 -15.826 1.00 31.82 265 ILE B C 1
ATOM 6302 O O . ILE B 1 146 ? 4.671 -13.941 -16.405 1.00 30.24 265 ILE B O 1
ATOM 6318 N N . VAL B 1 147 ? 4.351 -15.104 -14.505 1.00 29.08 266 VAL B N 1
ATOM 6319 C CA . VAL B 1 147 ? 4.955 -14.093 -13.645 1.00 28.27 266 VAL B CA 1
ATOM 6320 C C . VAL B 1 147 ? 6.207 -14.682 -13.017 1.00 25.44 266 VAL B C 1
ATOM 6321 O O . VAL B 1 147 ? 6.165 -15.775 -12.444 1.00 25.84 266 VAL B O 1
ATOM 6334 N N . ILE B 1 148 ? 7.315 -13.954 -13.109 1.00 25.04 267 ILE B N 1
ATOM 6335 C CA . ILE B 1 148 ? 8.546 -14.329 -12.425 1.00 25.13 267 ILE B CA 1
ATOM 6336 C C . ILE B 1 148 ? 9.034 -13.117 -11.651 1.00 22.71 267 ILE B C 1
ATOM 6337 O O . ILE B 1 148 ? 9.360 -12.085 -12.251 1.00 23.92 267 ILE B O 1
ATOM 6353 N N . PHE B 1 149 ? 9.045 -13.234 -10.327 1.00 22.56 268 PHE B N 1
ATOM 6354 C CA . PHE B 1 149 ? 9.702 -12.276 -9.448 1.00 21.85 268 PHE B CA 1
ATOM 6355 C C . PHE B 1 149 ? 11.019 -12.874 -8.982 1.00 22.43 268 PHE B C 1
ATOM 6356 O O . PHE B 1 149 ? 11.055 -14.034 -8.563 1.00 23.10 268 PHE B O 1
ATOM 6373 N N . ALA B 1 150 ? 12.090 -12.084 -9.033 1.00 22.65 269 ALA B N 1
ATOM 6374 C CA . ALA B 1 150 ? 13.399 -12.521 -8.552 1.00 23.87 269 ALA B CA 1
ATOM 6375 C C . ALA B 1 150 ? 14.069 -11.315 -7.922 1.00 24.26 269 ALA B C 1
ATOM 6376 O O . ALA B 1 150 ? 14.152 -10.262 -8.556 1.00 21.14 269 ALA B O 1
ATOM 6383 N N . GLY B 1 151 ? 14.512 -11.443 -6.677 1.00 22.57 270 GLY B N 1
ATOM 6384 C CA . GLY B 1 151 ? 15.131 -10.291 -6.052 1.00 22.71 270 GLY B CA 1
ATOM 6385 C C . GLY B 1 151 ? 15.720 -10.623 -4.698 1.00 21.79 270 GLY B C 1
ATOM 6386 O O . GLY B 1 151 ? 15.648 -11.760 -4.213 1.00 21.87 270 GLY B O 1
ATOM 6390 N N . ASP B 1 152 ? 16.334 -9.595 -4.108 1.00 19.06 271 ASP B N 1
ATOM 6391 C CA . ASP B 1 152 ? 16.885 -9.644 -2.755 1.00 19.94 271 ASP B CA 1
ATOM 6392 C C . ASP B 1 152 ? 15.745 -9.288 -1.812 1.00 20.76 271 ASP B C 1
ATOM 6393 O O . ASP B 1 152 ? 15.415 -8.113 -1.627 1.00 20.78 271 ASP B O 1
ATOM 6402 N N . THR B 1 153 ? 15.125 -10.313 -1.229 1.00 20.25 272 THR B N 1
ATOM 6403 C CA . THR B 1 153 ? 13.993 -10.100 -0.339 1.00 20.33 272 THR B CA 1
ATOM 6404 C C . THR B 1 153 ? 14.406 -9.661 1.061 1.00 22.91 272 THR B C 1
ATOM 6405 O O . THR B 1 153 ? 13.565 -9.139 1.797 1.00 22.90 272 THR B O 1
ATOM 6416 N N . ASN B 1 154 ? 15.666 -9.863 1.450 1.00 22.06 273 ASN B N 1
ATOM 6417 C CA . ASN B 1 154 ? 16.136 -9.586 2.808 1.00 21.96 273 ASN B CA 1
ATOM 6418 C C . ASN B 1 154 ? 15.306 -10.309 3.865 1.00 23.75 273 ASN B C 1
ATOM 6419 O O . ASN B 1 154 ? 15.312 -9.922 5.038 1.00 23.92 273 ASN B O 1
ATOM 6430 N N . LEU B 1 155 ? 14.591 -11.360 3.480 1.00 22.61 274 LEU B N 1
ATOM 6431 C CA . LEU B 1 155 ? 13.651 -11.987 4.398 1.00 28.95 274 LEU B CA 1
ATOM 6432 C C . LEU B 1 155 ? 14.384 -12.753 5.486 1.00 34.63 274 LEU B C 1
ATOM 6433 O O . LEU B 1 155 ? 15.343 -13.480 5.211 1.00 26.96 274 LEU B O 1
ATOM 6449 N N . ARG B 1 156 ? 13.925 -12.579 6.720 1.00 28.69 275 ARG B N 1
ATOM 6450 C CA . ARG B 1 156 ? 14.408 -13.311 7.881 1.00 32.24 275 ARG B CA 1
ATOM 6451 C C . ARG B 1 156 ? 13.473 -14.479 8.202 1.00 29.71 275 ARG B C 1
ATOM 6452 O O . ARG B 1 156 ? 12.372 -14.606 7.661 1.00 29.20 275 ARG B O 1
ATOM 6473 N N . ASP B 1 157 ? 13.930 -15.342 9.108 1.00 30.48 276 ASP B N 1
ATOM 6474 C CA . ASP B 1 157 ? 13.162 -16.527 9.464 1.00 35.59 276 ASP B CA 1
ATOM 6475 C C . ASP B 1 157 ? 11.734 -16.166 9.857 1.00 32.94 276 ASP B C 1
ATOM 6476 O O . ASP B 1 157 ? 11.500 -15.267 10.671 1.00 31.81 276 ASP B O 1
ATOM 6485 N N . ALA B 1 158 ? 10.782 -16.873 9.252 1.00 30.36 277 ALA B N 1
ATOM 6486 C CA . ALA B 1 158 ? 9.354 -16.848 9.554 1.00 30.82 277 ALA B CA 1
ATOM 6487 C C . ALA B 1 158 ? 8.637 -15.596 9.068 1.00 30.83 277 ALA B C 1
ATOM 6488 O O . ALA B 1 158 ? 7.434 -15.460 9.330 1.00 33.45 277 ALA B O 1
ATOM 6495 N N . GLU B 1 159 ? 9.308 -14.689 8.356 1.00 28.67 278 GLU B N 1
ATOM 6496 C CA . GLU B 1 159 ? 8.620 -13.489 7.897 1.00 29.33 278 GLU B CA 1
ATOM 6497 C C . GLU B 1 159 ? 7.573 -13.810 6.832 1.00 26.82 278 GLU B C 1
ATOM 6498 O O . GLU B 1 159 ? 6.515 -13.171 6.807 1.00 30.52 278 GLU B O 1
ATOM 6510 N N . VAL B 1 160 ? 7.818 -14.800 5.965 1.00 30.10 279 VAL B N 1
ATOM 6511 C CA . VAL B 1 160 ? 6.794 -15.183 4.994 1.00 32.08 279 VAL B CA 1
ATOM 6512 C C . VAL B 1 160 ? 5.625 -15.869 5.695 1.00 35.60 279 VAL B C 1
ATOM 6513 O O . VAL B 1 160 ? 4.457 -15.604 5.381 1.00 32.78 279 VAL B O 1
ATOM 6526 N N . ALA B 1 161 ? 5.916 -16.756 6.655 1.00 34.68 280 ALA B N 1
ATOM 6527 C CA . ALA B 1 161 ? 4.844 -17.411 7.397 1.00 34.29 280 ALA B CA 1
ATOM 6528 C C . ALA B 1 161 ? 3.995 -16.393 8.147 1.00 29.26 280 ALA B C 1
ATOM 6529 O O . ALA B 1 161 ? 2.776 -16.563 8.268 1.00 35.97 280 ALA B O 1
ATOM 6536 N N . ASN B 1 162 ? 4.613 -15.308 8.619 1.00 28.40 281 ASN B N 1
ATOM 6537 C CA . ASN B 1 162 ? 3.887 -14.328 9.410 1.00 33.40 281 ASN B CA 1
ATOM 6538 C C . ASN B 1 162 ? 2.893 -13.528 8.581 1.00 37.71 281 ASN B C 1
ATOM 6539 O O . ASN B 1 162 ? 1.932 -12.996 9.148 1.00 38.27 281 ASN B O 1
ATOM 6550 N N . VAL B 1 163 ? 3.102 -13.412 7.262 1.00 32.34 282 VAL B N 1
ATOM 6551 C CA . VAL B 1 163 ? 2.119 -12.754 6.406 1.00 38.75 282 VAL B CA 1
ATOM 6552 C C . VAL B 1 163 ? 1.091 -13.733 5.855 1.00 36.85 282 VAL B C 1
ATOM 6553 O O . VAL B 1 163 ? 0.229 -13.334 5.058 1.00 43.23 282 VAL B O 1
ATOM 6566 N N . GLY B 1 164 ? 1.161 -15.003 6.244 1.00 36.36 283 GLY B N 1
ATOM 6567 C CA . GLY B 1 164 ? 0.218 -16.001 5.792 1.00 35.03 283 GLY B CA 1
ATOM 6568 C C . GLY B 1 164 ? 0.690 -16.873 4.652 1.00 34.45 283 GLY B C 1
ATOM 6569 O O . GLY B 1 164 ? -0.135 -17.580 4.059 1.00 38.56 283 GLY B O 1
ATOM 6573 N N . GLY B 1 165 ? 1.985 -16.862 4.338 1.00 32.96 284 GLY B N 1
ATOM 6574 C CA . GLY B 1 165 ? 2.514 -17.676 3.265 1.00 39.36 284 GLY B CA 1
ATOM 6575 C C . GLY B 1 165 ? 2.292 -17.054 1.900 1.00 32.37 284 GLY B C 1
ATOM 6576 O O . GLY B 1 165 ? 1.712 -15.975 1.751 1.00 32.46 284 GLY B O 1
ATOM 6580 N N . LEU B 1 166 ? 2.772 -17.770 0.878 1.00 36.69 285 LEU B N 1
ATOM 6581 C CA . LEU B 1 166 ? 2.610 -17.335 -0.499 1.00 41.00 285 LEU B CA 1
ATOM 6582 C C . LEU B 1 166 ? 1.170 -17.573 -0.957 1.00 39.04 285 LEU B C 1
ATOM 6583 O O . LEU B 1 166 ? 0.525 -18.536 -0.535 1.00 41.11 285 LEU B O 1
ATOM 6599 N N . PRO B 1 167 ? 0.642 -16.710 -1.822 1.00 44.38 286 PRO B N 1
ATOM 6600 C CA . PRO B 1 167 ? -0.722 -16.921 -2.316 1.00 44.75 286 PRO B CA 1
ATOM 6601 C C . PRO B 1 167 ? -0.789 -18.202 -3.131 1.00 43.27 286 PRO B C 1
ATOM 6602 O O . PRO B 1 167 ? 0.215 -18.659 -3.684 1.00 42.25 286 PRO B O 1
ATOM 6613 N N . ALA B 1 168 ? -1.990 -18.780 -3.203 1.00 44.47 287 ALA B N 1
ATOM 6614 C CA . ALA B 1 168 ? -2.204 -19.984 -3.996 1.00 42.99 287 ALA B CA 1
ATOM 6615 C C . ALA B 1 168 ? -1.759 -19.751 -5.434 1.00 39.52 287 ALA B C 1
ATOM 6616 O O . ALA B 1 168 ? -2.051 -18.715 -6.035 1.00 41.22 287 ALA B O 1
ATOM 6623 N N . GLY B 1 169 ? -1.030 -20.721 -5.980 1.00 44.73 288 GLY B N 1
ATOM 6624 C CA . GLY B 1 169 ? -0.526 -20.629 -7.330 1.00 44.06 288 GLY B CA 1
ATOM 6625 C C . GLY B 1 169 ? 0.830 -19.977 -7.457 1.00 40.55 288 GLY B C 1
ATOM 6626 O O . GLY B 1 169 ? 1.431 -20.037 -8.540 1.00 40.90 288 GLY B O 1
ATOM 6630 N N . VAL B 1 170 ? 1.325 -19.353 -6.394 1.00 34.42 289 VAL B N 1
ATOM 6631 C CA . VAL B 1 170 ? 2.650 -18.750 -6.364 1.00 34.24 289 VAL B CA 1
ATOM 6632 C C . VAL B 1 170 ? 3.566 -19.689 -5.594 1.00 37.84 289 VAL B C 1
ATOM 6633 O O . VAL B 1 170 ? 3.258 -20.077 -4.458 1.00 35.33 289 VAL B O 1
ATOM 6646 N N . CYS B 1 171 ? 4.683 -20.070 -6.205 1.00 35.48 290 CYS B N 1
ATOM 6647 C CA . CYS B 1 171 ? 5.640 -20.939 -5.542 1.00 36.07 290 CYS B CA 1
ATOM 6648 C C . CYS B 1 171 ? 6.994 -20.252 -5.410 1.00 33.53 290 CYS B C 1
ATOM 6649 O O . CYS B 1 171 ? 7.327 -19.321 -6.149 1.00 33.53 290 CYS B O 1
ATOM 6657 N N . ASP B 1 172 ? 7.757 -20.717 -4.429 1.00 30.67 291 ASP B N 1
ATOM 6658 C CA . ASP B 1 172 ? 9.161 -20.361 -4.266 1.00 31.57 291 ASP B CA 1
ATOM 6659 C C . ASP B 1 172 ? 9.995 -21.422 -4.976 1.00 31.66 291 ASP B C 1
ATOM 6660 O O . ASP B 1 172 ? 9.902 -22.611 -4.653 1.00 34.51 291 ASP B O 1
ATOM 6669 N N . VAL B 1 173 ? 10.806 -20.990 -5.940 1.00 29.43 292 VAL B N 1
ATOM 6670 C CA . VAL B 1 173 ? 11.477 -21.937 -6.826 1.00 30.02 292 VAL B CA 1
ATOM 6671 C C . VAL B 1 173 ? 12.400 -22.855 -6.037 1.00 31.86 292 VAL B C 1
ATOM 6672 O O . VAL B 1 173 ? 12.484 -24.057 -6.312 1.00 35.02 292 VAL B O 1
ATOM 6685 N N . TRP B 1 174 ? 13.112 -22.312 -5.049 1.00 31.05 293 TRP B N 1
ATOM 6686 C CA . TRP B 1 174 ? 14.002 -23.151 -4.256 1.00 31.74 293 TRP B CA 1
ATOM 6687 C C . TRP B 1 174 ? 13.215 -24.224 -3.515 1.00 38.24 293 TRP B C 1
ATOM 6688 O O . TRP B 1 174 ? 13.654 -25.376 -3.416 1.00 44.50 293 TRP B O 1
ATOM 6709 N N . GLU B 1 175 ? 12.048 -23.863 -2.986 1.00 31.10 294 GLU B N 1
ATOM 6710 C CA . GLU B 1 175 ? 11.203 -24.848 -2.321 1.00 37.15 294 GLU B CA 1
ATOM 6711 C C . GLU B 1 175 ? 10.670 -25.870 -3.314 1.00 32.92 294 GLU B C 1
ATOM 6712 O O . GLU B 1 175 ? 10.626 -27.069 -3.016 1.00 34.13 294 GLU B O 1
ATOM 6724 N N . GLN B 1 176 ? 10.238 -25.408 -4.492 1.00 33.31 295 GLN B N 1
ATOM 6725 C CA . GLN B 1 176 ? 9.659 -26.300 -5.489 1.00 42.63 295 GLN B CA 1
ATOM 6726 C C . GLN B 1 176 ? 10.667 -27.328 -5.976 1.00 45.58 295 GLN B C 1
ATOM 6727 O O . GLN B 1 176 ? 10.294 -28.463 -6.290 1.00 49.74 295 GLN B O 1
ATOM 6741 N N . LEU B 1 177 ? 11.943 -26.956 -6.039 1.00 42.20 296 LEU B N 1
ATOM 6742 C CA . LEU B 1 177 ? 12.988 -27.855 -6.507 1.00 42.30 296 LEU B CA 1
ATOM 6743 C C . LEU B 1 177 ? 13.510 -28.774 -5.411 1.00 42.47 296 LEU B C 1
ATOM 6744 O O . LEU B 1 177 ? 14.469 -29.514 -5.654 1.00 47.03 296 LEU B O 1
ATOM 6760 N N . GLY B 1 178 ? 12.925 -28.736 -4.216 1.00 45.55 297 GLY B N 1
ATOM 6761 C CA . GLY B 1 178 ? 13.227 -29.708 -3.185 1.00 45.67 297 GLY B CA 1
ATOM 6762 C C . GLY B 1 178 ? 13.956 -29.195 -1.965 1.00 41.89 297 GLY B C 1
ATOM 6763 O O . GLY B 1 178 ? 14.451 -30.010 -1.179 1.00 39.43 297 GLY B O 1
ATOM 6767 N N . LYS B 1 179 ? 14.047 -27.883 -1.773 1.00 41.12 298 LYS B N 1
ATOM 6768 C CA . LYS B 1 179 ? 14.721 -27.314 -0.609 1.00 40.71 298 LYS B CA 1
ATOM 6769 C C . LYS B 1 179 ? 16.113 -27.919 -0.436 1.00 40.64 298 LYS B C 1
ATOM 6770 O O . LYS B 1 179 ? 16.498 -28.366 0.644 1.00 45.40 298 LYS B O 1
ATOM 6789 N N . GLN B 1 180 ? 16.881 -27.906 -1.518 1.00 35.84 299 GLN B N 1
ATOM 6790 C CA . GLN B 1 180 ? 18.196 -28.531 -1.531 1.00 48.80 299 GLN B CA 1
ATOM 6791 C C . GLN B 1 180 ? 19.201 -27.668 -0.785 1.00 45.15 299 GLN B C 1
ATOM 6792 O O . GLN B 1 180 ? 19.295 -26.461 -1.019 1.00 48.64 299 GLN B O 1
ATOM 6806 N N . GLU B 1 181 ? 19.968 -28.297 0.104 1.00 44.21 300 GLU B N 1
ATOM 6807 C CA . GLU B 1 181 ? 20.844 -27.542 0.989 1.00 51.45 300 GLU B CA 1
ATOM 6808 C C . GLU B 1 181 ? 22.012 -26.904 0.245 1.00 52.12 300 GLU B C 1
ATOM 6809 O O . GLU B 1 181 ? 22.539 -25.881 0.694 1.00 50.39 300 GLU B O 1
ATOM 6821 N N . HIS B 1 182 ? 22.436 -27.480 -0.881 1.00 52.66 301 HIS B N 1
ATOM 6822 C CA . HIS B 1 182 ? 23.643 -26.991 -1.538 1.00 53.99 301 HIS B CA 1
ATOM 6823 C C . HIS B 1 182 ? 23.440 -25.642 -2.221 1.00 45.17 301 HIS B C 1
ATOM 6824 O O . HIS B 1 182 ? 24.428 -24.973 -2.546 1.00 50.53 301 HIS B O 1
ATOM 6838 N N . CYS B 1 183 ? 22.198 -25.228 -2.450 1.00 41.49 302 CYS B N 1
ATOM 6839 C CA . CYS B 1 183 ? 21.903 -23.952 -3.096 1.00 40.08 302 CYS B CA 1
ATOM 6840 C C . CYS B 1 183 ? 20.932 -23.141 -2.256 1.00 35.77 302 CYS B C 1
ATOM 6841 O O . CYS B 1 183 ? 20.093 -22.404 -2.781 1.00 37.36 302 CYS B O 1
ATOM 6849 N N . ARG B 1 184 ? 21.042 -23.255 -0.931 1.00 35.44 303 ARG B N 1
ATOM 6850 C CA . ARG B 1 184 ? 20.044 -22.688 -0.035 1.00 41.39 303 ARG B CA 1
ATOM 6851 C C . ARG B 1 184 ? 20.371 -21.264 0.417 1.00 41.27 303 ARG B C 1
ATOM 6852 O O . ARG B 1 184 ? 19.536 -20.364 0.278 1.00 38.93 303 ARG B O 1
ATOM 6873 N N . TYR B 1 185 ? 21.552 -21.045 0.990 1.00 39.28 304 TYR B N 1
ATOM 6874 C CA . TYR B 1 185 ? 21.898 -19.743 1.543 1.00 40.72 304 TYR B CA 1
ATOM 6875 C C . TYR B 1 185 ? 22.599 -18.890 0.495 1.00 37.46 304 TYR B C 1
ATOM 6876 O O . TYR B 1 185 ? 23.592 -19.322 -0.103 1.00 34.42 304 TYR B O 1
ATOM 6894 N N . THR B 1 186 ? 22.087 -17.676 0.286 1.00 31.37 305 THR B N 1
ATOM 6895 C CA . THR B 1 186 ? 22.631 -16.751 -0.701 1.00 28.62 305 THR B CA 1
ATOM 6896 C C . THR B 1 186 ? 23.429 -15.613 -0.079 1.00 31.60 305 THR B C 1
ATOM 6897 O O . THR B 1 186 ? 24.087 -14.865 -0.814 1.00 27.82 305 THR B O 1
ATOM 6908 N N . TRP B 1 187 ? 23.387 -15.469 1.246 1.00 31.75 306 TRP B N 1
ATOM 6909 C CA . TRP B 1 187 ? 24.158 -14.476 1.982 1.00 32.37 306 TRP B CA 1
ATOM 6910 C C . TRP B 1 187 ? 24.770 -15.205 3.166 1.00 35.30 306 TRP B C 1
ATOM 6911 O O . TRP B 1 187 ? 24.037 -15.743 4.000 1.00 37.17 306 TRP B O 1
ATOM 6932 N N . ASP B 1 188 ? 26.105 -15.239 3.228 1.00 36.88 307 ASP B N 1
ATOM 6933 C CA . ASP B 1 188 ? 26.811 -16.111 4.171 1.00 40.30 307 ASP B CA 1
ATOM 6934 C C . ASP B 1 188 ? 28.066 -15.381 4.644 1.00 44.95 307 ASP B C 1
ATOM 6935 O O . ASP B 1 188 ? 29.055 -15.301 3.910 1.00 46.49 307 ASP B O 1
ATOM 6944 N N . THR B 1 189 ? 28.022 -14.869 5.878 1.00 51.99 308 THR B N 1
ATOM 6945 C CA . THR B 1 189 ? 29.154 -14.126 6.418 1.00 69.00 308 THR B CA 1
ATOM 6946 C C . THR B 1 189 ? 30.390 -14.998 6.599 1.00 64.47 308 THR B C 1
ATOM 6947 O O . THR B 1 189 ? 31.499 -14.462 6.688 1.00 60.52 308 THR B O 1
ATOM 6958 N N . GLN B 1 190 ? 30.227 -16.321 6.656 1.00 61.02 309 GLN B N 1
ATOM 6959 C CA . GLN B 1 190 ? 31.370 -17.214 6.815 1.00 73.07 309 GLN B CA 1
ATOM 6960 C C . GLN B 1 190 ? 32.085 -17.434 5.485 1.00 72.32 309 GLN B C 1
ATOM 6961 O O . GLN B 1 190 ? 33.290 -17.187 5.365 1.00 69.44 309 GLN B O 1
ATOM 6975 N N . AL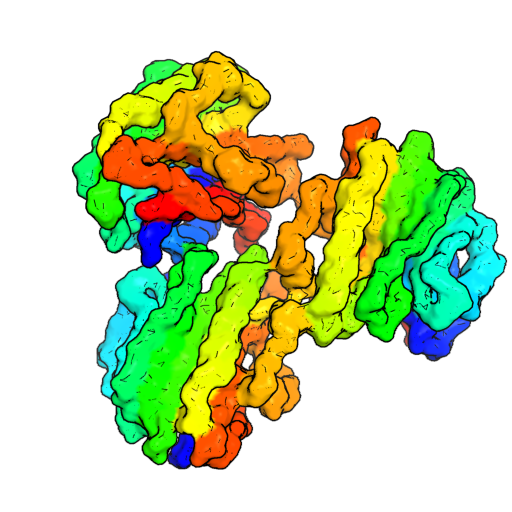A B 1 191 ? 31.353 -17.903 4.476 1.00 70.37 310 ALA B N 1
ATOM 6976 C CA . ALA B 1 191 ? 31.939 -18.220 3.180 1.00 75.75 310 ALA B CA 1
ATOM 6977 C C . ALA B 1 191 ? 32.159 -16.994 2.308 1.00 73.20 310 ALA B C 1
ATOM 6978 O O . ALA B 1 191 ? 32.633 -17.140 1.176 1.00 63.25 310 ALA B O 1
ATOM 6985 N N . ASN B 1 192 ? 31.831 -15.802 2.797 1.00 69.34 311 ASN B N 1
ATOM 6986 C CA . ASN B 1 192 ? 32.021 -14.580 2.026 1.00 65.33 311 ASN B CA 1
ATOM 6987 C C . ASN B 1 192 ? 32.713 -13.515 2.872 1.00 68.83 311 ASN B C 1
ATOM 6988 O O . ASN B 1 192 ? 32.169 -13.065 3.880 1.00 71.36 311 ASN B O 1
ATOM 6999 N N . ALA B 1 199 ? 31.004 -13.208 12.876 1.00 79.29 318 ALA B N 1
ATOM 7000 C CA . ALA B 1 199 ? 29.634 -13.503 13.279 1.00 83.51 318 ALA B CA 1
ATOM 7001 C C . ALA B 1 199 ? 28.957 -14.412 12.259 1.00 79.49 318 ALA B C 1
ATOM 7002 O O . ALA B 1 199 ? 28.408 -13.937 11.263 1.00 73.24 318 ALA B O 1
ATOM 7009 N N . ALA B 1 200 ? 28.996 -15.720 12.512 1.00 77.19 319 ALA B N 1
ATOM 7010 C CA . ALA B 1 200 ? 28.417 -16.688 11.588 1.00 72.99 319 ALA B CA 1
ATOM 7011 C C . ALA B 1 200 ? 26.946 -16.379 11.347 1.00 68.18 319 ALA B C 1
ATOM 7012 O O . ALA B 1 200 ? 26.141 -16.375 12.283 1.00 69.06 319 ALA B O 1
ATOM 7019 N N . CYS B 1 201 ? 26.59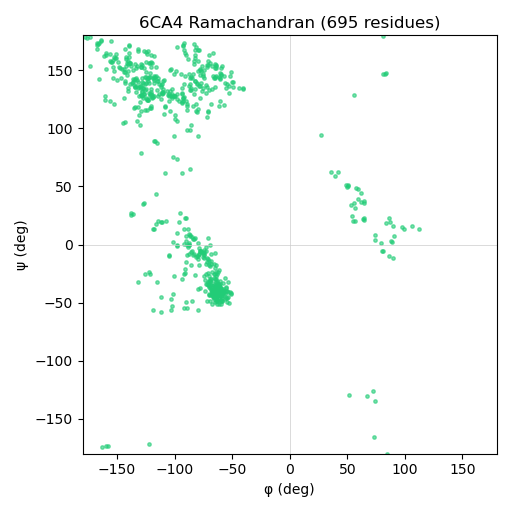7 -16.119 10.089 1.00 67.41 320 CYS B N 1
ATOM 7020 C CA . CYS B 1 201 ? 25.219 -15.802 9.729 1.00 90.54 320 CYS B CA 1
ATOM 7021 C C . CYS B 1 201 ? 24.980 -16.219 8.286 1.00 59.23 320 CYS B C 1
ATOM 7022 O O . CYS B 1 201 ? 25.676 -15.750 7.378 1.00 51.31 320 CYS B O 1
ATOM 7030 N N . LYS B 1 202 ? 24.007 -17.105 8.079 1.00 49.24 321 LYS B N 1
ATOM 7031 C CA . LYS B 1 202 ? 23.657 -17.605 6.755 1.00 40.40 321 LYS B CA 1
ATOM 7032 C C . LYS B 1 202 ? 22.162 -17.416 6.556 1.00 35.55 321 LYS B C 1
ATOM 7033 O O . LYS B 1 202 ? 21.368 -17.878 7.379 1.00 37.19 321 LYS B O 1
ATOM 7052 N N . LEU B 1 203 ? 21.775 -16.754 5.464 1.00 32.49 322 LEU B N 1
ATOM 7053 C CA . LEU B 1 203 ? 20.380 -16.404 5.233 1.00 30.79 322 LEU B CA 1
ATOM 7054 C C . LEU B 1 203 ? 20.036 -16.592 3.763 1.00 29.62 322 LEU B C 1
ATOM 7055 O O . LEU B 1 203 ? 20.890 -16.444 2.884 1.00 30.21 322 LEU B O 1
ATOM 7071 N N . ARG B 1 204 ? 18.769 -16.927 3.509 1.00 27.75 323 ARG B N 1
ATOM 7072 C CA . ARG B 1 204 ? 18.254 -17.075 2.145 1.00 26.03 323 ARG B CA 1
ATOM 7073 C C . ARG B 1 204 ? 17.531 -15.795 1.727 1.00 24.25 323 ARG B C 1
ATOM 7074 O O . ARG B 1 204 ? 16.303 -15.725 1.623 1.00 26.55 323 ARG B O 1
ATOM 7095 N N . PHE B 1 205 ? 18.342 -14.772 1.458 1.00 23.09 324 PHE B N 1
ATOM 7096 C CA . PHE B 1 205 ? 17.803 -13.456 1.130 1.00 24.52 324 PHE B CA 1
ATOM 7097 C C . PHE B 1 205 ? 17.222 -13.437 -0.276 1.00 24.22 324 PHE B C 1
ATOM 7098 O O . PHE B 1 205 ? 16.172 -12.832 -0.521 1.00 22.58 324 PHE B O 1
ATOM 7115 N N . ASP B 1 206 ? 17.895 -14.092 -1.211 1.00 24.57 325 ASP B N 1
ATOM 7116 C CA . ASP B 1 206 ? 17.568 -13.989 -2.625 1.00 22.37 325 ASP B CA 1
ATOM 7117 C C . ASP B 1 206 ? 16.625 -15.126 -2.988 1.00 22.60 325 ASP B C 1
ATOM 7118 O O . ASP B 1 206 ? 16.949 -16.302 -2.767 1.00 26.77 325 ASP B O 1
ATOM 7127 N N . ARG B 1 207 ? 15.452 -14.773 -3.512 1.00 20.34 326 ARG B N 1
ATOM 7128 C CA . ARG B 1 207 ? 14.408 -15.748 -3.788 1.00 21.48 326 ARG B CA 1
ATOM 7129 C C . ARG B 1 207 ? 13.748 -15.447 -5.123 1.00 24.09 326 ARG B C 1
ATOM 7130 O O . ARG B 1 207 ? 13.755 -14.308 -5.604 1.00 23.89 326 ARG B O 1
ATOM 7151 N N . ILE B 1 208 ? 13.159 -16.492 -5.696 1.00 22.71 327 ILE B N 1
ATOM 7152 C CA . ILE B 1 208 ? 12.450 -16.426 -6.966 1.00 24.41 327 ILE B CA 1
ATOM 7153 C C . ILE B 1 208 ? 11.034 -16.922 -6.721 1.00 24.55 327 ILE B C 1
ATOM 7154 O O . ILE B 1 208 ? 10.839 -18.038 -6.228 1.00 28.65 327 ILE B O 1
ATOM 7170 N N . PHE B 1 209 ? 10.053 -16.104 -7.059 1.00 23.33 328 PHE B N 1
ATOM 7171 C CA . PHE B 1 209 ? 8.656 -16.495 -6.968 1.00 25.35 328 PHE B CA 1
ATOM 7172 C C . PHE B 1 209 ? 8.097 -16.636 -8.372 1.00 24.97 328 PHE B C 1
ATOM 7173 O O . PHE B 1 209 ? 8.366 -15.799 -9.235 1.00 28.94 328 PHE B O 1
ATOM 7190 N N . LEU B 1 210 ? 7.304 -17.683 -8.587 1.00 27.35 329 LEU B N 1
ATOM 7191 C CA . LEU B 1 210 ? 6.820 -18.054 -9.909 1.00 28.69 329 LEU B CA 1
ATOM 7192 C C . LEU B 1 210 ? 5.311 -18.246 -9.886 1.00 33.27 329 LEU B C 1
ATOM 7193 O O . LEU B 1 210 ? 4.768 -18.868 -8.970 1.00 35.55 329 LEU B O 1
ATOM 7209 N N . ARG B 1 211 ? 4.641 -17.720 -10.910 1.00 33.61 330 ARG B N 1
ATOM 7210 C CA . ARG B 1 211 ? 3.226 -17.978 -11.129 1.00 30.88 330 ARG B CA 1
ATOM 7211 C C . ARG B 1 211 ? 3.004 -18.304 -12.597 1.00 35.53 330 ARG B C 1
ATOM 7212 O O . ARG B 1 211 ? 3.536 -17.624 -13.478 1.00 34.23 330 ARG B O 1
ATOM 7233 N N . SER B 1 212 ? 2.210 -19.344 -12.852 1.00 40.92 331 SER B N 1
ATOM 7234 C CA . SER B 1 212 ? 1.933 -19.758 -14.217 1.00 42.91 331 SER B CA 1
ATOM 7235 C C . SER B 1 212 ? 0.814 -18.913 -14.822 1.00 36.70 331 SER B C 1
ATOM 7236 O O . SER B 1 212 ? 0.120 -18.157 -14.135 1.00 38.81 331 SER B O 1
ATOM 7244 N N . ALA B 1 213 ? 0.657 -19.037 -16.136 1.00 34.39 332 ALA B N 1
ATOM 7245 C CA . ALA B 1 213 ? -0.475 -18.468 -16.851 1.00 40.48 332 ALA B CA 1
ATOM 7246 C C . ALA B 1 213 ? -1.561 -19.527 -16.998 1.00 51.60 332 ALA B C 1
ATOM 7247 O O . ALA B 1 213 ? -1.274 -20.718 -17.132 1.00 57.49 332 ALA B O 1
ATOM 7254 N N . LYS B 1 214 ? -2.819 -19.084 -16.963 1.00 52.85 333 LYS B N 1
ATOM 7255 C CA . LYS B 1 214 ? -3.923 -20.014 -17.174 1.00 72.06 333 LYS B CA 1
ATOM 7256 C C . LYS B 1 214 ? -3.975 -20.490 -18.620 1.00 69.80 333 LYS B C 1
ATOM 7257 O O . LYS B 1 214 ? -4.379 -21.628 -18.887 1.00 67.78 333 LYS B O 1
ATOM 7276 N N . THR B 1 215 ? -3.564 -19.641 -19.558 1.00 65.54 334 THR B N 1
ATOM 7277 C CA . THR B 1 215 ? -3.711 -19.904 -20.981 1.00 73.75 334 THR B CA 1
ATOM 7278 C C . THR B 1 215 ? -2.558 -20.711 -21.567 1.00 64.77 334 THR B C 1
ATOM 7279 O O . THR B 1 215 ? -2.492 -20.867 -22.790 1.00 62.82 334 THR B O 1
ATOM 7290 N N . ALA B 1 216 ? -1.655 -21.215 -20.740 1.00 62.08 335 ALA B N 1
ATOM 7291 C CA . ALA B 1 216 ? -0.494 -21.952 -21.212 1.00 62.24 335 ALA B CA 1
ATOM 7292 C C . ALA B 1 216 ? -0.252 -23.142 -20.301 1.00 60.61 335 ALA B C 1
ATOM 7293 O O . ALA B 1 216 ? -0.808 -23.211 -19.199 1.00 57.78 335 ALA B O 1
ATOM 7300 N N . PRO B 1 217 ? 0.562 -24.101 -20.735 1.00 70.02 336 PRO B N 1
ATOM 7301 C CA . PRO B 1 217 ? 0.939 -25.191 -19.839 1.00 70.08 336 PRO B CA 1
ATOM 7302 C C . PRO B 1 217 ? 1.644 -24.646 -18.615 1.00 65.08 336 PRO B C 1
ATOM 7303 O O . PRO B 1 217 ? 2.373 -23.639 -18.694 1.00 60.46 336 PRO B O 1
ATOM 7314 N N . PRO B 1 218 ? 1.451 -25.272 -17.452 1.00 60.51 337 PRO B N 1
ATOM 7315 C CA . PRO B 1 218 ? 2.108 -24.767 -16.239 1.00 62.66 337 PRO B CA 1
ATOM 7316 C C . PRO B 1 218 ? 3.615 -24.690 -16.422 1.00 55.47 337 PRO B C 1
ATOM 7317 O O . PRO B 1 218 ? 4.235 -25.577 -17.013 1.00 55.54 337 PRO B O 1
ATOM 7328 N N . VAL B 1 219 ? 4.200 -23.608 -15.920 1.00 48.67 338 VAL B N 1
ATOM 7329 C CA . VAL B 1 219 ? 5.651 -23.486 -15.882 1.00 49.80 338 VAL B CA 1
ATOM 7330 C C . VAL B 1 219 ? 6.165 -24.227 -14.658 1.00 46.40 338 VAL B C 1
ATOM 7331 O O . VAL B 1 219 ? 5.551 -24.190 -13.583 1.00 44.41 338 VAL B O 1
ATOM 7344 N N . THR B 1 220 ? 7.292 -24.915 -14.818 1.00 43.92 339 THR B N 1
ATOM 7345 C CA . THR B 1 220 ? 7.936 -25.595 -13.710 1.00 47.55 339 THR B CA 1
ATOM 7346 C C . THR B 1 220 ? 9.410 -25.221 -13.677 1.00 47.55 339 THR B C 1
ATOM 7347 O O . THR B 1 220 ? 10.064 -25.188 -14.727 1.00 42.75 339 THR B O 1
ATOM 7358 N N . PRO B 1 221 ? 9.965 -24.931 -12.502 1.00 44.82 340 PRO B N 1
ATOM 7359 C CA . PRO B 1 221 ? 11.421 -24.776 -12.418 1.00 41.76 340 PRO B CA 1
ATOM 7360 C C . PRO B 1 221 ? 12.108 -26.079 -12.803 1.00 38.07 340 PRO B C 1
ATOM 7361 O O . PRO B 1 221 ? 11.611 -27.173 -12.524 1.00 37.38 340 PRO B O 1
ATOM 7372 N N . ASP B 1 222 ? 13.249 -25.954 -13.471 1.00 35.03 341 ASP B N 1
ATOM 7373 C CA . ASP B 1 222 ? 14.043 -27.098 -13.900 1.00 42.98 341 ASP B CA 1
ATOM 7374 C C . ASP B 1 222 ? 15.264 -27.318 -13.018 1.00 39.17 341 ASP B C 1
ATOM 7375 O O . ASP B 1 222 ? 15.526 -28.440 -12.582 1.00 40.32 341 ASP B O 1
ATOM 7384 N N . HIS B 1 223 ? 16.001 -26.253 -12.724 1.00 43.48 342 HIS B N 1
ATOM 7385 C CA . HIS B 1 223 ? 17.274 -26.358 -12.031 1.00 41.87 342 HIS B CA 1
ATOM 7386 C C . HIS B 1 223 ? 17.675 -24.978 -11.536 1.00 36.89 342 HIS B C 1
ATOM 7387 O O . HIS B 1 223 ? 17.423 -23.981 -12.216 1.00 38.15 342 HIS B O 1
ATOM 7401 N N . MET B 1 224 ? 18.276 -24.922 -10.348 1.00 34.27 343 MET B N 1
ATOM 7402 C CA . MET B 1 224 ? 18.849 -23.685 -9.838 1.00 32.37 343 MET B CA 1
ATOM 7403 C C . MET B 1 224 ? 20.210 -23.986 -9.233 1.00 28.56 343 MET B C 1
ATOM 7404 O O . MET B 1 224 ? 20.461 -25.089 -8.742 1.00 34.89 343 MET B O 1
ATOM 7418 N N . ALA B 1 225 ? 21.091 -22.995 -9.293 1.00 28.25 344 ALA B N 1
ATOM 7419 C CA . ALA B 1 225 ? 22.436 -23.114 -8.762 1.00 32.98 344 ALA B CA 1
ATOM 7420 C C . ALA B 1 225 ? 22.878 -21.743 -8.278 1.00 25.99 344 ALA B C 1
ATOM 7421 O O . ALA B 1 225 ? 22.416 -20.715 -8.787 1.00 29.21 344 ALA B O 1
ATOM 7428 N N . LEU B 1 226 ? 23.782 -21.732 -7.302 1.00 26.07 345 LEU B N 1
ATOM 7429 C CA . LEU B 1 226 ? 24.398 -20.498 -6.828 1.00 27.49 345 LEU B CA 1
ATOM 7430 C C . LEU B 1 226 ? 25.691 -20.237 -7.593 1.00 31.61 345 LEU B C 1
ATOM 7431 O O . LEU B 1 226 ? 26.474 -21.159 -7.853 1.00 36.97 345 LEU B O 1
ATOM 7447 N N . ILE B 1 227 ? 25.905 -18.974 -7.965 1.00 29.30 346 ILE B N 1
ATOM 7448 C CA . ILE B 1 227 ? 27.054 -18.590 -8.769 1.00 30.91 346 ILE B CA 1
ATOM 7449 C C . ILE B 1 227 ? 27.814 -17.468 -8.073 1.00 30.88 346 ILE B C 1
ATOM 7450 O O . ILE B 1 227 ? 27.326 -16.833 -7.138 1.00 34.26 346 ILE B O 1
ATOM 7466 N N . GLY B 1 228 ? 29.026 -17.225 -8.562 1.00 38.73 347 GLY B N 1
ATOM 7467 C CA . GLY B 1 228 ? 29.837 -16.136 -8.067 1.00 38.58 347 GLY B CA 1
ATOM 7468 C C . GLY B 1 228 ? 30.696 -16.464 -6.869 1.00 38.30 347 GLY B C 1
ATOM 7469 O O . GLY B 1 228 ? 31.165 -15.542 -6.195 1.00 39.14 347 GLY B O 1
ATOM 7473 N N . MET B 1 229 ? 30.951 -17.742 -6.607 1.00 44.80 348 MET B N 1
ATOM 7474 C CA . MET B 1 229 ? 31.617 -18.173 -5.387 1.00 55.05 348 MET B CA 1
ATOM 7475 C C . MET B 1 229 ? 33.133 -18.269 -5.531 1.00 51.89 348 MET B C 1
ATOM 7476 O O . MET B 1 229 ? 33.790 -18.839 -4.654 1.00 51.09 348 MET B O 1
ATOM 7490 N N . GLU B 1 230 ? 33.702 -17.714 -6.596 1.00 47.66 349 GLU B N 1
ATOM 7491 C CA . GLU B 1 230 ? 35.143 -17.708 -6.806 1.00 52.34 349 GLU B CA 1
ATOM 7492 C C . GLU B 1 230 ? 35.666 -16.290 -6.636 1.00 48.89 349 GLU B C 1
ATOM 7493 O O . GLU B 1 230 ? 35.124 -15.348 -7.224 1.00 48.18 349 GLU B O 1
ATOM 7505 N N . LYS B 1 231 ? 36.711 -16.140 -5.828 1.00 47.80 350 LYS B N 1
ATOM 7506 C CA . LYS B 1 231 ? 37.304 -14.830 -5.614 1.00 49.04 350 LYS B CA 1
ATOM 7507 C C . LYS B 1 231 ? 37.907 -14.307 -6.910 1.00 47.38 350 LYS B C 1
ATOM 7508 O O . LYS B 1 231 ? 38.454 -15.066 -7.717 1.00 49.63 350 LYS B O 1
ATOM 7527 N N . LEU B 1 232 ? 37.803 -12.997 -7.106 1.00 46.38 351 LEU B N 1
ATOM 7528 C CA . LEU B 1 232 ? 38.356 -12.353 -8.282 1.00 58.45 351 LEU B CA 1
ATOM 7529 C C . LEU B 1 232 ? 39.851 -12.106 -8.093 1.00 55.55 351 LEU B C 1
ATOM 7530 O O . LEU B 1 232 ? 40.402 -12.254 -7.000 1.00 50.59 351 LEU B O 1
ATOM 7546 N N . ASP B 1 233 ? 40.512 -11.713 -9.185 1.00 56.36 352 ASP B N 1
ATOM 7547 C CA . ASP B 1 233 ? 41.951 -11.477 -9.125 1.00 67.42 352 ASP B CA 1
ATOM 7548 C C . ASP B 1 233 ? 42.307 -10.456 -8.054 1.00 61.05 352 ASP B C 1
ATOM 7549 O O . ASP B 1 233 ? 43.401 -10.515 -7.481 1.00 60.27 352 ASP B O 1
ATOM 7558 N N . CYS B 1 234 ? 41.401 -9.522 -7.760 1.00 64.48 353 CYS B N 1
ATOM 7559 C CA . CYS B 1 234 ? 41.652 -8.508 -6.742 1.00 87.09 353 CYS B CA 1
ATOM 7560 C C . CYS B 1 234 ? 41.603 -9.060 -5.327 1.00 72.10 353 CYS B C 1
ATOM 7561 O O . CYS B 1 234 ? 41.822 -8.300 -4.378 1.00 49.11 353 CYS B O 1
ATOM 7569 N N . GLY B 1 235 ? 41.313 -10.348 -5.160 1.00 65.57 354 GLY B N 1
ATOM 7570 C CA . GLY B 1 235 ? 41.253 -10.952 -3.850 1.00 56.17 354 GLY B CA 1
ATOM 7571 C C . GLY B 1 235 ? 39.904 -10.887 -3.174 1.00 47.05 354 GLY B C 1
ATOM 7572 O O . GLY B 1 235 ? 39.779 -11.357 -2.035 1.00 49.67 354 GLY B O 1
ATOM 7576 N N . ARG B 1 236 ? 38.892 -10.330 -3.835 1.00 43.17 355 ARG B N 1
ATOM 7577 C CA . ARG B 1 236 ? 37.566 -10.185 -3.258 1.00 39.41 355 ARG B CA 1
ATOM 7578 C C . ARG B 1 236 ? 36.534 -10.914 -4.110 1.00 39.67 355 ARG B C 1
ATOM 7579 O O . ARG B 1 236 ? 36.778 -11.246 -5.272 1.00 42.06 355 ARG B O 1
ATOM 7600 N N . TYR B 1 237 ? 35.368 -11.157 -3.519 1.00 38.44 356 TYR B N 1
ATOM 7601 C CA . TYR B 1 237 ? 34.257 -11.723 -4.269 1.00 36.27 356 TYR B CA 1
ATOM 7602 C C . TYR B 1 237 ? 33.512 -10.630 -5.023 1.00 32.04 356 TYR B C 1
ATOM 7603 O O . TYR B 1 237 ? 33.536 -9.457 -4.639 1.00 30.50 356 TYR B O 1
ATOM 7621 N N . THR B 1 238 ? 32.835 -11.035 -6.103 1.00 31.31 357 THR B N 1
ATOM 7622 C CA . THR B 1 238 ? 32.021 -10.103 -6.880 1.00 29.80 357 THR B CA 1
ATOM 7623 C C . THR B 1 238 ? 31.067 -9.323 -5.982 1.00 27.82 357 THR B C 1
ATOM 7624 O O . THR B 1 238 ? 30.901 -8.109 -6.141 1.00 29.26 357 THR B O 1
ATOM 7635 N N . SER B 1 239 ? 30.445 -10.004 -5.027 1.00 27.17 358 SER B N 1
ATOM 7636 C CA . SER B 1 239 ? 29.456 -9.398 -4.149 1.00 26.70 358 SER B CA 1
ATOM 7637 C C . SER B 1 239 ? 29.471 -10.130 -2.817 1.00 22.94 358 SER B C 1
ATOM 7638 O O . SER B 1 239 ? 29.996 -11.239 -2.713 1.00 27.25 358 SER B O 1
ATOM 7646 N N . ASP B 1 240 ? 28.869 -9.508 -1.795 1.00 25.17 359 ASP B N 1
ATOM 7647 C CA . ASP B 1 240 ? 28.647 -10.217 -0.541 1.00 27.80 359 ASP B CA 1
ATOM 7648 C C . ASP B 1 240 ? 27.471 -11.182 -0.631 1.00 26.13 359 ASP B C 1
ATOM 7649 O O . ASP B 1 240 ? 27.265 -11.973 0.296 1.00 28.99 359 ASP B O 1
ATOM 7658 N N . HIS B 1 241 ? 26.731 -11.163 -1.741 1.00 26.32 360 HIS B N 1
ATOM 7659 C CA . HIS B 1 241 ? 25.721 -12.166 -2.037 1.00 24.15 360 HIS B CA 1
ATOM 7660 C C . HIS B 1 241 ? 26.250 -13.139 -3.079 1.00 25.91 360 HIS B C 1
ATOM 7661 O O . HIS B 1 241 ? 27.079 -12.779 -3.917 1.00 25.84 360 HIS B O 1
ATOM 7675 N N . TRP B 1 242 ? 25.765 -14.373 -3.026 1.00 25.66 361 TRP B N 1
ATOM 7676 C CA . TRP B 1 242 ? 25.918 -15.271 -4.160 1.00 29.95 361 TRP B CA 1
ATOM 7677 C C . TRP B 1 242 ? 24.783 -14.978 -5.128 1.00 28.62 361 TRP B C 1
ATOM 7678 O O . TRP B 1 242 ? 23.680 -14.602 -4.713 1.00 25.21 361 TRP B O 1
ATOM 7699 N N . GLY B 1 243 ? 25.062 -15.132 -6.427 1.00 25.67 362 GLY B N 1
ATOM 7700 C CA . GLY B 1 243 ? 24.017 -15.017 -7.424 1.00 24.64 362 GLY B CA 1
ATOM 7701 C C . GLY B 1 243 ? 23.250 -16.313 -7.589 1.00 23.11 362 GLY B C 1
ATOM 7702 O O . GLY B 1 243 ? 23.718 -17.391 -7.230 1.00 26.87 362 GLY B O 1
ATOM 7706 N N . ILE B 1 244 ? 22.034 -16.207 -8.114 1.00 21.80 363 ILE B N 1
ATOM 7707 C CA . ILE B 1 244 ? 21.220 -17.372 -8.438 1.00 22.37 363 ILE B CA 1
ATOM 7708 C C . ILE B 1 244 ? 21.102 -17.497 -9.951 1.00 27.21 363 ILE B C 1
ATOM 7709 O O . ILE B 1 244 ? 20.739 -16.531 -10.631 1.00 24.34 363 ILE B O 1
ATOM 7725 N N . TYR B 1 245 ? 21.370 -18.693 -10.469 1.00 24.78 364 TYR B N 1
ATOM 7726 C CA . TYR B 1 245 ? 21.068 -19.066 -11.847 1.00 23.82 364 TYR B CA 1
ATOM 7727 C C . TYR B 1 245 ? 19.927 -20.075 -11.805 1.00 25.60 364 TYR B C 1
ATOM 7728 O O . TYR B 1 245 ? 19.978 -21.031 -11.026 1.00 28.12 364 TYR B O 1
ATOM 7746 N N . CYS B 1 246 ? 18.899 -19.863 -12.621 1.00 23.48 365 CYS B N 1
ATOM 7747 C CA . CYS B 1 246 ? 17.745 -20.751 -12.615 1.00 26.89 365 CYS B CA 1
ATOM 7748 C C . CYS B 1 246 ? 17.153 -20.876 -14.011 1.00 30.16 365 CYS B C 1
ATOM 7749 O O . CYS B 1 246 ? 17.108 -19.898 -14.756 1.00 25.37 365 CYS B O 1
ATOM 7757 N N . THR B 1 247 ? 16.682 -22.078 -14.347 1.00 30.33 366 THR B N 1
ATOM 7758 C CA . THR B 1 247 ? 16.041 -22.357 -15.623 1.00 29.83 366 THR B CA 1
ATOM 7759 C C . THR B 1 247 ? 14.622 -22.850 -15.374 1.00 28.34 366 THR B C 1
ATOM 7760 O O . THR B 1 247 ? 14.321 -23.414 -14.313 1.00 28.54 366 THR B O 1
ATOM 7771 N N . PHE B 1 248 ? 13.755 -22.619 -16.362 1.00 29.91 367 PHE B N 1
ATOM 7772 C CA . PHE B 1 248 ? 12.345 -22.970 -16.301 1.00 26.33 367 PHE B CA 1
ATOM 7773 C C . PHE B 1 248 ? 11.946 -23.766 -17.533 1.00 35.35 367 PHE B C 1
ATOM 7774 O O . PHE B 1 248 ? 12.432 -23.503 -18.639 1.00 35.02 367 PHE B O 1
ATOM 7791 N N . ASN B 1 249 ? 11.055 -24.733 -17.338 1.00 42.64 368 ASN B N 1
ATOM 7792 C CA . ASN B 1 249 ? 10.432 -25.447 -18.445 1.00 49.82 368 ASN B CA 1
ATOM 7793 C C . ASN B 1 249 ? 9.171 -24.693 -18.847 1.00 48.79 368 ASN B C 1
ATOM 7794 O O . ASN B 1 249 ? 8.239 -24.575 -18.044 1.00 44.53 368 ASN B O 1
ATOM 7805 N N . THR B 1 250 ? 9.148 -24.168 -20.069 1.00 59.19 369 THR B N 1
ATOM 7806 C CA . THR B 1 250 ? 7.961 -23.492 -20.597 1.00 75.19 369 THR B CA 1
ATOM 7807 C C . THR B 1 250 ? 7.399 -24.284 -21.778 1.00 69.01 369 THR B C 1
ATOM 7808 O O . THR B 1 250 ? 6.214 -24.200 -22.100 1.00 65.72 369 THR B O 1
ATOM 7820 N N . SER C 1 1 ? 20.297 -15.068 49.741 1.00 80.84 120 SER C N 1
ATOM 7821 C CA . SER C 1 1 ? 20.542 -13.727 49.221 1.00 88.04 120 SER C CA 1
ATOM 7822 C C . SER C 1 1 ? 19.253 -13.113 48.667 1.00 69.22 120 SER C C 1
ATOM 7823 O O . SER C 1 1 ? 18.325 -13.826 48.308 1.00 53.06 120 SER C O 1
ATOM 7827 N N . SER C 1 2 ? 19.216 -11.780 48.588 1.00 66.73 121 SER C N 1
ATOM 7828 C CA . SER C 1 2 ? 18.094 -11.085 47.969 1.00 78.81 121 SER C CA 1
ATOM 7829 C C . SER C 1 2 ? 18.057 -11.269 46.458 1.00 67.84 121 SER C C 1
ATOM 7830 O O . SER C 1 2 ? 17.219 -10.643 45.801 1.00 52.19 121 SER C O 1
ATOM 7838 N N . LYS C 1 3 ? 18.936 -12.093 45.899 1.00 61.46 122 LYS C N 1
ATOM 7839 C CA . LYS C 1 3 ? 18.865 -12.447 44.497 1.00 44.31 122 LYS C CA 1
ATOM 7840 C C . LYS C 1 3 ? 17.766 -13.483 44.308 1.00 30.54 122 LYS C C 1
ATOM 7841 O O . LYS C 1 3 ? 17.772 -14.522 44.975 1.00 30.33 122 LYS C O 1
ATOM 7860 N N . LEU C 1 4 ? 16.830 -13.208 43.404 1.00 24.88 123 LEU C N 1
ATOM 7861 C CA . LEU C 1 4 ? 15.860 -14.212 42.992 1.00 21.77 123 LEU C CA 1
ATOM 7862 C C . LEU C 1 4 ? 16.488 -15.108 41.929 1.00 20.81 123 LEU C C 1
ATOM 7863 O O . LEU C 1 4 ? 17.137 -14.625 40.993 1.00 25.41 123 LEU C O 1
ATOM 7879 N N . SER C 1 5 ? 16.312 -16.419 42.082 1.00 21.06 124 SER C N 1
ATOM 7880 C CA . SER C 1 5 ? 16.791 -17.383 41.099 1.00 19.39 124 SER C CA 1
ATOM 7881 C C . SER C 1 5 ? 15.609 -18.108 40.471 1.00 19.97 124 SER C C 1
ATOM 7882 O O . SER C 1 5 ? 14.625 -18.427 41.143 1.00 19.42 124 SER C O 1
ATOM 7890 N N . ILE C 1 6 ? 15.702 -18.349 39.162 1.00 18.48 125 ILE C N 1
ATOM 7891 C CA . ILE C 1 6 ? 14.661 -19.079 38.457 1.00 19.77 125 ILE C CA 1
ATOM 7892 C C . ILE C 1 6 ? 15.322 -20.109 37.553 1.00 21.40 125 ILE C C 1
ATOM 7893 O O . ILE C 1 6 ? 16.469 -19.965 37.137 1.00 20.38 125 ILE C O 1
ATOM 7909 N N . ILE C 1 7 ? 14.569 -21.156 37.244 1.00 21.54 126 ILE C N 1
ATOM 7910 C CA . ILE C 1 7 ? 14.900 -22.066 36.154 1.00 19.99 126 ILE C CA 1
ATOM 7911 C C . ILE C 1 7 ? 13.696 -22.128 35.220 1.00 20.84 126 ILE C C 1
ATOM 7912 O O . ILE C 1 7 ? 12.547 -22.157 35.673 1.00 21.11 126 ILE C O 1
ATOM 7928 N N . SER C 1 8 ? 13.959 -22.130 33.913 1.00 19.10 127 SER C N 1
ATOM 7929 C CA . SER C 1 8 ? 12.92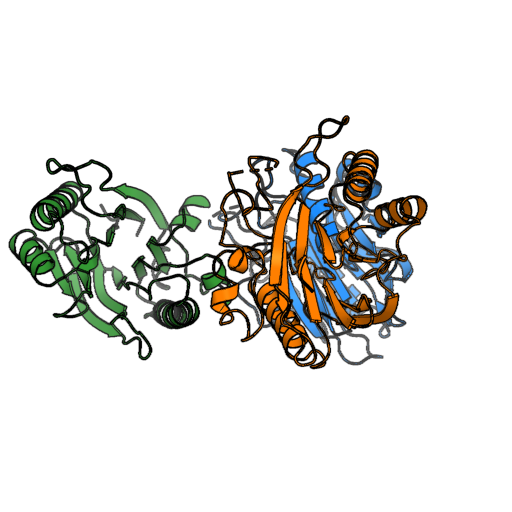0 -22.355 32.913 1.00 20.08 127 SER C CA 1
ATOM 7930 C C . SER C 1 8 ? 13.369 -23.507 32.028 1.00 17.83 127 SER C C 1
ATOM 7931 O O . SER C 1 8 ? 14.520 -23.542 31.588 1.00 21.68 127 SER C O 1
ATOM 7939 N N . TRP C 1 9 ? 12.473 -24.459 31.783 1.00 17.47 128 TRP C N 1
ATOM 7940 C CA . TRP C 1 9 ? 12.868 -25.664 31.050 1.00 22.28 128 TRP C CA 1
ATOM 7941 C C . TRP C 1 9 ? 11.665 -26.312 30.381 1.00 22.98 128 TRP C C 1
ATOM 7942 O O . TRP C 1 9 ? 10.675 -26.625 31.047 1.00 20.63 128 TRP C O 1
ATOM 7963 N N . ASN C 1 10 ? 11.745 -26.495 29.060 1.00 21.93 129 ASN C N 1
ATOM 7964 C CA . ASN C 1 10 ? 10.847 -27.397 28.346 1.00 19.61 129 ASN C CA 1
ATOM 7965 C C . ASN C 1 10 ? 11.376 -28.814 28.543 1.00 21.96 129 ASN C C 1
ATOM 7966 O O . ASN C 1 10 ? 12.478 -29.141 28.087 1.00 24.81 129 ASN C O 1
ATOM 7977 N N . VAL C 1 11 ? 10.607 -29.651 29.248 1.00 21.52 130 VAL C N 1
ATOM 7978 C CA . VAL C 1 11 ? 11.097 -30.965 29.648 1.00 24.87 130 VAL C CA 1
ATOM 7979 C C . VAL C 1 11 ? 10.856 -32.032 28.588 1.00 26.00 130 VAL C C 1
ATOM 7980 O O . VAL C 1 11 ? 11.194 -33.203 28.819 1.00 27.41 130 VAL C O 1
ATOM 7993 N N . ASP C 1 12 ? 10.271 -31.670 27.441 1.00 25.75 131 ASP C N 1
ATOM 7994 C CA . ASP C 1 12 ? 10.123 -32.588 26.307 1.00 25.05 131 ASP C CA 1
ATOM 7995 C C . ASP C 1 12 ? 9.265 -33.795 26.683 1.00 27.64 131 ASP C C 1
ATOM 7996 O O . ASP C 1 12 ? 9.589 -34.941 26.354 1.00 33.02 131 ASP C O 1
ATOM 8005 N N . GLY C 1 13 ? 8.154 -33.532 27.376 1.00 24.81 132 GLY C N 1
ATOM 8006 C CA . GLY C 1 13 ? 7.269 -34.596 27.816 1.00 26.01 132 GLY C CA 1
ATOM 8007 C C . GLY C 1 13 ? 6.600 -35.371 26.697 1.00 33.36 132 GLY C C 1
ATOM 8008 O O . GLY C 1 13 ? 6.080 -36.465 26.945 1.00 33.97 132 GLY C O 1
ATOM 8012 N N . LEU C 1 14 ? 6.575 -34.819 25.484 1.00 36.07 133 LEU C N 1
ATOM 8013 C CA . LEU C 1 14 ? 5.991 -35.525 24.352 1.00 33.02 133 LEU C CA 1
ATOM 8014 C C . LEU C 1 14 ? 6.933 -36.567 23.767 1.00 37.67 133 LEU C C 1
ATOM 8015 O O . LEU C 1 14 ? 6.507 -37.352 22.914 1.00 39.09 133 LEU C O 1
ATOM 8031 N N . ASP C 1 15 ? 8.196 -36.586 24.196 1.00 33.94 134 ASP C N 1
ATOM 8032 C CA . ASP C 1 15 ? 9.137 -37.653 23.862 1.00 36.97 134 ASP C CA 1
ATOM 8033 C C . ASP C 1 15 ? 9.149 -38.619 25.042 1.00 38.23 134 ASP C C 1
ATOM 8034 O O . ASP C 1 15 ? 9.696 -38.300 26.102 1.00 34.64 134 ASP C O 1
ATOM 8043 N N . THR C 1 16 ? 8.537 -39.790 24.866 1.00 42.91 135 THR C N 1
ATOM 8044 C CA . THR C 1 16 ? 8.341 -40.722 25.970 1.00 50.45 135 THR C CA 1
ATOM 8045 C C . THR C 1 16 ? 9.501 -41.692 26.159 1.00 47.51 135 THR C C 1
ATOM 8046 O O . THR C 1 16 ? 9.450 -42.522 27.072 1.00 50.13 135 THR C O 1
ATOM 8057 N N . ASN C 1 17 ? 10.543 -41.608 25.336 1.00 43.93 136 ASN C N 1
ATOM 8058 C CA . ASN C 1 17 ? 11.682 -42.506 25.482 1.00 43.18 136 ASN C CA 1
ATOM 8059 C C . ASN C 1 17 ? 12.438 -42.192 26.768 1.00 41.48 136 ASN C C 1
ATOM 8060 O O . ASN C 1 17 ? 12.943 -41.077 26.943 1.00 40.42 136 ASN C O 1
ATOM 8071 N N . ASN C 1 18 ? 12.534 -43.183 27.654 1.00 46.83 137 ASN C N 1
ATOM 8072 C CA . ASN C 1 18 ? 13.273 -43.046 28.909 1.00 46.09 137 ASN C CA 1
ATOM 8073 C C . ASN C 1 18 ? 12.759 -41.881 29.747 1.00 43.15 137 ASN C C 1
ATOM 8074 O O . ASN C 1 18 ? 13.528 -41.250 30.477 1.00 40.78 137 ASN C O 1
ATOM 8085 N N . LEU C 1 19 ? 11.459 -41.582 29.656 1.00 44.40 138 LEU C N 1
ATOM 8086 C CA . LEU C 1 19 ? 10.939 -40.388 30.313 1.00 41.81 138 LEU C CA 1
ATOM 8087 C C . LEU C 1 19 ? 11.142 -40.450 31.823 1.00 43.62 138 LEU C C 1
ATOM 8088 O O . LEU C 1 19 ? 11.413 -39.423 32.460 1.00 42.67 138 LEU C O 1
ATOM 8104 N N . SER C 1 20 ? 11.011 -41.641 32.418 1.00 50.12 139 SER C N 1
ATOM 8105 C CA . SER C 1 20 ? 11.159 -41.758 33.868 1.00 53.91 139 SER C CA 1
ATOM 8106 C C . SER C 1 20 ? 12.584 -41.438 34.299 1.00 42.37 139 SER C C 1
ATOM 8107 O O . SER C 1 20 ? 12.799 -40.694 35.263 1.00 40.65 139 SER C O 1
ATOM 8115 N N . ASP C 1 21 ? 13.575 -41.985 33.593 1.00 45.75 140 ASP C N 1
ATOM 8116 C CA . ASP C 1 21 ? 14.964 -41.672 33.907 1.00 48.54 140 ASP C CA 1
ATOM 8117 C C . ASP C 1 21 ? 15.254 -40.196 33.674 1.00 40.46 140 ASP C C 1
ATOM 8118 O O . ASP C 1 21 ? 16.024 -39.579 34.420 1.00 42.76 140 ASP C O 1
ATOM 8127 N N . ARG C 1 22 ? 14.652 -39.616 32.633 1.00 38.18 141 ARG C N 1
ATOM 8128 C CA . ARG C 1 22 ? 14.855 -38.199 32.353 1.00 34.71 141 ARG C CA 1
ATOM 8129 C C . ARG C 1 22 ? 14.191 -37.326 33.408 1.00 31.24 141 ARG C C 1
ATOM 8130 O O . ARG C 1 22 ? 14.748 -36.296 33.805 1.00 30.35 141 ARG C O 1
ATOM 8151 N N . ALA C 1 23 ? 13.016 -37.727 33.897 1.00 31.37 142 ALA C N 1
ATOM 8152 C CA . ALA C 1 23 ? 12.381 -36.990 34.982 1.00 35.67 142 ALA C CA 1
ATOM 8153 C C . ALA C 1 23 ? 13.237 -37.037 36.240 1.00 39.79 142 ALA C C 1
ATOM 8154 O O . ALA C 1 23 ? 13.355 -36.041 36.966 1.00 33.83 142 ALA C O 1
ATOM 8161 N N . ARG C 1 24 ? 13.851 -38.189 36.509 1.00 35.93 143 ARG C N 1
ATOM 8162 C CA . ARG C 1 24 ? 14.776 -38.287 37.628 1.00 38.71 143 ARG C CA 1
ATOM 8163 C C . ARG C 1 24 ? 15.951 -37.337 37.445 1.00 36.81 143 ARG C C 1
ATOM 8164 O O . ARG C 1 24 ? 16.417 -36.724 38.416 1.00 35.24 143 ARG C O 1
ATOM 8185 N N . GLY C 1 25 ? 16.448 -37.209 36.212 1.00 38.38 144 GLY C N 1
ATOM 8186 C CA . GLY C 1 25 ? 17.547 -36.294 35.956 1.00 35.27 144 GLY C CA 1
ATOM 8187 C C . GLY C 1 25 ? 17.142 -34.848 36.153 1.00 29.14 144 GLY C C 1
ATOM 8188 O O . GLY C 1 25 ? 17.868 -34.072 36.784 1.00 31.74 144 GLY C O 1
ATOM 8192 N N . LEU C 1 26 ? 15.971 -34.470 35.630 1.00 29.60 145 LEU C N 1
ATOM 8193 C CA . LEU C 1 26 ? 15.446 -33.136 35.884 1.00 31.86 145 LEU C CA 1
ATOM 8194 C C . LEU C 1 26 ? 15.416 -32.851 37.377 1.00 32.97 145 LEU C C 1
ATOM 8195 O O . LEU C 1 26 ? 15.881 -31.803 37.833 1.00 32.82 145 LEU C O 1
ATOM 8211 N N . CYS C 1 27 ? 14.848 -33.777 38.152 1.00 44.67 146 CYS C N 1
ATOM 8212 C CA . CYS C 1 27 ? 14.727 -33.586 39.591 1.00 63.57 146 CYS C CA 1
ATOM 8213 C C . CYS C 1 27 ? 16.085 -33.340 40.231 1.00 42.30 146 CYS C C 1
ATOM 8214 O O . CYS C 1 27 ? 16.208 -32.513 41.142 1.00 34.95 146 CYS C O 1
ATOM 8222 N N . SER C 1 28 ? 17.113 -34.057 39.776 1.00 34.15 147 SER C N 1
ATOM 8223 C CA . SER C 1 28 ? 18.442 -33.892 40.353 1.00 37.02 147 SER C CA 1
ATOM 8224 C C . SER C 1 28 ? 19.029 -32.527 40.019 1.00 29.81 147 SER C C 1
ATOM 8225 O O . SER C 1 28 ? 19.726 -31.930 40.845 1.00 27.92 147 SER C O 1
ATOM 8233 N N . TYR C 1 29 ? 18.773 -32.020 38.810 1.00 26.29 148 TYR C N 1
ATOM 8234 C CA . TYR C 1 29 ? 19.197 -30.663 38.480 1.00 25.34 148 TYR C CA 1
ATOM 8235 C C . TYR C 1 29 ? 18.478 -29.639 39.352 1.00 26.51 148 TYR C C 1
ATOM 8236 O O . TYR C 1 29 ? 19.104 -28.696 39.861 1.00 26.56 148 TYR C O 1
ATOM 8254 N N . LEU C 1 30 ? 17.167 -29.813 39.549 1.00 26.80 149 LEU C N 1
ATOM 8255 C CA . LEU C 1 30 ? 16.419 -28.885 40.386 1.00 27.27 149 LEU C CA 1
ATOM 8256 C C . LEU C 1 30 ? 16.943 -28.898 41.811 1.00 28.86 149 LEU C C 1
ATOM 8257 O O . LEU C 1 30 ? 17.018 -27.848 42.461 1.00 27.97 149 LEU C O 1
ATOM 8273 N N . ALA C 1 31 ? 17.328 -30.076 42.310 1.00 26.77 150 ALA C N 1
ATOM 8274 C CA . ALA C 1 31 ? 17.880 -30.154 43.657 1.00 26.62 150 ALA C CA 1
ATOM 8275 C C . ALA C 1 31 ? 19.241 -29.473 43.738 1.00 27.14 150 ALA C C 1
ATOM 8276 O O . ALA C 1 31 ? 19.554 -28.817 44.735 1.00 26.71 150 ALA C O 1
ATOM 8283 N N . LEU C 1 32 ? 20.071 -29.636 42.708 1.00 23.79 151 LEU C N 1
ATOM 8284 C CA . LEU C 1 32 ? 21.398 -29.025 42.705 1.00 24.53 151 LEU C CA 1
ATOM 8285 C C . LEU C 1 32 ? 21.319 -27.504 42.752 1.00 23.50 151 LEU C C 1
ATOM 8286 O O . LEU C 1 32 ? 22.081 -26.856 43.481 1.00 23.01 151 LEU C O 1
ATOM 8302 N N . TYR C 1 33 ? 20.404 -26.912 41.985 1.00 22.08 152 TYR C N 1
ATOM 8303 C CA . TYR C 1 33 ? 20.302 -25.462 41.906 1.00 21.42 152 TYR C CA 1
ATOM 8304 C C . TYR C 1 33 ? 19.332 -24.866 42.922 1.00 22.46 152 TYR C C 1
ATOM 8305 O O . TYR C 1 33 ? 19.455 -23.678 43.252 1.00 23.29 152 TYR C O 1
ATOM 8323 N N . THR C 1 34 ? 18.357 -25.640 43.399 1.00 21.93 153 THR C N 1
ATOM 8324 C CA . THR C 1 34 ? 17.329 -25.181 44.330 1.00 20.97 153 THR C CA 1
ATOM 8325 C C . THR C 1 34 ? 16.848 -23.762 43.989 1.00 22.16 153 THR C C 1
ATOM 8326 O O . THR C 1 34 ? 16.953 -22.847 44.812 1.00 19.98 153 THR C O 1
ATOM 8337 N N . PRO C 1 35 ? 16.318 -23.556 42.784 1.00 20.70 154 PRO C N 1
ATOM 8338 C CA . PRO C 1 35 ? 15.859 -22.218 42.395 1.00 21.48 154 PRO C CA 1
ATOM 8339 C C . PRO C 1 35 ? 14.640 -21.787 43.197 1.00 19.01 154 PRO C C 1
ATOM 8340 O O . PRO C 1 35 ? 13.851 -22.608 43.671 1.00 21.84 154 PRO C O 1
ATOM 8351 N N . ASP C 1 36 ? 14.490 -20.467 43.338 1.00 19.45 155 ASP C N 1
ATOM 8352 C CA . ASP C 1 36 ? 13.296 -19.938 43.990 1.00 21.29 155 ASP C CA 1
ATOM 8353 C C . ASP C 1 36 ? 12.031 -20.247 43.191 1.00 19.31 155 ASP C C 1
ATOM 8354 O O . ASP C 1 36 ? 10.973 -20.498 43.773 1.00 20.58 155 ASP C O 1
ATOM 8363 N N . VAL C 1 37 ? 12.122 -20.231 41.864 1.00 17.87 156 VAL C N 1
ATOM 8364 C CA . VAL C 1 37 ? 10.987 -20.458 40.975 1.00 20.53 156 VAL C CA 1
ATOM 8365 C C . VAL C 1 37 ? 11.426 -21.395 39.856 1.00 19.94 156 VAL C C 1
ATOM 8366 O O . VAL C 1 37 ? 12.535 -21.268 39.329 1.00 18.24 156 VAL C O 1
ATOM 8379 N N . VAL C 1 38 ? 10.555 -22.327 39.482 1.00 18.52 157 VAL C N 1
ATOM 8380 C CA . VAL C 1 38 ? 10.770 -23.156 38.301 1.00 19.56 157 VAL C CA 1
ATOM 8381 C C . VAL C 1 38 ? 9.612 -22.924 37.336 1.00 20.47 157 VAL C C 1
ATOM 8382 O O . VAL C 1 38 ? 8.446 -23.058 37.720 1.00 18.94 157 VAL C O 1
ATOM 8395 N N . PHE C 1 39 ? 9.937 -22.585 36.081 1.00 17.42 158 PHE C N 1
ATOM 8396 C CA . PHE C 1 39 ? 8.970 -22.527 34.991 1.00 19.59 158 PHE C CA 1
ATOM 8397 C C . PHE C 1 39 ? 9.184 -23.756 34.115 1.00 18.82 158 PHE C C 1
ATOM 8398 O O . PHE C 1 39 ? 10.302 -23.998 33.655 1.00 20.72 158 PHE C O 1
ATOM 8415 N N . LEU C 1 40 ? 8.143 -24.559 33.927 1.00 18.45 159 LEU C N 1
ATOM 8416 C CA . LEU C 1 40 ? 8.272 -25.780 33.140 1.00 21.77 159 LEU C CA 1
ATOM 8417 C C . LEU C 1 40 ? 7.246 -25.799 32.017 1.00 21.34 159 LEU C C 1
ATOM 8418 O O . LEU C 1 40 ? 6.123 -25.318 32.173 1.00 18.97 159 LEU C O 1
ATOM 8434 N N . GLN C 1 41 ? 7.659 -26.355 30.874 1.00 19.82 160 GLN C N 1
ATOM 8435 C CA . GLN C 1 41 ? 6.766 -26.519 29.744 1.00 21.10 160 GLN C CA 1
ATOM 8436 C C . GLN C 1 41 ? 6.807 -27.959 29.243 1.00 23.06 160 GLN C C 1
ATOM 8437 O O . GLN C 1 41 ? 7.784 -28.693 29.454 1.00 22.69 160 GLN C O 1
ATOM 8451 N N . GLU C 1 42 ? 5.715 -28.356 28.592 1.00 21.59 161 GLU C N 1
ATOM 8452 C CA . GLU C 1 42 ? 5.557 -29.692 28.009 1.00 23.10 161 GLU C CA 1
ATOM 8453 C C . GLU C 1 42 ? 5.622 -30.778 29.080 1.00 23.16 161 GLU C C 1
ATOM 8454 O O . GLU C 1 42 ? 6.174 -31.856 28.859 1.00 25.09 161 GLU C O 1
ATOM 8466 N N . LEU C 1 43 ? 5.065 -30.484 30.250 1.00 24.50 162 LEU C N 1
ATOM 8467 C CA . LEU C 1 43 ? 4.798 -31.511 31.241 1.00 23.13 162 LEU C CA 1
ATOM 8468 C C . LEU C 1 43 ? 3.629 -32.376 30.784 1.00 27.71 162 LEU C C 1
ATOM 8469 O O . LEU C 1 43 ? 2.761 -31.928 30.032 1.00 24.70 162 LEU C O 1
ATOM 8485 N N . ILE C 1 44 ? 3.616 -33.625 31.242 1.00 27.21 163 ILE C N 1
ATOM 8486 C CA . ILE C 1 44 ? 2.426 -34.467 31.140 1.00 29.20 163 ILE C CA 1
ATOM 8487 C C . ILE C 1 44 ? 2.047 -34.930 32.544 1.00 28.53 163 ILE C C 1
ATOM 8488 O O . ILE C 1 44 ? 2.837 -34.776 33.492 1.00 29.40 163 ILE C O 1
ATOM 8504 N N . PRO C 1 45 ? 0.842 -35.473 32.731 1.00 30.81 164 PRO C N 1
ATOM 8505 C CA . PRO C 1 45 ? 0.414 -35.812 34.097 1.00 30.36 164 PRO C CA 1
ATOM 8506 C C . PRO C 1 45 ? 1.378 -36.713 34.854 1.00 31.08 164 PRO C C 1
ATOM 8507 O O . PRO C 1 45 ? 1.655 -36.433 36.027 1.00 32.72 164 PRO C O 1
ATOM 8518 N N . ALA C 1 46 ? 1.890 -37.785 34.241 1.00 32.62 165 ALA C N 1
ATOM 8519 C CA . ALA C 1 46 ? 2.801 -38.674 34.961 1.00 33.91 165 ALA C CA 1
ATOM 8520 C C . ALA C 1 46 ? 4.086 -37.959 35.364 1.00 34.24 165 ALA C C 1
ATOM 8521 O O . ALA C 1 46 ? 4.677 -38.270 36.410 1.00 33.20 165 ALA C O 1
ATOM 8528 N N . TYR C 1 47 ? 4.521 -36.990 34.557 1.00 29.09 166 TYR C N 1
ATOM 8529 C CA . TYR C 1 47 ? 5.750 -36.260 34.839 1.00 26.40 166 TYR C CA 1
ATOM 8530 C C . TYR C 1 47 ? 5.579 -35.362 36.058 1.00 32.34 166 TYR C C 1
ATOM 8531 O O . TYR C 1 47 ? 6.414 -35.367 36.969 1.00 30.50 166 TYR C O 1
ATOM 8549 N N . VAL C 1 48 ? 4.492 -34.586 36.101 1.00 28.43 167 VAL C N 1
ATOM 8550 C CA . VAL C 1 48 ? 4.314 -33.642 37.198 1.00 33.30 167 VAL C CA 1
ATOM 8551 C C . VAL C 1 48 ? 3.930 -34.381 38.475 1.00 30.02 167 VAL C C 1
ATOM 8552 O O . VAL C 1 48 ? 4.222 -33.917 39.584 1.00 30.43 167 VAL C O 1
ATOM 8565 N N . GLN C 1 49 ? 3.296 -35.548 38.348 1.00 30.46 168 GLN C N 1
ATOM 8566 C CA . GLN C 1 49 ? 3.010 -36.358 39.524 1.00 34.15 168 GLN C CA 1
ATOM 8567 C C . GLN C 1 49 ? 4.296 -36.848 40.173 1.00 30.34 168 GLN C C 1
ATOM 8568 O O . GLN C 1 49 ? 4.433 -36.812 41.400 1.00 33.57 168 GLN C O 1
ATOM 8582 N N . TYR C 1 50 ? 5.258 -37.302 39.370 1.00 32.28 169 TYR C N 1
ATOM 8583 C CA . TYR C 1 50 ? 6.545 -37.697 39.934 1.00 34.10 169 TYR C CA 1
ATOM 8584 C C . TYR C 1 50 ? 7.228 -36.515 40.618 1.00 31.58 169 TYR C C 1
ATOM 8585 O O . TYR C 1 50 ? 7.737 -36.644 41.741 1.00 34.65 169 TYR C O 1
ATOM 8603 N N . LEU C 1 51 ? 7.252 -35.353 39.950 1.00 29.63 170 LEU C N 1
ATOM 8604 C CA . LEU C 1 51 ? 7.878 -34.173 40.538 1.00 27.19 170 LEU C CA 1
ATOM 8605 C C . LEU C 1 51 ? 7.203 -33.798 41.849 1.00 29.52 170 LEU C C 1
ATOM 8606 O O . LEU C 1 51 ? 7.876 -33.468 42.835 1.00 33.10 170 LEU C O 1
ATOM 8622 N N . LYS C 1 52 ? 5.872 -33.870 41.895 1.00 25.89 171 LYS C N 1
ATOM 8623 C CA . LYS C 1 52 ? 5.167 -33.498 43.115 1.00 28.77 171 LYS C CA 1
ATOM 8624 C C . LYS C 1 52 ? 5.544 -34.418 44.271 1.00 32.18 171 LYS C C 1
ATOM 8625 O O . LYS C 1 52 ? 5.612 -33.983 45.426 1.00 37.27 171 LYS C O 1
ATOM 8644 N N . LYS C 1 53 ? 5.783 -35.695 43.982 1.00 35.19 172 LYS C N 1
ATOM 8645 C CA . LYS C 1 53 ? 6.147 -36.629 45.038 1.00 34.29 172 LYS C CA 1
ATOM 8646 C C . LYS C 1 53 ? 7.569 -36.408 45.527 1.00 33.25 172 LYS C C 1
ATOM 8647 O O . LYS C 1 53 ? 7.860 -36.654 46.703 1.00 35.56 172 LYS C O 1
ATOM 8666 N N . ARG C 1 54 ? 8.462 -35.947 44.653 1.00 36.55 173 ARG C N 1
ATOM 8667 C CA . ARG C 1 54 ? 9.862 -35.764 45.013 1.00 34.22 173 ARG C CA 1
ATOM 8668 C C . ARG C 1 54 ? 10.153 -34.371 45.567 1.00 36.56 173 ARG C C 1
ATOM 8669 O O . ARG C 1 54 ? 10.804 -34.241 46.608 1.00 31.86 173 ARG C O 1
ATOM 8690 N N . ALA C 1 55 ? 9.703 -33.324 44.871 1.00 32.22 174 ALA C N 1
ATOM 8691 C CA . ALA C 1 55 ? 10.074 -31.945 45.204 1.00 28.93 174 ALA C CA 1
ATOM 8692 C C . ALA C 1 55 ? 9.131 -31.366 46.257 1.00 27.32 174 ALA C C 1
ATOM 8693 O O . ALA C 1 55 ? 8.401 -30.388 46.038 1.00 27.24 174 ALA C O 1
ATOM 8700 N N . VAL C 1 56 ? 9.188 -31.969 47.447 1.00 27.77 175 VAL C N 1
ATOM 8701 C CA . VAL C 1 56 ? 8.253 -31.620 48.502 1.00 27.20 175 VAL C CA 1
ATOM 8702 C C . VAL C 1 56 ? 8.485 -30.231 49.076 1.00 27.82 175 VAL C C 1
ATOM 8703 O O . VAL C 1 56 ? 7.610 -29.706 49.771 1.00 34.62 175 VAL C O 1
ATOM 8716 N N . SER C 1 57 ? 9.625 -29.606 48.793 1.00 26.12 176 SER C N 1
ATOM 8717 C CA . SER C 1 57 ? 9.874 -28.253 49.263 1.00 28.42 176 SER C CA 1
ATOM 8718 C C . SER C 1 57 ? 9.342 -27.190 48.312 1.00 26.95 176 SER C C 1
ATOM 8719 O O . SER C 1 57 ? 9.626 -26.004 48.508 1.00 25.47 176 SER C O 1
ATOM 8727 N N . TYR C 1 58 ? 8.572 -27.588 47.298 1.00 22.36 177 TYR C N 1
ATOM 8728 C CA . TYR C 1 58 ? 7.990 -26.663 46.336 1.00 25.25 177 TYR C CA 1
ATOM 8729 C C . TYR C 1 58 ? 6.471 -26.795 46.291 1.00 24.13 177 TYR C C 1
ATOM 8730 O O . TYR C 1 58 ? 5.925 -27.903 46.400 1.00 24.94 177 TYR C O 1
ATOM 8748 N N . LEU C 1 59 ? 5.800 -25.660 46.120 1.00 23.58 178 LEU C N 1
ATOM 8749 C CA . LEU C 1 59 ? 4.393 -25.611 45.754 1.00 21.88 178 LEU C CA 1
ATOM 8750 C C . LEU C 1 59 ? 4.268 -25.696 44.232 1.00 20.62 178 LEU C C 1
ATOM 8751 O O . LEU C 1 59 ? 5.083 -25.129 43.501 1.00 24.81 178 LEU C O 1
ATOM 8767 N N . PHE C 1 60 ? 3.222 -26.373 43.763 1.00 23.25 179 PHE C N 1
ATOM 8768 C CA . PHE C 1 60 ? 3.024 -26.602 42.330 1.00 20.51 179 PHE C CA 1
ATOM 8769 C C . PHE C 1 60 ? 1.764 -25.934 41.787 1.00 21.40 179 PHE C C 1
ATOM 8770 O O . PHE C 1 60 ? 0.725 -25.898 42.456 1.00 26.45 179 PHE C O 1
ATOM 8787 N N . PHE C 1 61 ? 1.850 -25.458 40.537 1.00 21.94 180 PHE C N 1
ATOM 8788 C CA . PHE C 1 61 ? 0.716 -24.921 39.797 1.00 23.77 180 PHE C CA 1
ATOM 8789 C C . PHE C 1 61 ? 0.893 -25.338 38.349 1.00 20.78 180 PHE C C 1
ATOM 8790 O O . PHE C 1 61 ? 2.018 -25.371 37.845 1.00 23.40 180 PHE C O 1
ATOM 8807 N N . GLU C 1 62 ? -0.207 -25.697 37.697 1.00 22.57 181 GLU C N 1
ATOM 8808 C CA . GLU C 1 62 ? -0.130 -26.224 36.341 1.00 21.10 181 GLU C CA 1
ATOM 8809 C C . GLU C 1 62 ? -1.141 -25.547 35.428 1.00 22.88 181 GLU C C 1
ATOM 8810 O O . GLU C 1 62 ? -2.189 -25.069 35.868 1.00 26.16 181 GLU C O 1
ATOM 8822 N N . GLY C 1 63 ? -0.809 -25.523 34.133 1.00 23.09 182 GLY C N 1
ATOM 8823 C CA . GLY C 1 63 ? -1.667 -24.911 33.139 1.00 22.59 182 GLY C CA 1
ATOM 8824 C C . GLY C 1 63 ? -2.819 -25.770 32.659 1.00 21.97 182 GLY C C 1
ATOM 8825 O O . GLY C 1 63 ? -3.698 -25.266 31.948 1.00 27.24 182 GLY C O 1
ATOM 8829 N N . SER C 1 64 ? -2.812 -27.052 33.014 1.00 25.61 183 SER C N 1
ATOM 8830 C CA . SER C 1 64 ? -3.918 -27.964 32.754 1.00 29.49 183 SER C CA 1
ATOM 8831 C C . SER C 1 64 ? -3.705 -29.186 33.641 1.00 30.94 183 SER C C 1
ATOM 8832 O O . SER C 1 64 ? -2.690 -29.304 34.328 1.00 27.48 183 SER C O 1
ATOM 8840 N N . ASP C 1 65 ? -4.667 -30.104 33.628 1.00 30.14 184 ASP C N 1
ATOM 8841 C CA . ASP C 1 65 ? -4.485 -31.396 34.284 1.00 31.79 184 ASP C CA 1
ATOM 8842 C C . ASP C 1 65 ? -4.521 -32.546 33.284 1.00 30.11 184 ASP C C 1
ATOM 8843 O O . ASP C 1 65 ? -4.682 -33.704 33.680 1.00 35.37 184 ASP C O 1
ATOM 8852 N N . ASP C 1 66 ? -4.339 -32.252 32.001 1.00 30.99 185 ASP C N 1
ATOM 8853 C CA . ASP C 1 66 ? -4.600 -33.214 30.944 1.00 31.65 185 ASP C CA 1
ATOM 8854 C C . ASP C 1 66 ? -3.830 -32.779 29.707 1.00 34.13 185 ASP C C 1
ATOM 8855 O O . ASP C 1 66 ? -3.565 -31.589 29.518 1.00 32.65 185 ASP C O 1
ATOM 8864 N N . GLY C 1 67 ? -3.454 -33.756 28.884 1.00 35.70 186 GLY C N 1
ATOM 8865 C CA . GLY C 1 67 ? -2.654 -33.461 27.699 1.00 31.35 186 GLY C CA 1
ATOM 8866 C C . GLY C 1 67 ? -1.224 -33.145 28.098 1.00 33.74 186 GLY C C 1
ATOM 8867 O O . GLY C 1 67 ? -0.610 -33.860 28.895 1.00 28.51 186 GLY C O 1
ATOM 8871 N N . TYR C 1 68 ? -0.669 -32.077 27.523 1.00 26.98 187 TYR C N 1
ATOM 8872 C CA . TYR C 1 68 ? 0.620 -31.542 27.943 1.00 25.66 187 TYR C CA 1
ATOM 8873 C C . TYR C 1 68 ? 0.436 -30.064 28.252 1.00 26.66 187 TYR C C 1
ATOM 8874 O O . TYR C 1 68 ? -0.458 -29.411 27.705 1.00 26.98 187 TYR C O 1
ATOM 8892 N N . PHE C 1 69 ? 1.259 -29.540 29.159 1.00 25.35 188 PHE C N 1
ATOM 8893 C CA . PHE C 1 69 ? 0.932 -28.249 29.755 1.00 23.31 188 PHE C CA 1
ATOM 8894 C C . PHE C 1 69 ? 2.138 -27.702 30.504 1.00 20.80 188 PHE C C 1
ATOM 8895 O O . PHE C 1 69 ? 3.152 -28.381 30.678 1.00 21.75 188 PHE C O 1
ATOM 8912 N N . THR C 1 70 ? 2.008 -26.459 30.945 1.00 20.31 189 THR C N 1
ATOM 8913 C CA . THR C 1 70 ? 3.057 -25.778 31.687 1.00 17.39 189 THR C CA 1
ATOM 8914 C C . THR C 1 70 ? 2.881 -25.951 33.191 1.00 20.13 189 THR C C 1
ATOM 8915 O O . THR C 1 70 ? 1.860 -26.424 33.690 1.00 23.46 189 THR C O 1
ATOM 8926 N N . GLY C 1 71 ? 3.893 -25.516 33.921 1.00 18.66 190 GLY C N 1
ATOM 8927 C CA . GLY C 1 71 ? 3.826 -25.541 35.366 1.00 20.48 190 GLY C CA 1
ATOM 8928 C C . GLY C 1 71 ? 4.730 -24.483 35.955 1.00 18.42 190 GLY C C 1
ATOM 8929 O O . GLY C 1 71 ? 5.687 -24.016 35.328 1.00 19.48 190 GLY C O 1
ATOM 8933 N N . ILE C 1 72 ? 4.402 -24.101 37.182 1.00 19.56 191 ILE C N 1
ATOM 8934 C CA . ILE C 1 72 ? 5.221 -23.191 37.967 1.00 17.17 191 ILE C CA 1
ATOM 8935 C C . ILE C 1 72 ? 5.437 -23.838 39.332 1.00 18.43 191 ILE C C 1
ATOM 8936 O O . ILE C 1 72 ? 4.479 -24.277 39.979 1.00 22.19 191 ILE C O 1
ATOM 8952 N N . MET C 1 73 ? 6.686 -23.915 39.754 1.00 19.00 192 MET C N 1
ATOM 8953 C CA . MET C 1 73 ? 7.033 -24.388 41.090 1.00 18.58 192 MET C CA 1
ATOM 8954 C C . MET C 1 73 ? 7.591 -23.235 41.918 1.00 20.21 192 MET C C 1
ATOM 8955 O O . MET C 1 73 ? 8.411 -22.449 41.436 1.00 20.05 192 MET C O 1
ATOM 8969 N N . LEU C 1 74 ? 7.168 -23.150 43.182 1.00 19.89 193 LEU C N 1
ATOM 8970 C CA . LEU C 1 74 ? 7.597 -22.077 44.072 1.00 18.51 193 LEU C CA 1
ATOM 8971 C C . LEU C 1 74 ? 8.285 -22.673 45.291 1.00 19.86 193 LEU C C 1
ATOM 8972 O O . LEU C 1 74 ? 7.729 -23.553 45.947 1.00 23.43 193 LEU C O 1
ATOM 8988 N N . ARG C 1 75 ? 9.491 -22.199 45.586 1.00 19.80 194 ARG C N 1
ATOM 8989 C CA . ARG C 1 75 ? 10.233 -22.662 46.759 1.00 19.88 194 ARG C CA 1
ATOM 8990 C C . ARG C 1 75 ? 9.566 -22.126 48.021 1.00 24.71 194 ARG C C 1
ATOM 8991 O O . ARG C 1 75 ? 9.548 -20.914 48.262 1.00 22.83 194 ARG C O 1
ATOM 9012 N N . LYS C 1 76 ? 9.038 -23.040 48.837 1.00 25.93 195 LYS C N 1
ATOM 9013 C CA . LYS C 1 76 ? 8.174 -22.650 49.946 1.00 30.11 195 LYS C CA 1
ATOM 9014 C C . LYS C 1 76 ? 8.911 -21.769 50.950 1.00 25.83 195 LYS C C 1
ATOM 9015 O O . LYS C 1 76 ? 8.325 -20.844 51.523 1.00 28.15 195 LYS C O 1
ATOM 9034 N N . SER C 1 77 ? 10.193 -22.037 51.179 1.00 25.73 196 SER C N 1
ATOM 9035 C CA . SER C 1 77 ? 10.956 -21.282 52.165 1.00 25.87 196 SER C CA 1
ATOM 9036 C C . SER C 1 77 ? 11.320 -19.877 51.702 1.00 27.73 196 SER C C 1
ATOM 9037 O O . SER C 1 77 ? 11.756 -19.066 52.524 1.00 27.67 196 SER C O 1
ATOM 9045 N N . ARG C 1 78 ? 11.138 -19.563 50.416 1.00 23.42 197 ARG C N 1
ATOM 9046 C CA . ARG C 1 78 ? 11.587 -18.298 49.860 1.00 24.93 197 ARG C CA 1
ATOM 9047 C C . ARG C 1 78 ? 10.476 -17.470 49.235 1.00 24.03 197 ARG C C 1
ATOM 9048 O O . ARG C 1 78 ? 10.609 -16.247 49.163 1.00 25.11 197 ARG C O 1
ATOM 9069 N N . VAL C 1 79 ? 9.394 -18.099 48.783 1.00 23.43 198 VAL C N 1
ATOM 9070 C CA . VAL C 1 79 ? 8.369 -17.441 47.982 1.00 27.15 198 VAL C CA 1
ATOM 9071 C C . VAL C 1 79 ? 7.011 -17.728 48.604 1.00 28.84 198 VAL C C 1
ATOM 9072 O O . VAL C 1 79 ? 6.669 -18.891 48.849 1.00 32.81 198 VAL C O 1
ATOM 9085 N N . LYS C 1 80 ? 6.235 -16.677 48.836 1.00 24.84 199 LYS C N 1
ATOM 9086 C CA . LYS C 1 80 ? 4.890 -16.796 49.382 1.00 22.85 199 LYS C CA 1
ATOM 9087 C C . LYS C 1 80 ? 3.867 -16.678 48.261 1.00 23.82 199 LYS C C 1
ATOM 9088 O O . LYS C 1 80 ? 3.881 -15.700 47.507 1.00 26.15 199 LYS C O 1
ATOM 9107 N N . PHE C 1 81 ? 2.967 -17.649 48.183 1.00 25.56 200 PHE C N 1
ATOM 9108 C CA . PHE C 1 81 ? 1.962 -17.669 47.129 1.00 23.46 200 PHE C CA 1
ATOM 9109 C C . PHE C 1 81 ? 0.755 -16.831 47.529 1.00 28.50 200 PHE C C 1
ATOM 9110 O O . PHE C 1 81 ? 0.266 -16.929 48.661 1.00 26.90 200 PHE C O 1
ATOM 9127 N N . LEU C 1 82 ? 0.275 -16.014 46.597 1.00 25.08 201 LEU C N 1
ATOM 9128 C CA . LEU C 1 82 ? -0.909 -15.195 46.818 1.00 25.68 201 LEU C CA 1
ATOM 9129 C C . LEU C 1 82 ? -2.103 -15.614 45.976 1.00 31.73 201 LEU C C 1
ATOM 9130 O O . LEU C 1 82 ? -3.220 -15.689 46.495 1.00 26.94 201 LEU C O 1
ATOM 9146 N N . GLU C 1 83 ? -1.903 -15.886 44.684 1.00 25.54 202 GLU C N 1
ATOM 9147 C CA . GLU C 1 83 ? -3.021 -16.195 43.808 1.00 23.89 202 GLU C CA 1
ATOM 9148 C C . GLU C 1 83 ? -2.518 -16.614 42.437 1.00 25.30 202 GLU C C 1
ATOM 9149 O O . GLU C 1 83 ? -1.426 -16.204 42.033 1.00 23.55 202 GLU C O 1
ATOM 9161 N N . SER C 1 84 ? -3.298 -17.413 41.712 1.00 25.63 203 SER C N 1
ATOM 9162 C CA . SER C 1 84 ? -2.912 -17.880 40.388 1.00 21.42 203 SER C CA 1
ATOM 9163 C C . SER C 1 84 ? -4.117 -17.848 39.463 1.00 27.10 203 SER C C 1
ATOM 9164 O O . SER C 1 84 ? -5.263 -17.912 39.912 1.00 24.38 203 SER C O 1
ATOM 9172 N N . GLU C 1 85 ? -3.846 -17.764 38.166 1.00 24.21 204 GLU C N 1
ATOM 9173 C CA . GLU C 1 85 ? -4.899 -17.791 37.167 1.00 25.40 204 GLU C CA 1
ATOM 9174 C C . GLU C 1 85 ? -4.303 -18.276 35.859 1.00 23.31 204 GLU C C 1
ATOM 9175 O O . GLU C 1 85 ? -3.083 -18.270 35.672 1.00 22.45 204 GLU C O 1
ATOM 9187 N N . ILE C 1 86 ? -5.187 -18.674 34.947 1.00 24.16 205 ILE C N 1
ATOM 9188 C CA . ILE C 1 86 ? -4.824 -19.070 33.593 1.00 21.57 205 ILE C CA 1
ATOM 9189 C C . ILE C 1 86 ? -5.553 -18.144 32.624 1.00 23.64 205 ILE C C 1
ATOM 9190 O O . ILE C 1 86 ? -6.770 -17.947 32.737 1.00 25.50 205 ILE C O 1
ATOM 9206 N N . ILE C 1 87 ? -4.810 -17.574 31.682 1.00 26.13 206 ILE C N 1
ATOM 9207 C CA . ILE C 1 87 ? -5.386 -16.779 30.604 1.00 27.17 206 ILE C CA 1
ATOM 9208 C C . ILE C 1 87 ? -5.462 -17.659 29.366 1.00 28.02 206 ILE C C 1
ATOM 9209 O O . ILE C 1 87 ? -4.461 -18.259 28.961 1.00 24.73 206 ILE C O 1
ATOM 9225 N N A CYS C 1 88 ? -6.647 -17.706 28.762 0.45 31.94 207 CYS C N 1
ATOM 9226 N N B CYS C 1 88 ? -6.643 -17.761 28.768 0.55 30.32 207 CYS C N 1
ATOM 9227 C CA A CYS C 1 88 ? -6.890 -18.507 27.576 0.45 34.71 207 CYS C CA 1
ATOM 9228 C CA B CYS C 1 88 ? -6.814 -18.668 27.640 0.55 34.01 207 CYS C CA 1
ATOM 9229 C C A CYS C 1 88 ? -6.187 -17.913 26.363 0.45 30.64 207 CYS C C 1
ATOM 9230 C C B CYS C 1 88 ? -6.411 -17.988 26.337 0.55 30.05 207 CYS C C 1
ATOM 9231 O O A CYS C 1 88 ? -5.936 -16.706 26.284 0.45 28.26 207 CYS C O 1
ATOM 9232 O O B CYS C 1 88 ? -6.584 -16.779 26.163 0.55 28.27 207 CYS C O 1
ATOM 9247 N N . PHE C 1 89 ? -5.841 -18.787 25.424 1.00 26.72 208 PHE C N 1
ATOM 9248 C CA . PHE C 1 89 ? -5.472 -18.381 24.072 1.00 23.74 208 PHE C CA 1
ATOM 9249 C C . PHE C 1 89 ? -6.586 -18.886 23.155 1.00 28.62 208 PHE C C 1
ATOM 9250 O O . PHE C 1 89 ? -6.559 -20.058 22.748 1.00 25.59 208 PHE C O 1
ATOM 9268 N N . PRO C 1 90 ? -7.590 -18.070 22.816 1.00 29.99 209 PRO C N 1
ATOM 9269 C CA . PRO C 1 90 ? -8.816 -18.641 22.232 1.00 33.50 209 PRO C CA 1
ATOM 9270 C C . PRO C 1 90 ? -8.617 -19.360 20.906 1.00 30.06 209 PRO C C 1
ATOM 9271 O O . PRO C 1 90 ? -9.446 -20.212 20.564 1.00 32.08 209 PRO C O 1
ATOM 9282 N N . THR C 1 91 ? -7.564 -19.056 20.144 1.00 29.58 210 THR C N 1
ATOM 9283 C CA . THR C 1 91 ? -7.400 -19.650 18.820 1.00 30.79 210 THR C CA 1
ATOM 9284 C C . THR C 1 91 ? -6.213 -20.611 18.746 1.00 29.84 210 THR C C 1
ATOM 9285 O O . THR C 1 91 ? -5.736 -20.926 17.651 1.00 34.31 210 THR C O 1
ATOM 9296 N N . THR C 1 92 ? -5.733 -21.095 19.891 1.00 25.51 211 THR C N 1
ATOM 9297 C CA . THR C 1 92 ? -4.662 -22.079 19.876 1.00 22.71 211 THR C CA 1
ATOM 9298 C C . THR C 1 92 ? -5.145 -23.388 19.261 1.00 24.20 211 THR C C 1
ATOM 9299 O O . THR C 1 92 ? -6.292 -23.793 19.457 1.00 27.25 211 THR C O 1
ATOM 9310 N N . GLN C 1 93 ? -4.256 -24.060 18.536 1.00 24.67 212 GLN C N 1
ATOM 9311 C CA . GLN C 1 93 ? -4.501 -25.410 18.046 1.00 25.88 212 GLN C CA 1
ATOM 9312 C C . GLN C 1 93 ? -3.877 -26.470 18.939 1.00 26.49 212 GLN C C 1
ATOM 9313 O O . GLN C 1 93 ? -4.018 -27.669 18.662 1.00 27.03 212 GLN C O 1
ATOM 9327 N N . MET C 1 94 ? -3.195 -26.055 20.007 1.00 25.72 213 MET C N 1
ATOM 9328 C CA . MET C 1 94 ? -2.313 -26.949 20.741 1.00 23.22 213 MET C CA 1
ATOM 9329 C C . MET C 1 94 ? -2.449 -26.776 22.251 1.00 24.25 213 MET C C 1
ATOM 9330 O O . MET C 1 94 ? -1.493 -27.068 22.987 1.00 27.27 213 MET C O 1
ATOM 9344 N N . MET C 1 95 ? -3.603 -26.299 22.720 1.00 22.65 214 MET C N 1
ATOM 9345 C CA . MET C 1 95 ? -3.936 -26.207 24.142 1.00 24.83 214 MET C CA 1
ATOM 9346 C C . MET C 1 95 ? -3.032 -25.242 24.898 1.00 25.03 214 MET C C 1
ATOM 9347 O O . MET C 1 95 ? -2.911 -25.334 26.126 1.00 23.40 214 MET C O 1
ATOM 9361 N N . ARG C 1 96 ? -2.426 -24.293 24.197 1.00 24.27 215 ARG C N 1
ATOM 9362 C CA . ARG C 1 96 ? -1.516 -23.356 24.832 1.00 21.72 215 ARG C CA 1
ATOM 9363 C C . ARG C 1 96 ? -2.298 -22.283 25.575 1.00 22.25 215 ARG C C 1
ATOM 9364 O O . ARG C 1 96 ? -3.431 -21.946 25.221 1.00 20.97 215 ARG C O 1
ATOM 9385 N N . ASN C 1 97 ? -1.694 -21.771 26.645 1.00 21.12 216 ASN C N 1
ATOM 9386 C CA . ASN C 1 97 ? -2.319 -20.720 27.432 1.00 19.95 216 ASN C CA 1
ATOM 9387 C C . ASN C 1 97 ? -1.234 -19.977 28.210 1.00 21.51 216 ASN C C 1
ATOM 9388 O O . ASN C 1 97 ? -0.037 -20.214 28.020 1.00 19.53 216 ASN C O 1
ATOM 9399 N N . LEU C 1 98 ? -1.656 -19.076 29.091 1.00 24.14 217 LEU C N 1
ATOM 9400 C CA . LEU C 1 98 ? -0.743 -18.287 29.906 1.00 19.75 217 LEU C CA 1
ATOM 9401 C C . LEU C 1 98 ? -1.043 -18.554 31.374 1.00 18.47 217 LEU C C 1
ATOM 9402 O O . LEU C 1 98 ? -2.155 -18.290 31.835 1.00 21.72 217 LEU C O 1
ATOM 9418 N N . LEU C 1 99 ? -0.059 -19.082 32.092 1.00 17.94 218 LEU C N 1
ATOM 9419 C CA . LEU C 1 99 ? -0.201 -19.430 33.501 1.00 20.20 218 LEU C CA 1
ATOM 9420 C C . LEU C 1 99 ? 0.491 -18.364 34.342 1.00 19.61 218 LEU C C 1
ATOM 9421 O O . LEU C 1 99 ? 1.663 -18.053 34.109 1.00 21.74 218 LEU C O 1
ATOM 9437 N N . ILE C 1 100 ? -0.226 -17.816 35.320 1.00 20.68 219 ILE C N 1
ATOM 9438 C CA . ILE C 1 100 ? 0.246 -16.669 36.090 1.00 18.85 219 ILE C CA 1
ATOM 9439 C C . ILE C 1 100 ? 0.137 -17.002 37.570 1.00 20.64 219 ILE C C 1
ATOM 9440 O O . ILE C 1 100 ? -0.909 -17.472 38.031 1.00 22.59 219 ILE C O 1
ATOM 9456 N N . ALA C 1 101 ? 1.215 -16.763 38.305 1.00 18.06 220 ALA C N 1
ATOM 9457 C CA . ALA C 1 101 ? 1.221 -16.893 39.760 1.00 18.28 220 ALA C CA 1
ATOM 9458 C C . ALA C 1 101 ? 1.675 -15.574 40.370 1.00 23.06 220 ALA C C 1
ATOM 9459 O O . ALA C 1 101 ? 2.769 -15.084 40.060 1.00 22.13 220 ALA C O 1
ATOM 9466 N N . GLN C 1 102 ? 0.842 -15.016 41.253 1.00 22.35 221 GLN C N 1
ATOM 9467 C CA . GLN C 1 102 ? 1.178 -13.820 42.010 1.00 20.63 221 GLN C CA 1
ATOM 9468 C C . GLN C 1 102 ? 1.765 -14.254 43.345 1.00 19.56 221 GLN C C 1
ATOM 9469 O O . GLN C 1 102 ? 1.185 -15.092 44.042 1.00 23.19 221 GLN C O 1
ATOM 9483 N N . VAL C 1 103 ? 2.922 -13.698 43.683 1.00 19.66 222 VAL C N 1
ATOM 9484 C CA . VAL C 1 103 ? 3.677 -14.108 44.858 1.00 22.00 222 VAL C CA 1
ATOM 9485 C C . VAL C 1 103 ? 4.318 -12.883 45.494 1.00 28.34 222 VAL C C 1
ATOM 9486 O O . VAL C 1 103 ? 4.342 -11.794 44.925 1.00 21.32 222 VAL C O 1
ATOM 9499 N N . THR C 1 104 ? 4.836 -13.075 46.7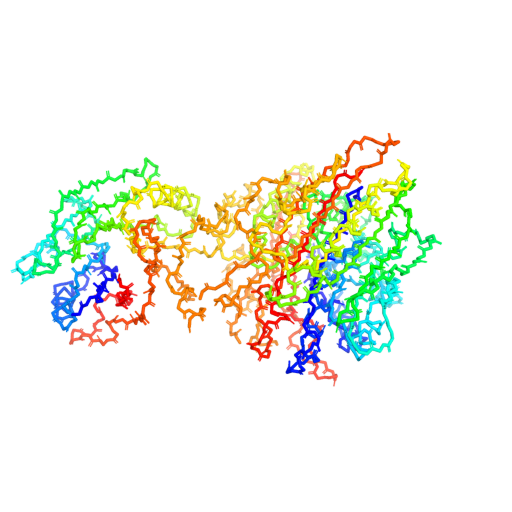08 1.00 24.54 223 THR C N 1
ATOM 9500 C CA . THR C 1 104 ? 5.703 -12.090 47.342 1.00 22.73 223 THR C CA 1
ATOM 9501 C C . THR C 1 104 ? 7.063 -12.734 47.572 1.00 26.30 223 THR C C 1
ATOM 9502 O O . THR C 1 104 ? 7.151 -13.911 47.947 1.00 25.12 223 THR C O 1
ATOM 9513 N N . PHE C 1 105 ? 8.119 -11.962 47.327 1.00 22.81 224 PHE C N 1
ATOM 9514 C CA . PHE C 1 105 ? 9.500 -12.388 47.539 1.00 21.39 224 PHE C CA 1
ATOM 9515 C C . PHE C 1 105 ? 10.191 -11.286 48.329 1.00 29.64 224 PHE C C 1
ATOM 9516 O O . PHE C 1 105 ? 10.386 -10.180 47.816 1.00 27.99 224 PHE C O 1
ATOM 9533 N N . SER C 1 106 ? 10.530 -11.576 49.580 1.00 42.61 225 SER C N 1
ATOM 9534 C CA . SER C 1 106 ? 11.169 -10.602 50.464 1.00 50.51 225 SER C CA 1
ATOM 9535 C C . SER C 1 106 ? 10.432 -9.263 50.447 1.00 41.38 225 SER C C 1
ATOM 9536 O O . SER C 1 106 ? 11.021 -8.199 50.249 1.00 52.10 225 SER C O 1
ATOM 9544 N N . GLY C 1 107 ? 9.126 -9.325 50.658 1.00 36.63 226 GLY C N 1
ATOM 9545 C CA . GLY C 1 107 ? 8.309 -8.135 50.728 1.00 36.37 226 GLY C CA 1
ATOM 9546 C C . GLY C 1 107 ? 8.029 -7.453 49.408 1.00 36.89 226 GLY C C 1
ATOM 9547 O O . GLY C 1 107 ? 7.477 -6.346 49.415 1.00 46.07 226 GLY C O 1
ATOM 9551 N N . GLN C 1 108 ? 8.397 -8.059 48.280 1.00 29.45 227 GLN C N 1
ATOM 9552 C CA . GLN C 1 108 ? 8.138 -7.493 46.962 1.00 31.20 227 GLN C CA 1
ATOM 9553 C C . GLN C 1 108 ? 7.183 -8.409 46.209 1.00 26.07 227 GLN C C 1
ATOM 9554 O O . GLN C 1 108 ? 7.365 -9.628 46.202 1.00 25.56 227 GLN C O 1
ATOM 9568 N N . LYS C 1 109 ? 6.155 -7.826 45.603 1.00 21.88 228 LYS C N 1
ATOM 9569 C CA . LYS C 1 109 ? 5.208 -8.605 44.818 1.00 25.36 228 LYS C CA 1
ATOM 9570 C C . LYS C 1 109 ? 5.793 -8.919 43.447 1.00 25.14 228 LYS C C 1
ATOM 9571 O O . LYS C 1 109 ? 6.403 -8.068 42.802 1.00 23.37 228 LYS C O 1
ATOM 9590 N N . LEU C 1 110 ? 5.618 -10.158 43.015 1.00 21.62 229 LEU C N 1
ATOM 9591 C CA . LEU C 1 110 ? 6.025 -10.580 41.683 1.00 21.59 229 LEU C CA 1
ATOM 9592 C C . LEU C 1 110 ? 4.831 -11.213 40.988 1.00 21.01 229 LEU C C 1
ATOM 9593 O O . LEU C 1 110 ? 4.042 -11.930 41.609 1.00 23.08 229 LEU C O 1
ATOM 9609 N N . TYR C 1 111 ? 4.728 -10.990 39.682 1.00 17.43 230 TYR C N 1
ATOM 9610 C CA . TYR C 1 111 ? 3.806 -11.736 38.834 1.00 22.98 230 TYR C CA 1
ATOM 9611 C C . TYR C 1 111 ? 4.667 -12.644 37.973 1.00 24.97 230 TYR C C 1
ATOM 9612 O O . TYR C 1 111 ? 5.426 -12.155 37.135 1.00 23.47 230 TYR C O 1
ATOM 9630 N N . LEU C 1 112 ? 4.565 -13.952 38.202 1.00 19.39 231 LEU C N 1
ATOM 9631 C CA . LEU C 1 112 ? 5.328 -14.966 37.483 1.00 17.20 231 LEU C CA 1
ATOM 9632 C C . LEU C 1 112 ? 4.446 -15.561 36.395 1.00 20.64 231 LEU C C 1
ATOM 9633 O O . LEU C 1 112 ? 3.327 -15.996 36.673 1.00 20.96 231 LEU C O 1
ATOM 9649 N N . MET C 1 113 ? 4.948 -15.582 35.163 1.00 16.04 232 MET C N 1
ATOM 9650 C CA . MET C 1 113 ? 4.147 -16.032 34.034 1.00 21.55 232 MET C CA 1
ATOM 9651 C C . MET C 1 113 ? 4.917 -17.005 33.158 1.00 17.44 232 MET C C 1
ATOM 9652 O O . MET C 1 113 ? 6.122 -16.851 32.955 1.00 20.10 232 MET C O 1
ATOM 9666 N N . THR C 1 114 ? 4.221 -18.005 32.632 1.00 21.21 233 THR C N 1
ATOM 9667 C CA . THR C 1 114 ? 4.853 -18.909 31.685 1.00 20.10 233 THR C CA 1
ATOM 9668 C C . THR C 1 114 ? 3.852 -19.332 30.624 1.00 23.25 233 THR C C 1
ATOM 9669 O O . THR C 1 114 ? 2.647 -19.433 30.872 1.00 21.81 233 THR C O 1
ATOM 9680 N N . SER C 1 115 ? 4.381 -19.575 29.429 1.00 19.80 234 SER C N 1
ATOM 9681 C CA . SER C 1 115 ? 3.595 -20.065 28.311 1.00 20.53 234 SER C CA 1
ATOM 9682 C C . SER C 1 115 ? 4.504 -20.917 27.435 1.00 21.45 234 SER C C 1
ATOM 9683 O O . SER C 1 115 ? 5.729 -20.781 27.456 1.00 20.99 234 SER C O 1
ATOM 9691 N N . HIS C 1 116 ? 3.879 -21.808 26.676 1.00 22.85 235 HIS C N 1
ATOM 9692 C CA . HIS C 1 116 ? 4.517 -22.612 25.642 1.00 18.40 235 HIS C CA 1
ATOM 9693 C C . HIS C 1 116 ? 3.834 -22.110 24.373 1.00 18.21 235 HIS C C 1
ATOM 9694 O O . HIS C 1 116 ? 2.778 -22.624 24.020 1.00 20.54 235 HIS C O 1
ATOM 9708 N N . LEU C 1 117 ? 4.372 -21.048 23.759 1.00 18.32 236 LEU C N 1
ATOM 9709 C CA . LEU C 1 117 ? 3.679 -20.425 22.630 1.00 18.83 236 LEU C CA 1
ATOM 9710 C C . LEU C 1 117 ? 3.585 -21.409 21.468 1.00 21.61 236 LEU C C 1
ATOM 9711 O O . LEU C 1 117 ? 4.415 -22.312 21.321 1.00 20.01 236 LEU C O 1
ATOM 9727 N N . GLU C 1 118 ? 2.538 -21.221 20.654 1.00 20.38 237 GLU C N 1
ATOM 9728 C CA . GLU C 1 118 ? 2.217 -22.106 19.537 1.00 21.62 237 GLU C CA 1
ATOM 9729 C C . GLU C 1 118 ? 3.472 -22.544 18.796 1.00 26.54 237 GLU C C 1
ATOM 9730 O O . GLU C 1 118 ? 4.346 -21.733 18.475 1.00 23.88 237 GLU C O 1
ATOM 9742 N N . SER C 1 119 ? 3.546 -23.837 18.508 1.00 23.35 238 SER C N 1
ATOM 9743 C CA . SER C 1 119 ? 4.739 -24.408 17.912 1.00 24.45 238 SER C CA 1
ATOM 9744 C C . SER C 1 119 ? 4.702 -24.380 16.380 1.00 25.02 238 SER C C 1
ATOM 9745 O O . SER C 1 119 ? 3.649 -24.267 15.750 1.00 28.12 238 SER C O 1
ATOM 9753 N N . THR C 1 120 ? 5.891 -24.552 15.795 1.00 29.49 239 THR C N 1
ATOM 9754 C CA . THR C 1 120 ? 6.135 -24.720 14.361 1.00 30.00 239 THR C CA 1
ATOM 9755 C C . THR C 1 120 ? 6.188 -23.393 13.609 1.00 30.96 239 THR C C 1
ATOM 9756 O O . THR C 1 120 ? 5.465 -22.446 13.929 1.00 28.18 239 THR C O 1
ATOM 9767 N N . ARG C 1 121 ? 7.026 -23.339 12.571 1.00 32.94 240 ARG C N 1
ATOM 9768 C CA . ARG C 1 121 ? 7.168 -22.111 11.798 1.00 31.13 240 ARG C CA 1
ATOM 9769 C C . ARG C 1 121 ? 5.838 -21.667 11.201 1.00 32.71 240 ARG C C 1
ATOM 9770 O O . ARG C 1 121 ? 5.529 -20.470 11.180 1.00 32.89 240 ARG C O 1
ATOM 9791 N N . ASN C 1 122 ? 5.035 -22.609 10.711 1.00 32.27 241 ASN C N 1
ATOM 9792 C CA . ASN C 1 122 ? 3.834 -22.259 9.962 1.00 37.47 241 ASN C CA 1
ATOM 9793 C C . ASN C 1 122 ? 2.686 -21.764 10.832 1.00 32.00 241 ASN C C 1
ATOM 9794 O O . ASN C 1 122 ? 1.697 -21.265 10.291 1.00 33.26 241 ASN C O 1
ATOM 9805 N N . GLN C 1 123 ? 2.774 -21.891 12.155 1.00 29.11 242 GLN C N 1
ATOM 9806 C CA . GLN C 1 123 ? 1.817 -21.243 13.041 1.00 28.50 242 GLN C CA 1
ATOM 9807 C C . GLN C 1 123 ? 2.277 -19.849 13.467 1.00 30.84 242 GLN C C 1
ATOM 9808 O O . GLN C 1 123 ? 1.825 -19.340 14.498 1.00 26.03 242 GLN C O 1
ATOM 9822 N N . SER C 1 124 ? 3.161 -19.223 12.692 1.00 27.02 243 SER C N 1
ATOM 9823 C CA . SER C 1 124 ? 3.704 -17.919 13.061 1.00 26.65 243 SER C CA 1
ATOM 9824 C C . SER C 1 124 ? 2.608 -16.917 13.405 1.00 27.52 243 SER C C 1
ATOM 9825 O O . SER C 1 124 ? 2.754 -16.125 14.338 1.00 25.02 243 SER C O 1
ATOM 9833 N N . GLN C 1 125 ? 1.518 -16.903 12.641 1.00 25.76 244 GLN C N 1
ATOM 9834 C CA . GLN C 1 125 ? 0.474 -15.912 12.881 1.00 25.49 244 GLN C CA 1
ATOM 9835 C C . GLN C 1 125 ? -0.168 -16.108 14.249 1.00 24.76 244 GLN C C 1
ATOM 9836 O O . GLN C 1 125 ? -0.327 -15.148 15.012 1.00 27.09 244 GLN C O 1
ATOM 9850 N N . GLU C 1 126 ? -0.553 -17.345 14.574 1.00 24.05 245 GLU C N 1
ATOM 9851 C CA . GLU C 1 126 ? -1.135 -17.609 15.886 1.00 25.73 245 GLU C CA 1
ATOM 9852 C C . GLU C 1 126 ? -0.136 -17.314 16.999 1.00 24.59 245 GLU C C 1
ATOM 9853 O O . GLU C 1 126 ? -0.515 -16.812 18.067 1.00 23.52 245 GLU C O 1
ATOM 9865 N N . ARG C 1 127 ? 1.145 -17.609 16.764 1.00 21.43 246 ARG C N 1
ATOM 9866 C CA . ARG C 1 127 ? 2.161 -17.372 17.784 1.00 24.29 246 ARG C CA 1
ATOM 9867 C C . ARG C 1 127 ? 2.305 -15.884 18.077 1.00 27.13 246 ARG C C 1
ATOM 9868 O O . ARG C 1 127 ? 2.451 -15.480 19.235 1.00 24.93 246 ARG C O 1
ATOM 9889 N N . THR C 1 128 ? 2.240 -15.047 17.045 1.00 25.03 247 THR C N 1
ATOM 9890 C CA . THR C 1 128 ? 2.339 -13.610 17.273 1.00 22.70 247 THR C CA 1
ATOM 9891 C C . THR C 1 128 ? 1.087 -13.062 17.948 1.00 22.82 247 THR C C 1
ATOM 9892 O O . THR C 1 128 ? 1.178 -12.107 18.728 1.00 24.73 247 THR C O 1
ATOM 9903 N N . LYS C 1 129 ? -0.088 -13.638 17.669 1.00 24.84 248 LYS C N 1
ATOM 9904 C CA . LYS C 1 129 ? -1.290 -13.244 18.395 1.00 24.50 248 LYS C CA 1
ATOM 9905 C C . LYS C 1 129 ? -1.168 -13.581 19.875 1.00 25.79 248 LYS C C 1
ATOM 9906 O O . LYS C 1 129 ? -1.609 -12.807 20.738 1.00 25.70 248 LYS C O 1
ATOM 9925 N N . GLN C 1 130 ? -0.612 -14.756 20.180 1.00 22.38 249 GLN C N 1
ATOM 9926 C CA . GLN C 1 130 ? -0.387 -15.132 21.574 1.00 21.84 249 GLN C CA 1
ATOM 9927 C C . GLN C 1 130 ? 0.651 -14.231 22.229 1.00 25.34 249 GLN C C 1
ATOM 9928 O O . GLN C 1 130 ? 0.513 -13.880 23.408 1.00 21.85 249 GLN C O 1
ATOM 9942 N N . LEU C 1 131 ? 1.719 -13.887 21.501 1.00 22.14 250 LEU C N 1
ATOM 9943 C CA . LEU C 1 131 ? 2.723 -12.972 22.041 1.00 23.34 250 LEU C CA 1
ATOM 9944 C C . LEU C 1 131 ? 2.091 -11.642 22.423 1.00 25.11 250 LEU C C 1
ATOM 9945 O O . LEU C 1 131 ? 2.401 -11.076 23.481 1.00 24.18 250 LEU C O 1
ATOM 9961 N N . ARG C 1 132 ? 1.176 -11.139 21.590 1.00 24.95 251 ARG C N 1
ATOM 9962 C CA . ARG C 1 132 ? 0.520 -9.879 21.909 1.00 26.47 251 ARG C CA 1
ATOM 9963 C C . ARG C 1 132 ? -0.239 -9.970 23.227 1.00 27.11 251 ARG C C 1
ATOM 9964 O O . ARG C 1 132 ? -0.203 -9.033 24.036 1.00 29.45 251 ARG C O 1
ATOM 9985 N N . VAL C 1 133 ? -0.954 -11.078 23.452 1.00 24.92 252 VAL C N 1
ATOM 9986 C CA . VAL C 1 133 ? -1.664 -11.268 24.715 1.00 26.71 252 VAL C CA 1
ATOM 9987 C C . VAL C 1 133 ? -0.682 -11.240 25.878 1.00 26.60 252 VAL C C 1
ATOM 9988 O O . VAL C 1 133 ? -0.904 -10.553 26.888 1.00 24.72 252 VAL C O 1
ATOM 10001 N N . VAL C 1 134 ? 0.417 -11.988 25.756 1.00 23.95 253 VAL C N 1
ATOM 10002 C CA . VAL C 1 134 ? 1.399 -12.045 26.839 1.00 23.00 253 VAL C CA 1
ATOM 10003 C C . VAL C 1 134 ? 1.959 -10.655 27.126 1.00 25.18 253 VAL C C 1
ATOM 10004 O O . VAL C 1 134 ? 1.994 -10.199 28.278 1.00 24.02 253 VAL C O 1
ATOM 10017 N N . LEU C 1 135 ? 2.425 -9.966 26.085 1.00 22.74 254 LEU C N 1
ATOM 10018 C CA . LEU C 1 135 ? 3.023 -8.653 26.289 1.00 24.17 254 LEU C CA 1
ATOM 10019 C C . LEU C 1 135 ? 2.016 -7.674 26.876 1.00 29.25 254 LEU C C 1
ATOM 10020 O O . LEU C 1 135 ? 2.375 -6.817 27.693 1.00 30.74 254 LEU C O 1
ATOM 10036 N N . GLN C 1 136 ? 0.748 -7.789 26.484 1.00 30.36 255 GLN C N 1
ATOM 10037 C CA . GLN C 1 136 ? -0.269 -6.921 27.065 1.00 31.35 255 GLN C CA 1
ATOM 10038 C C . GLN C 1 136 ? -0.459 -7.224 28.544 1.00 30.83 255 GLN C C 1
ATOM 10039 O O . GLN C 1 136 ? -0.631 -6.309 29.358 1.00 34.40 255 GLN C O 1
ATOM 10053 N N . LYS C 1 137 ? -0.428 -8.505 28.915 1.00 24.83 256 LYS C N 1
ATOM 10054 C CA . LYS C 1 137 ? -0.589 -8.867 30.316 1.00 26.88 256 LYS C CA 1
ATOM 10055 C C . LYS C 1 137 ? 0.595 -8.392 31.144 1.00 26.13 256 LYS C C 1
ATOM 10056 O O . LYS C 1 137 ? 0.421 -7.974 32.294 1.00 24.86 256 LYS C O 1
ATOM 10075 N N . ILE C 1 138 ? 1.806 -8.463 30.587 1.00 25.46 257 ILE C N 1
ATOM 10076 C CA . ILE C 1 138 ? 2.981 -7.939 31.281 1.00 24.78 257 ILE C CA 1
ATOM 10077 C C . ILE C 1 138 ? 2.835 -6.437 31.485 1.00 28.39 257 ILE C C 1
ATOM 10078 O O . ILE C 1 138 ? 2.990 -5.925 32.599 1.00 28.10 257 ILE C O 1
ATOM 10094 N N . LYS C 1 139 ? 2.525 -5.714 30.405 1.00 29.77 258 LYS C N 1
ATOM 10095 C CA . LYS C 1 139 ? 2.418 -4.258 30.468 1.00 30.07 258 LYS C CA 1
ATOM 10096 C C . LYS C 1 139 ? 1.336 -3.815 31.447 1.00 27.29 258 LYS C C 1
ATOM 10097 O O . LYS C 1 139 ? 1.511 -2.827 32.174 1.00 36.31 258 LYS C O 1
ATOM 10116 N N . GLU C 1 140 ? 0.226 -4.540 31.499 1.00 28.45 259 GLU C N 1
ATOM 10117 C CA . GLU C 1 140 ? -0.911 -4.143 32.314 1.00 35.20 259 GLU C CA 1
ATOM 10118 C C . GLU C 1 140 ? -0.822 -4.592 33.770 1.00 34.59 259 GLU C C 1
ATOM 10119 O O . GLU C 1 140 ? -1.708 -4.248 34.556 1.00 37.18 259 GLU C O 1
ATOM 10131 N N . ALA C 1 141 ? 0.182 -5.381 34.143 1.00 29.01 260 ALA C N 1
ATOM 10132 C CA . ALA C 1 141 ? 0.246 -5.922 35.493 1.00 25.40 260 ALA C CA 1
ATOM 10133 C C . ALA C 1 141 ? 0.317 -4.792 36.521 1.00 29.62 260 ALA C C 1
ATOM 10134 O O . ALA C 1 141 ? 0.886 -3.731 36.250 1.00 26.18 260 ALA C O 1
ATOM 10141 N N . PRO C 1 142 ? -0.255 -4.998 37.709 1.00 35.16 261 PRO C N 1
ATOM 10142 C CA . PRO C 1 142 ? -0.256 -3.937 38.730 1.00 36.83 261 PRO C CA 1
ATOM 10143 C C . PRO C 1 142 ? 1.129 -3.342 38.936 1.00 27.94 261 PRO C C 1
ATOM 10144 O O . PRO C 1 142 ? 2.140 -4.049 38.953 1.00 27.64 261 PRO C O 1
ATOM 10155 N N . GLU C 1 143 ? 1.169 -2.021 39.104 1.00 29.64 262 GLU C N 1
ATOM 10156 C CA . GLU C 1 143 ? 2.441 -1.317 39.093 1.00 31.24 262 GLU C CA 1
ATOM 10157 C C . GLU C 1 143 ? 3.247 -1.528 40.367 1.00 24.45 262 GLU C C 1
ATOM 10158 O O . GLU C 1 143 ? 4.405 -1.102 40.409 1.00 29.69 262 GLU C O 1
ATOM 10170 N N . ASP C 1 144 ? 2.684 -2.162 41.393 1.00 28.65 263 ASP C N 1
ATOM 10171 C CA . ASP C 1 144 ? 3.484 -2.505 42.563 1.00 35.30 263 ASP C CA 1
ATOM 10172 C C . ASP C 1 144 ? 4.274 -3.800 42.381 1.00 26.80 263 ASP C C 1
ATOM 10173 O O . ASP C 1 144 ? 4.942 -4.236 43.324 1.00 27.77 263 ASP C O 1
ATOM 10182 N N . ALA C 1 145 ? 4.243 -4.412 41.198 1.00 24.86 264 ALA C N 1
ATOM 10183 C CA . ALA C 1 145 ? 4.766 -5.755 41.018 1.00 24.98 264 ALA C CA 1
ATOM 10184 C C . ALA C 1 145 ? 5.844 -5.816 39.948 1.00 22.53 264 ALA C C 1
ATOM 10185 O O . ALA C 1 145 ? 5.755 -5.157 38.911 1.00 24.27 264 ALA C O 1
ATOM 10192 N N . ILE C 1 146 ? 6.866 -6.622 40.227 1.00 25.15 265 ILE C N 1
ATOM 10193 C CA . ILE C 1 146 ? 7.793 -7.091 39.210 1.00 24.46 265 ILE C CA 1
ATOM 10194 C C . ILE C 1 146 ? 7.088 -8.160 38.386 1.00 22.46 265 ILE C C 1
ATOM 10195 O O . ILE C 1 146 ? 6.304 -8.962 38.919 1.00 23.01 265 ILE C O 1
ATOM 10211 N N . VAL C 1 147 ? 7.351 -8.183 37.085 1.00 21.39 266 VAL C N 1
ATOM 10212 C CA . VAL C 1 147 ? 6.823 -9.222 36.208 1.00 19.83 266 VAL C CA 1
ATOM 10213 C C . VAL C 1 147 ? 7.985 -10.001 35.614 1.00 18.33 266 VAL C C 1
ATOM 10214 O O . VAL C 1 147 ? 8.900 -9.410 35.024 1.00 18.53 266 VAL C O 1
ATOM 10227 N N . ILE C 1 148 ? 7.931 -11.325 35.745 1.00 18.02 267 ILE C N 1
ATOM 10228 C CA . ILE C 1 148 ? 8.878 -12.212 35.090 1.00 22.90 267 ILE C CA 1
ATOM 10229 C C . ILE C 1 148 ? 8.092 -13.211 34.256 1.00 19.72 267 ILE C C 1
ATOM 10230 O O . ILE C 1 148 ? 7.347 -14.037 34.800 1.00 19.56 267 ILE C O 1
ATOM 10246 N N . PHE C 1 149 ? 8.279 -13.154 32.946 1.00 18.72 268 PHE C N 1
ATOM 10247 C CA . PHE C 1 149 ? 7.777 -14.186 32.053 1.00 21.48 268 PHE C CA 1
ATOM 10248 C C . PHE C 1 149 ? 8.950 -15.030 31.571 1.00 23.92 268 PHE C C 1
ATOM 10249 O O . PHE C 1 149 ? 9.968 -14.487 31.129 1.00 22.88 268 PHE C O 1
ATOM 10266 N N . ALA C 1 150 ? 8.799 -16.353 31.640 1.00 20.44 269 ALA C N 1
ATOM 10267 C CA . ALA C 1 150 ? 9.801 -17.277 31.129 1.00 20.11 269 ALA C CA 1
ATOM 10268 C C . ALA C 1 150 ? 9.066 -18.432 30.470 1.00 21.98 269 ALA C C 1
ATOM 10269 O O . ALA C 1 150 ? 8.079 -18.944 31.010 1.00 26.57 269 ALA C O 1
ATOM 10276 N N . GLY C 1 151 ? 9.517 -18.821 29.289 1.00 22.43 270 GLY C N 1
ATOM 10277 C CA . GLY C 1 151 ? 8.877 -19.948 28.647 1.00 23.00 270 GLY C CA 1
ATOM 10278 C C . GLY C 1 151 ? 9.538 -20.293 27.336 1.00 22.54 270 GLY C C 1
ATOM 10279 O O . GLY C 1 151 ? 10.493 -19.643 26.893 1.00 23.87 270 GLY C O 1
ATOM 10283 N N . ASP C 1 152 ? 9.000 -21.346 26.726 1.00 23.44 271 ASP C N 1
ATOM 10284 C CA . ASP C 1 152 ? 9.384 -21.797 25.391 1.00 23.38 271 ASP C CA 1
ATOM 10285 C C . ASP C 1 152 ? 8.480 -21.047 24.419 1.00 22.29 271 ASP C C 1
ATOM 10286 O O . ASP C 1 152 ? 7.316 -21.409 24.221 1.00 21.10 271 ASP C O 1
ATOM 10295 N N . THR C 1 153 ? 9.009 -19.970 23.849 1.00 22.33 272 THR C N 1
ATOM 10296 C CA . THR C 1 153 ? 8.202 -19.058 23.057 1.00 19.03 272 THR C CA 1
ATOM 10297 C C . THR C 1 153 ? 8.156 -19.430 21.586 1.00 22.78 272 THR C C 1
ATOM 10298 O O . THR C 1 153 ? 7.304 -18.906 20.868 1.00 23.87 272 THR C O 1
ATOM 10309 N N . ASN C 1 154 ? 9.053 -20.303 21.135 1.00 22.44 273 ASN C N 1
ATOM 10310 C CA . ASN C 1 154 ? 9.158 -20.688 19.727 1.00 24.22 273 ASN C CA 1
ATOM 10311 C C . ASN C 1 154 ? 9.320 -19.479 18.819 1.00 27.72 273 ASN C C 1
ATOM 10312 O O . ASN C 1 154 ? 8.999 -19.541 17.618 1.00 29.39 273 ASN C O 1
ATOM 10323 N N . LEU C 1 155 ? 9.830 -18.374 19.352 1.00 27.28 274 LEU C N 1
ATOM 10324 C CA . LEU C 1 155 ? 9.799 -17.124 18.608 1.00 34.51 274 LEU C CA 1
ATOM 10325 C C . LEU C 1 155 ? 10.984 -16.994 17.664 1.00 35.53 274 LEU C C 1
ATOM 10326 O O . LEU C 1 155 ? 12.097 -17.431 17.963 1.00 32.64 274 LEU C O 1
ATOM 10342 N N . ARG C 1 156 ? 10.717 -16.402 16.507 1.00 35.02 275 ARG C N 1
ATOM 10343 C CA . ARG C 1 156 ? 11.730 -15.825 15.639 1.00 35.62 275 ARG C CA 1
ATOM 10344 C C . ARG C 1 156 ? 11.776 -14.318 15.881 1.00 31.44 275 ARG C C 1
ATOM 10345 O O . ARG C 1 156 ? 10.766 -13.694 16.225 1.00 32.84 275 ARG C O 1
ATOM 10366 N N . ASP C 1 157 ? 12.959 -13.726 15.708 1.00 43.39 276 ASP C N 1
ATOM 10367 C CA . ASP C 1 157 ? 13.110 -12.302 16.002 1.00 48.20 276 ASP C CA 1
ATOM 10368 C C . ASP C 1 157 ? 12.100 -11.465 15.231 1.00 43.96 276 ASP C C 1
ATOM 10369 O O . ASP C 1 157 ? 11.587 -10.463 15.747 1.00 33.70 276 ASP C O 1
ATOM 10378 N N . ALA C 1 158 ? 11.800 -11.859 13.986 1.00 41.69 277 ALA C N 1
ATOM 10379 C CA . ALA C 1 158 ? 10.885 -11.074 13.167 1.00 36.09 277 ALA C CA 1
ATOM 10380 C C . ALA C 1 158 ? 9.487 -11.045 13.756 1.00 35.79 277 ALA C C 1
ATOM 10381 O O . ALA C 1 158 ? 8.739 -10.086 13.538 1.00 39.73 277 ALA C O 1
ATOM 10388 N N . GLU C 1 159 ? 9.113 -12.080 14.511 1.00 34.39 278 GLU C N 1
ATOM 10389 C CA . GLU C 1 159 ? 7.779 -12.116 15.094 1.00 28.75 278 GLU C CA 1
ATOM 10390 C C . GLU C 1 159 ? 7.636 -11.103 16.224 1.00 32.38 278 GLU C C 1
ATOM 10391 O O . GLU C 1 159 ? 6.556 -10.526 16.399 1.00 37.42 278 GLU C O 1
ATOM 10403 N N . VAL C 1 160 ? 8.703 -10.859 16.989 1.00 32.78 279 VAL C N 1
ATOM 10404 C CA . VAL C 1 160 ? 8.664 -9.782 17.973 1.00 30.94 279 VAL C CA 1
ATOM 10405 C C . VAL C 1 160 ? 8.593 -8.430 17.273 1.00 32.16 279 VAL C C 1
ATOM 10406 O O . VAL C 1 160 ? 7.821 -7.550 17.665 1.00 32.87 279 VAL C O 1
ATOM 10419 N N . ALA C 1 161 ? 9.385 -8.248 16.218 1.00 36.13 280 ALA C N 1
ATOM 10420 C CA . ALA C 1 161 ? 9.347 -6.985 15.493 1.00 47.28 280 ALA C CA 1
ATOM 10421 C C . ALA C 1 161 ? 7.959 -6.723 14.924 1.00 53.16 280 ALA C C 1
ATOM 10422 O O . ALA C 1 161 ? 7.486 -5.580 14.919 1.00 48.43 280 ALA C O 1
ATOM 10429 N N . ASN C 1 162 ? 7.281 -7.774 14.451 1.00 53.96 281 ASN C N 1
ATOM 10430 C CA . ASN C 1 162 ? 5.989 -7.602 13.798 1.00 63.80 281 ASN C CA 1
ATOM 10431 C C . ASN C 1 162 ? 4.909 -7.088 14.740 1.00 56.84 281 ASN C C 1
ATOM 10432 O O . ASN C 1 162 ? 3.955 -6.465 14.268 1.00 51.66 281 ASN C O 1
ATOM 10443 N N . VAL C 1 163 ? 5.018 -7.328 16.049 1.00 39.95 282 VAL C N 1
ATOM 10444 C CA . VAL C 1 163 ? 4.044 -6.804 16.999 1.00 49.41 282 VAL C CA 1
ATOM 10445 C C . VAL C 1 163 ? 4.514 -5.434 17.481 1.00 42.08 282 VAL C C 1
ATOM 10446 O O . VAL C 1 163 ? 3.936 -4.857 18.409 1.00 46.04 282 VAL C O 1
ATOM 10459 N N . GLY C 1 164 ? 5.577 -4.920 16.870 1.00 40.82 283 GLY C N 1
ATOM 10460 C CA . GLY C 1 164 ? 6.102 -3.621 17.236 1.00 42.76 283 GLY C CA 1
ATOM 10461 C C . GLY C 1 164 ? 7.143 -3.636 18.328 1.00 43.64 283 GLY C C 1
ATOM 10462 O O . GLY C 1 164 ? 7.439 -2.581 18.897 1.00 47.74 283 GLY C O 1
ATOM 10466 N N . GLY C 1 165 ? 7.714 -4.790 18.635 1.00 41.71 284 GLY C N 1
ATOM 10467 C CA . GLY C 1 165 ? 8.721 -4.873 19.670 1.00 35.92 284 GLY C CA 1
ATOM 10468 C C . GLY C 1 165 ? 8.123 -5.019 21.059 1.00 30.95 284 GLY C C 1
ATOM 10469 O O . GLY C 1 165 ? 6.909 -5.048 21.261 1.00 35.04 284 GLY C O 1
ATOM 10473 N N . LEU C 1 166 ? 9.005 -5.094 22.030 1.00 31.37 285 LEU C N 1
ATOM 10474 C CA . LEU C 1 166 ? 8.585 -5.199 23.417 1.00 31.98 285 LEU C CA 1
ATOM 10475 C C . LEU C 1 166 ? 8.077 -3.853 23.933 1.00 28.80 285 LEU C C 1
ATOM 10476 O O . LEU C 1 166 ? 8.584 -2.798 23.538 1.00 33.17 285 LEU C O 1
ATOM 10492 N N . PRO C 1 167 ? 7.071 -3.861 24.811 1.00 34.27 286 PRO C N 1
ATOM 10493 C CA . PRO C 1 167 ? 6.557 -2.592 25.345 1.00 32.85 286 PRO C CA 1
ATOM 10494 C C . PRO C 1 167 ? 7.624 -1.880 26.160 1.00 34.67 286 PRO C C 1
ATOM 10495 O O . PRO C 1 167 ? 8.539 -2.501 26.701 1.00 31.09 286 PRO C O 1
ATOM 10506 N N . ALA C 1 168 ? 7.503 -0.555 26.229 1.00 37.43 287 ALA C N 1
ATOM 10507 C CA . ALA C 1 168 ? 8.385 0.229 27.079 1.00 37.66 287 ALA C CA 1
ATOM 10508 C C . ALA C 1 168 ? 8.433 -0.372 28.476 1.00 35.88 287 ALA C C 1
ATOM 10509 O O . ALA C 1 168 ? 7.403 -0.740 29.043 1.00 33.75 287 ALA C O 1
ATOM 10516 N N . GLY C 1 169 ? 9.638 -0.474 29.028 1.00 32.83 288 GLY C N 1
ATOM 10517 C CA . GLY C 1 169 ? 9.826 -1.025 30.353 1.00 29.72 288 GLY C CA 1
ATOM 10518 C C . GLY C 1 169 ? 9.963 -2.531 30.413 1.00 27.08 288 GLY C C 1
ATOM 10519 O O . GLY C 1 169 ? 10.289 -3.062 31.484 1.00 29.18 288 GLY C O 1
ATOM 10523 N N . VAL C 1 170 ? 9.712 -3.233 29.311 1.00 24.41 289 VAL C N 1
ATOM 10524 C CA . VAL C 1 170 ? 9.834 -4.686 29.240 1.00 25.14 289 VAL C CA 1
ATOM 10525 C C . VAL C 1 170 ? 11.091 -5.016 28.451 1.00 28.43 289 VAL C C 1
ATOM 10526 O O . VAL C 1 170 ? 11.283 -4.503 27.340 1.00 29.79 289 VAL C O 1
ATOM 10539 N N . CYS C 1 171 ? 11.947 -5.868 29.016 1.00 25.14 290 CYS C N 1
ATOM 10540 C CA . CYS C 1 171 ? 13.177 -6.245 28.344 1.00 24.73 290 CYS C CA 1
ATOM 10541 C C . CYS C 1 171 ? 13.286 -7.755 28.203 1.00 28.06 290 CYS C C 1
ATOM 10542 O O . CYS C 1 171 ? 12.650 -8.525 28.937 1.00 26.85 290 CYS C O 1
ATOM 10550 N N . ASP C 1 172 ? 14.097 -8.154 27.221 1.00 25.42 291 ASP C N 1
ATOM 10551 C CA . ASP C 1 172 ? 14.529 -9.530 27.038 1.00 26.83 291 ASP C CA 1
ATOM 10552 C C . ASP C 1 172 ? 15.810 -9.718 27.840 1.00 25.69 291 ASP C C 1
ATOM 10553 O O . ASP C 1 172 ? 16.804 -9.022 27.608 1.00 28.57 291 ASP C O 1
ATOM 10562 N N . VAL C 1 173 ? 15.781 -10.635 28.809 1.00 24.94 292 VAL C N 1
ATOM 10563 C CA . VAL C 1 173 ? 16.885 -10.735 29.759 1.00 24.18 292 VAL C CA 1
ATOM 10564 C C . VAL C 1 173 ? 18.189 -11.083 29.052 1.00 26.97 292 VAL C C 1
ATOM 10565 O O . VAL C 1 173 ? 19.256 -10.566 29.402 1.00 28.41 292 VAL C O 1
ATOM 10578 N N . TRP C 1 174 ? 18.134 -11.986 28.071 1.00 29.31 293 TRP C N 1
ATOM 10579 C CA . TRP C 1 174 ? 19.330 -12.327 27.307 1.00 31.95 293 TRP C CA 1
ATOM 10580 C C . TRP C 1 174 ? 19.898 -11.096 26.610 1.00 32.65 293 TRP C C 1
ATOM 10581 O O . TRP C 1 174 ? 21.111 -10.852 26.650 1.00 36.87 293 TRP C O 1
ATOM 10602 N N . GLU C 1 175 ? 19.031 -10.291 25.988 1.00 27.53 294 GLU C N 1
ATOM 10603 C CA . GLU C 1 175 ? 19.491 -9.057 25.364 1.00 29.89 294 GLU C CA 1
ATOM 10604 C C . GLU C 1 175 ? 20.053 -8.092 26.400 1.00 34.43 294 GLU C C 1
ATOM 10605 O O . GLU C 1 175 ? 21.110 -7.490 26.184 1.00 37.83 294 GLU C O 1
ATOM 10617 N N . GLN C 1 176 ? 19.358 -7.932 27.533 1.00 33.95 295 GLN C N 1
ATOM 10618 C CA . GLN C 1 176 ? 19.770 -6.965 28.547 1.00 30.39 295 GLN C CA 1
ATOM 10619 C C . GLN C 1 176 ? 21.117 -7.337 29.150 1.00 34.47 295 GLN C C 1
ATOM 10620 O O . GLN C 1 176 ? 21.937 -6.459 29.441 1.00 37.48 295 GLN C O 1
ATOM 10634 N N . LEU C 1 177 ? 21.357 -8.633 29.359 1.00 30.14 296 LEU C N 1
ATOM 10635 C CA . LEU C 1 177 ? 22.655 -9.072 29.857 1.00 34.71 296 LEU C CA 1
ATOM 10636 C C . LEU C 1 177 ? 23.749 -8.796 28.840 1.00 41.04 296 LEU C C 1
ATOM 10637 O O . LEU C 1 177 ? 24.905 -8.569 29.212 1.00 39.34 296 LEU C O 1
ATOM 10653 N N . GLY C 1 178 ? 23.405 -8.799 27.555 1.00 44.93 297 GLY C N 1
ATOM 10654 C CA . GLY C 1 178 ? 24.369 -8.389 26.552 1.00 61.85 297 GLY C CA 1
ATOM 10655 C C . GLY C 1 178 ? 24.768 -6.935 26.707 1.00 62.88 297 GLY C C 1
ATOM 10656 O O . GLY C 1 178 ? 25.947 -6.588 26.597 1.00 59.52 297 GLY C O 1
ATOM 10660 N N . LYS C 1 179 ? 23.788 -6.060 26.954 1.00 67.19 298 LYS C N 1
ATOM 10661 C CA . LYS C 1 179 ? 24.086 -4.656 27.202 1.00 69.08 298 LYS C CA 1
ATOM 10662 C C . LYS C 1 179 ? 24.836 -4.462 28.511 1.00 72.03 298 LYS C C 1
ATOM 10663 O O . LYS C 1 179 ? 25.533 -3.454 28.671 1.00 61.91 298 LYS C O 1
ATOM 10682 N N . GLN C 1 180 ? 24.710 -5.401 29.446 1.00 76.54 299 GLN C N 1
ATOM 10683 C CA . GLN C 1 180 ? 25.441 -5.351 30.705 1.00 78.59 299 GLN C CA 1
ATOM 10684 C C . GLN C 1 180 ? 26.735 -6.145 30.576 1.00 72.42 299 GLN C C 1
ATOM 10685 O O . GLN C 1 180 ? 27.787 -5.710 31.039 1.00 62.30 299 GLN C O 1
ATOM 10699 N N . LYS C 1 202 ? 20.114 -22.830 14.193 1.00 70.92 321 LYS C N 1
ATOM 10700 C CA . LYS C 1 202 ? 19.919 -22.682 15.632 1.00 82.31 321 LYS C CA 1
ATOM 10701 C C . LYS C 1 202 ? 19.248 -21.346 15.942 1.00 80.56 321 LYS C C 1
ATOM 10702 O O . LYS C 1 202 ? 19.702 -20.293 15.487 1.00 79.63 321 LYS C O 1
ATOM 10721 N N . LEU C 1 203 ? 18.170 -21.396 16.717 1.00 69.54 322 LEU C N 1
ATOM 10722 C CA . LEU C 1 203 ? 17.422 -20.207 17.099 1.00 64.07 322 LEU C CA 1
ATOM 10723 C C . LEU C 1 203 ? 17.378 -20.101 18.625 1.00 52.47 322 LEU C C 1
ATOM 10724 O O . LEU C 1 203 ? 18.039 -20.856 19.344 1.00 51.49 322 LEU C O 1
ATOM 10740 N N . ARG C 1 204 ? 16.578 -19.151 19.117 1.00 44.42 323 ARG C N 1
ATOM 10741 C CA . ARG C 1 204 ? 16.507 -18.816 20.542 1.00 40.05 323 ARG C CA 1
ATOM 10742 C C . ARG C 1 204 ? 15.035 -18.830 20.943 1.00 34.58 323 ARG C C 1
ATOM 10743 O O . ARG C 1 204 ? 14.406 -17.777 21.058 1.00 38.94 323 ARG C O 1
ATOM 10764 N N . PHE C 1 205 ? 14.492 -20.030 21.158 1.00 40.67 324 PHE C N 1
ATOM 10765 C CA . PHE C 1 205 ? 13.073 -20.169 21.479 1.00 40.31 324 PHE C CA 1
ATOM 10766 C C . PHE C 1 205 ? 12.780 -19.872 22.947 1.00 33.17 324 PHE C C 1
ATOM 10767 O O . PHE C 1 205 ? 11.733 -19.305 23.274 1.00 29.40 324 PHE C O 1
ATOM 10784 N N . ASP C 1 206 ? 13.658 -20.290 23.845 1.00 28.80 325 ASP C N 1
ATOM 10785 C CA . ASP C 1 206 ? 13.456 -20.065 25.269 1.00 30.67 325 ASP C CA 1
ATOM 10786 C C . ASP C 1 206 ? 13.899 -18.653 25.621 1.00 29.38 325 ASP C C 1
ATOM 10787 O O . ASP C 1 206 ? 15.060 -18.288 25.410 1.00 31.89 325 ASP C O 1
ATOM 10796 N N . ARG C 1 207 ? 12.975 -17.859 26.153 1.00 29.53 326 ARG C N 1
ATOM 10797 C CA . ARG C 1 207 ? 13.253 -16.465 26.450 1.00 25.07 326 ARG C CA 1
ATOM 10798 C C . ARG C 1 207 ? 12.593 -16.066 27.757 1.00 25.15 326 ARG C C 1
ATOM 10799 O O . ARG C 1 207 ? 11.605 -16.665 28.190 1.00 24.91 326 ARG C O 1
ATOM 10820 N N . ILE C 1 208 ? 13.160 -15.026 28.365 1.00 24.32 327 ILE C N 1
ATOM 10821 C CA . ILE C 1 208 ? 12.680 -14.457 29.616 1.00 24.46 327 ILE C CA 1
ATOM 10822 C C . ILE C 1 208 ? 12.421 -12.971 29.384 1.00 24.72 327 ILE C C 1
ATOM 10823 O O . ILE C 1 208 ? 13.300 -12.253 28.892 1.00 24.28 327 ILE C O 1
ATOM 10839 N N . PHE C 1 209 ? 11.208 -12.517 29.709 1.00 21.35 328 PHE C N 1
ATOM 10840 C CA . PHE C 1 209 ? 10.856 -11.105 29.654 1.00 19.52 328 PHE C CA 1
ATOM 10841 C C . PHE C 1 209 ? 10.700 -10.576 31.075 1.00 23.56 328 PHE C C 1
ATOM 10842 O O . PHE C 1 209 ? 10.152 -11.262 31.942 1.00 23.75 328 PHE C O 1
ATOM 10859 N N . LEU C 1 210 ? 11.153 -9.347 31.304 1.00 21.51 329 LEU C N 1
ATOM 10860 C CA . LEU C 1 210 ? 11.210 -8.767 32.642 1.00 20.45 329 LEU C CA 1
ATOM 10861 C C . LEU C 1 210 ? 10.655 -7.352 32.625 1.00 24.68 329 LEU C C 1
ATOM 10862 O O . LEU C 1 210 ? 11.032 -6.547 31.769 1.00 24.21 329 LEU C O 1
ATOM 10878 N N . ARG C 1 211 ? 9.765 -7.054 33.567 1.00 22.33 330 ARG C N 1
ATOM 10879 C CA . ARG C 1 211 ? 9.296 -5.694 33.809 1.00 21.40 330 ARG C CA 1
ATOM 10880 C C . ARG C 1 211 ? 9.466 -5.399 35.289 1.00 23.16 330 ARG C C 1
ATOM 10881 O O . ARG C 1 211 ? 9.018 -6.183 36.123 1.00 23.34 330 ARG C O 1
ATOM 10902 N N . SER C 1 212 ? 10.123 -4.288 35.609 1.00 25.50 331 SER C N 1
ATOM 10903 C CA . SER C 1 212 ? 10.225 -3.858 36.997 1.00 28.51 331 SER C CA 1
ATOM 10904 C C . SER C 1 212 ? 8.877 -3.372 37.520 1.00 25.36 331 SER C C 1
ATOM 10905 O O . SER C 1 212 ? 7.942 -3.084 36.768 1.00 25.28 331 SER C O 1
ATOM 10913 N N . ALA C 1 213 ? 8.780 -3.301 38.842 1.00 26.30 332 ALA C N 1
ATOM 10914 C CA . ALA C 1 213 ? 7.688 -2.571 39.455 1.00 23.69 332 ALA C CA 1
ATOM 10915 C C . ALA C 1 213 ? 7.954 -1.079 39.318 1.00 21.49 332 ALA C C 1
ATOM 10916 O O . ALA C 1 213 ? 9.104 -0.630 39.268 1.00 27.73 332 ALA C O 1
ATOM 10923 N N . LYS C 1 214 ? 6.879 -0.303 39.240 1.00 23.97 333 LYS C N 1
ATOM 10924 C CA . LYS C 1 214 ? 7.055 1.140 39.187 1.00 32.05 333 LYS C CA 1
ATOM 10925 C C . LYS C 1 214 ? 7.481 1.686 40.543 1.00 28.44 333 LYS C C 1
ATOM 10926 O O . LYS C 1 214 ? 8.139 2.731 40.616 1.00 31.31 333 LYS C O 1
ATOM 10945 N N . THR C 1 215 ? 7.134 0.981 41.617 1.00 27.30 334 THR C N 1
ATOM 10946 C CA . THR C 1 215 ? 7.289 1.503 42.971 1.00 25.53 334 THR C CA 1
ATOM 10947 C C . THR C 1 215 ? 8.427 0.840 43.736 1.00 31.51 334 THR C C 1
ATOM 10948 O O . THR C 1 215 ? 8.456 0.902 44.968 1.00 34.10 334 THR C O 1
ATOM 10959 N N . ALA C 1 216 ? 9.372 0.219 43.043 1.00 32.01 335 ALA C N 1
ATOM 10960 C CA . ALA C 1 216 ? 10.512 -0.412 43.694 1.00 37.89 335 ALA C CA 1
ATOM 10961 C C . ALA C 1 216 ? 11.730 -0.257 42.798 1.00 39.62 335 ALA C C 1
ATOM 10962 O O . ALA C 1 216 ? 11.583 -0.147 41.574 1.00 42.49 335 ALA C O 1
ATOM 10969 N N . PRO C 1 217 ? 12.936 -0.214 43.371 1.00 49.13 336 PRO C N 1
ATOM 10970 C CA . PRO C 1 217 ? 14.148 -0.000 42.546 1.00 51.69 336 PRO C CA 1
ATOM 10971 C C . PRO C 1 217 ? 14.163 -0.980 41.390 1.00 43.73 336 PRO C C 1
ATOM 10972 O O . PRO C 1 217 ? 13.629 -2.094 41.511 1.00 35.04 336 PRO C O 1
ATOM 10983 N N . PRO C 1 218 ? 14.731 -0.597 40.245 1.00 45.16 337 PRO C N 1
ATOM 10984 C CA . PRO C 1 218 ? 14.659 -1.466 39.068 1.00 49.84 337 PRO C CA 1
ATOM 10985 C C . PRO C 1 218 ? 15.258 -2.830 39.362 1.00 46.10 337 PRO C C 1
ATOM 10986 O O . PRO C 1 218 ? 16.205 -2.960 40.139 1.00 43.53 337 PRO C O 1
ATOM 10997 N N . VAL C 1 219 ? 14.674 -3.853 38.756 1.00 35.88 338 VAL C N 1
ATOM 10998 C CA . VAL C 1 219 ? 15.236 -5.195 38.777 1.00 32.08 338 VAL C CA 1
ATOM 10999 C C . VAL C 1 219 ? 16.240 -5.293 37.640 1.00 30.78 338 VAL C C 1
ATOM 11000 O O . VAL C 1 219 ? 15.948 -4.882 36.511 1.00 35.79 338 VAL C O 1
ATOM 11013 N N . THR C 1 220 ? 17.423 -5.826 37.928 1.00 35.87 339 THR C N 1
ATOM 11014 C CA . THR C 1 220 ? 18.395 -6.064 36.876 1.00 42.57 339 THR C CA 1
ATOM 11015 C C . THR C 1 220 ? 18.738 -7.547 36.813 1.00 34.38 339 THR C C 1
ATOM 11016 O O . THR C 1 220 ? 18.977 -8.170 37.860 1.00 33.52 339 THR C O 1
ATOM 11027 N N . PRO C 1 221 ? 18.774 -8.146 35.625 1.00 33.25 340 PRO C N 1
ATOM 11028 C CA . PRO C 1 221 ? 19.308 -9.507 35.516 1.00 35.94 340 PRO C CA 1
ATOM 11029 C C . PRO C 1 221 ? 20.759 -9.534 35.961 1.00 33.78 340 PRO C C 1
ATOM 11030 O O . PRO C 1 221 ? 21.522 -8.598 35.718 1.00 33.89 340 PRO C O 1
ATOM 11041 N N . ASP C 1 222 ? 21.137 -10.612 36.639 1.00 32.19 341 ASP C N 1
ATOM 11042 C CA . ASP C 1 222 ? 22.499 -10.756 37.136 1.00 35.67 341 ASP C CA 1
ATOM 11043 C C . ASP C 1 222 ? 23.310 -11.709 36.267 1.00 31.49 341 ASP C C 1
ATOM 11044 O O . ASP C 1 222 ? 24.366 -11.339 35.752 1.00 34.70 341 ASP C O 1
ATOM 11053 N N . HIS C 1 223 ? 22.829 -12.934 36.094 1.00 34.97 342 HIS C N 1
ATOM 11054 C CA . HIS C 1 223 ? 23.550 -13.932 35.325 1.00 35.71 342 HIS C CA 1
ATOM 11055 C C . HIS C 1 223 ? 22.541 -14.912 34.752 1.00 36.06 342 HIS C C 1
ATOM 11056 O O . HIS C 1 223 ? 21.486 -15.156 35.345 1.00 37.73 342 HIS C O 1
ATOM 11070 N N . MET C 1 224 ? 22.870 -15.455 33.582 1.00 28.70 343 MET C N 1
ATOM 11071 C CA . MET C 1 224 ? 22.049 -16.447 32.904 1.00 36.19 343 MET C CA 1
ATOM 11072 C C . MET C 1 224 ? 22.967 -17.554 32.413 1.00 39.90 343 MET C C 1
ATOM 11073 O O . MET C 1 224 ? 24.054 -17.281 31.895 1.00 41.43 343 MET C O 1
ATOM 11087 N N . ALA C 1 225 ? 22.535 -18.802 32.584 1.00 30.38 344 ALA C N 1
ATOM 11088 C CA . ALA C 1 225 ? 23.339 -19.941 32.178 1.00 28.63 344 ALA C CA 1
ATOM 11089 C C . ALA C 1 225 ? 22.443 -21.035 31.625 1.00 29.92 344 ALA C C 1
ATOM 11090 O O . ALA C 1 225 ? 21.299 -21.202 32.055 1.00 26.62 344 ALA C O 1
ATOM 11097 N N . LEU C 1 226 ? 22.980 -21.787 30.670 1.00 27.80 345 LEU C N 1
ATOM 11098 C CA . LEU C 1 226 ? 22.321 -22.975 30.147 1.00 28.60 345 LEU C CA 1
ATOM 11099 C C . LEU C 1 226 ? 22.683 -24.174 31.012 1.00 27.41 345 LEU C C 1
ATOM 11100 O O . LEU C 1 226 ? 23.832 -24.323 31.431 1.00 32.17 345 LEU C O 1
ATOM 11116 N N . ILE C 1 227 ? 21.693 -25.020 31.297 1.00 25.27 346 ILE C N 1
ATOM 11117 C CA . ILE C 1 227 ? 21.883 -26.159 32.185 1.00 25.12 346 ILE C CA 1
ATOM 11118 C C . ILE C 1 227 ? 21.311 -27.416 31.539 1.00 25.10 346 ILE C C 1
ATOM 11119 O O . ILE C 1 227 ? 20.573 -27.363 30.554 1.00 29.98 346 ILE C O 1
ATOM 11135 N N . GLY C 1 228 ? 21.666 -28.560 32.122 1.00 32.18 347 GLY C N 1
ATOM 11136 C CA . GLY C 1 228 ? 21.150 -29.835 31.676 1.00 34.85 347 GLY C CA 1
ATOM 11137 C C . GLY C 1 228 ? 21.928 -30.456 30.543 1.00 36.03 347 GLY C C 1
ATOM 11138 O O . GLY C 1 228 ? 21.387 -31.297 29.820 1.00 38.34 347 GLY C O 1
ATOM 11142 N N . MET C 1 229 ? 23.193 -30.081 30.382 1.00 49.03 348 MET C N 1
ATOM 11143 C CA . MET C 1 229 ? 23.994 -30.454 29.223 1.00 63.66 348 MET C CA 1
ATOM 11144 C C . MET C 1 229 ? 24.784 -31.740 29.430 1.00 53.69 348 MET C C 1
ATOM 11145 O O . MET C 1 229 ? 25.504 -32.158 28.517 1.00 53.20 348 MET C O 1
ATOM 11159 N N . GLU C 1 230 ? 24.660 -32.378 30.590 1.00 54.21 349 GLU C N 1
ATOM 11160 C CA . GLU C 1 230 ? 25.320 -33.649 30.853 1.00 54.87 349 GLU C CA 1
ATOM 11161 C C . GLU C 1 230 ? 24.396 -34.789 30.437 1.00 49.99 349 GLU C C 1
ATOM 11162 O O . GLU C 1 230 ? 23.257 -34.874 30.909 1.00 51.05 349 GLU C O 1
ATOM 11174 N N . LYS C 1 231 ? 24.882 -35.656 29.552 1.00 43.49 350 LYS C N 1
ATOM 11175 C CA . LYS C 1 231 ? 24.100 -36.812 29.136 1.00 39.31 350 LYS C CA 1
ATOM 11176 C C . LYS C 1 231 ? 23.885 -37.757 30.314 1.00 40.10 350 LYS C C 1
ATOM 11177 O O . LYS C 1 231 ? 24.806 -38.051 31.083 1.00 49.58 350 LYS C O 1
ATOM 11196 N N . LEU C 1 232 ? 22.655 -38.239 30.450 1.00 42.95 351 LEU C N 1
ATOM 11197 C CA . LEU C 1 232 ? 22.302 -39.102 31.562 1.00 46.44 351 LEU C CA 1
ATOM 11198 C C . LEU C 1 232 ? 22.775 -40.534 31.313 1.00 48.08 351 LEU C C 1
ATOM 11199 O O . LEU C 1 232 ? 23.146 -40.915 30.199 1.00 51.61 351 LEU C O 1
ATOM 11215 N N . ASP C 1 233 ? 22.743 -41.340 32.380 1.00 50.05 352 ASP C N 1
ATOM 11216 C CA . ASP C 1 233 ? 23.259 -42.703 32.297 1.00 60.94 352 ASP C CA 1
ATOM 11217 C C . ASP C 1 233 ? 22.555 -43.508 31.213 1.00 56.14 352 ASP C C 1
ATOM 11218 O O . ASP C 1 233 ? 23.174 -44.373 30.581 1.00 57.89 352 ASP C O 1
ATOM 11227 N N . CYS C 1 234 ? 21.271 -43.240 30.979 1.00 58.04 353 CYS C N 1
ATOM 11228 C CA . CYS C 1 234 ? 20.530 -43.969 29.959 1.00 85.22 353 CYS C CA 1
ATOM 11229 C C . CYS C 1 234 ? 21.003 -43.656 28.547 1.00 66.92 353 CYS C C 1
ATOM 11230 O O . CYS C 1 234 ? 20.559 -44.317 27.603 1.00 59.29 353 CYS C O 1
ATOM 11238 N N . GLY C 1 235 ? 21.879 -42.673 28.375 1.00 53.73 354 GLY C N 1
ATOM 11239 C CA . GLY C 1 235 ? 22.347 -42.307 27.059 1.00 51.11 354 GLY C CA 1
ATOM 11240 C C . GLY C 1 235 ? 21.535 -41.238 26.374 1.00 50.40 354 GLY C C 1
ATOM 11241 O O . GLY C 1 235 ? 21.767 -40.968 25.191 1.00 52.17 354 GLY C O 1
ATOM 11245 N N . ARG C 1 236 ? 20.586 -40.627 27.074 1.00 48.00 355 ARG C N 1
ATOM 11246 C CA . ARG C 1 236 ? 19.837 -39.496 26.557 1.00 42.97 355 ARG C CA 1
ATOM 11247 C C . ARG C 1 236 ? 20.043 -38.299 27.474 1.00 39.70 355 ARG C C 1
ATOM 11248 O O . ARG C 1 236 ? 20.382 -38.445 28.650 1.00 42.66 355 ARG C O 1
ATOM 11269 N N . TYR C 1 237 ? 19.844 -37.109 26.917 1.00 43.40 356 TYR C N 1
ATOM 11270 C CA . TYR C 1 237 ? 19.802 -35.899 27.718 1.00 36.27 356 TYR C CA 1
ATOM 11271 C C . TYR C 1 237 ? 18.430 -35.765 28.373 1.00 32.24 356 TYR C C 1
ATOM 11272 O O . TYR C 1 237 ? 17.443 -36.365 27.939 1.00 35.72 356 TYR C O 1
ATOM 11290 N N . THR C 1 238 ? 18.383 -34.988 29.458 1.00 35.46 357 THR C N 1
ATOM 11291 C CA . THR C 1 238 ? 17.121 -34.782 30.160 1.00 31.69 357 THR C CA 1
ATOM 11292 C C . THR C 1 238 ? 16.034 -34.299 29.202 1.00 28.53 357 THR C C 1
ATOM 11293 O O . THR C 1 238 ? 14.882 -34.745 29.275 1.00 32.97 357 THR C O 1
ATOM 11304 N N . SER C 1 239 ? 16.391 -33.404 28.284 1.00 34.18 358 SER C N 1
ATOM 11305 C CA . SER C 1 239 ? 15.449 -32.863 27.318 1.00 31.10 358 SER C CA 1
ATOM 11306 C C . SER C 1 239 ? 16.205 -32.488 26.054 1.00 34.95 358 SER C C 1
ATOM 11307 O O . SER C 1 239 ? 17.429 -32.328 26.064 1.00 37.87 358 SER C O 1
ATOM 11315 N N . ASP C 1 240 ? 15.460 -32.360 24.951 1.00 31.93 359 ASP C N 1
ATOM 11316 C CA . ASP C 1 240 ? 16.045 -31.803 23.741 1.00 35.20 359 ASP C CA 1
ATOM 11317 C C . ASP C 1 240 ? 16.236 -30.298 23.848 1.00 34.39 359 ASP C C 1
ATOM 11318 O O . ASP C 1 240 ? 16.844 -29.700 22.958 1.00 36.39 359 ASP C O 1
ATOM 11327 N N . HIS C 1 241 ? 15.745 -29.679 24.921 1.00 31.53 360 HIS C N 1
ATOM 11328 C CA . HIS C 1 241 ? 16.080 -28.308 25.270 1.00 33.57 360 HIS C CA 1
ATOM 11329 C C . HIS C 1 241 ? 17.128 -28.312 26.376 1.00 32.57 360 HIS C C 1
ATOM 11330 O O . HIS C 1 241 ? 17.118 -29.178 27.254 1.00 35.33 360 HIS C O 1
ATOM 11344 N N . TRP C 1 242 ? 18.015 -27.320 26.352 1.00 29.25 361 TRP C N 1
ATOM 11345 C CA . TRP C 1 242 ? 18.724 -26.976 27.576 1.00 29.89 361 TRP C CA 1
ATOM 11346 C C . TRP C 1 242 ? 17.798 -26.178 28.491 1.00 30.24 361 TRP C C 1
ATOM 11347 O O . TRP C 1 242 ? 16.926 -25.439 28.031 1.00 28.68 361 TRP C O 1
ATOM 11368 N N . GLY C 1 243 ? 17.994 -26.321 29.791 1.00 27.05 362 GLY C N 1
ATOM 11369 C CA . GLY C 1 243 ? 17.324 -25.446 30.726 1.00 25.37 362 GLY C CA 1
ATOM 11370 C C . GLY C 1 243 ? 18.057 -24.128 30.872 1.00 23.82 362 GLY C C 1
ATOM 11371 O O . GLY C 1 243 ? 19.215 -23.986 30.487 1.00 27.96 362 GLY C O 1
ATOM 11375 N N . ILE C 1 244 ? 17.368 -23.132 31.416 1.00 21.79 363 ILE C N 1
ATOM 11376 C CA . ILE C 1 244 ? 17.957 -21.825 31.679 1.00 21.83 363 ILE C CA 1
ATOM 11377 C C . ILE C 1 244 ? 17.891 -21.581 33.173 1.00 23.91 363 ILE C C 1
ATOM 11378 O O . ILE C 1 244 ? 16.812 -21.688 33.760 1.00 24.43 363 ILE C O 1
ATOM 11394 N N . TYR C 1 245 ? 19.036 -21.254 33.775 1.00 23.84 364 TYR C N 1
ATOM 11395 C CA . TYR C 1 245 ? 19.121 -20.721 35.129 1.00 23.55 364 TYR C CA 1
ATOM 11396 C C . TYR C 1 245 ? 19.404 -19.225 35.042 1.00 25.83 364 TYR C C 1
ATOM 11397 O O . TYR C 1 245 ? 20.317 -18.803 34.323 1.00 28.80 364 TYR C O 1
ATOM 11415 N N . CYS C 1 246 ? 18.621 -18.419 35.752 1.00 23.32 365 CYS C N 1
ATOM 11416 C CA . CYS C 1 246 ? 18.793 -16.974 35.700 1.00 23.26 365 CYS C CA 1
ATOM 11417 C C . CYS C 1 246 ? 18.547 -16.368 37.074 1.00 29.80 365 CYS C C 1
ATOM 11418 O O . CYS C 1 246 ? 17.630 -16.776 37.787 1.00 23.82 365 CYS C O 1
ATOM 11426 N N . THR C 1 247 ? 19.377 -15.395 37.441 1.00 23.18 366 THR C N 1
ATOM 11427 C CA . THR C 1 247 ? 19.251 -14.689 38.705 1.00 25.80 366 THR C CA 1
ATOM 11428 C C . THR C 1 247 ? 18.936 -13.223 38.440 1.00 25.67 366 THR C C 1
ATOM 11429 O O . THR C 1 247 ? 19.308 -12.667 37.397 1.00 25.74 366 THR C O 1
ATOM 11440 N N . PHE C 1 248 ? 18.251 -12.606 39.404 1.00 22.72 367 PHE C N 1
ATOM 11441 C CA . PHE C 1 248 ? 17.813 -11.220 39.319 1.00 20.26 367 PHE C CA 1
ATOM 11442 C C . PHE C 1 248 ? 18.182 -10.475 40.591 1.00 27.89 367 PHE C C 1
ATOM 11443 O O . PHE C 1 248 ? 17.978 -10.978 41.699 1.00 30.55 367 PHE C O 1
ATOM 11460 N N . ASN C 1 249 ? 18.711 -9.268 40.415 1.00 31.25 368 ASN C N 1
ATOM 11461 C CA . ASN C 1 249 ? 18.965 -8.364 41.528 1.00 40.37 368 ASN C CA 1
ATOM 11462 C C . ASN C 1 249 ? 17.682 -7.610 41.849 1.00 39.04 368 ASN C C 1
ATOM 11463 O O . ASN C 1 249 ? 17.149 -6.891 40.998 1.00 43.42 368 ASN C O 1
ATOM 11474 N N . THR C 1 250 ? 17.182 -7.781 43.067 1.00 49.66 369 THR C N 1
ATOM 11475 C CA . THR C 1 250 ? 15.942 -7.136 43.489 1.00 66.35 369 THR C CA 1
ATOM 11476 C C . THR C 1 250 ? 16.209 -6.097 44.574 1.00 62.42 369 THR C C 1
ATOM 11477 O O . THR C 1 250 ? 15.384 -5.215 44.825 1.00 52.72 369 THR C O 1
#

CATH classification: 3.60.10.10

GO terms:
  GO:0070259 tyrosyl-DNA phosphodiesterase activity (F, IDA)
  GO:0003677 DNA binding (F, IDA)
  GO:0030512 negative regulation of transforming growth factor beta receptor signaling pathway (P, IMP)
  GO:0060027 convergent extension involved in gastrulation (P, IMP)
  GO:0007368 determination of left/right symmetry (P, IMP)
  GO:0007369 gastrulation (P, IMP)

Radius of gyration: 28.9 Å; Cα contacts (8 Å, |Δi|>4): 1622; chains: 3; bounding box: 51×79×81 Å

Solvent-accessible surface area: 30015 Å² total; per-residue (Å²): 99,86,41,0,13,0,0,1,0,1,0,19,1,103,32,103,89,66,25,77,53,2,4,105,7,0,9,63,20,10,32,27,16,16,0,1,0,0,0,1,0,16,2,31,63,67,4,12,99,55,0,91,141,88,17,112,60,19,64,36,34,52,4,47,129,103,34,30,14,6,3,0,1,0,25,104,75,69,6,140,68,69,102,52,87,76,34,94,7,125,79,36,136,42,108,14,21,0,3,15,0,22,0,33,10,113,78,36,49,0,30,0,3,0,0,7,0,0,24,75,159,132,29,37,137,10,0,18,96,3,0,127,49,0,9,74,70,0,108,104,10,62,104,58,0,3,0,0,0,0,0,1,0,11,1,43,142,56,7,34,68,100,12,66,26,48,26,100,63,13,30,4,0,19,75,107,39,53,121,81,76,121,4,82,67,0,61,12,69,57,22,55,126,54,75,38,27,8,2,32,2,2,5,23,30,4,165,103,31,113,108,13,63,11,54,69,12,19,24,7,1,78,59,129,34,164,44,41,85,33,0,4,53,11,8,0,1,7,0,10,0,62,70,107,75,86,1,12,0,0,0,1,1,0,15,1,45,39,84,92,66,23,77,47,0,5,118,9,0,8,66,27,6,66,142,77,50,0,1,0,0,0,1,0,15,1,31,46,65,4,9,100,61,0,111,164,113,18,101,65,20,74,31,34,48,4,43,129,39,24,6,14,6,3,1,1,0,65,102,98,68,4,139,65,73,104,52,94,86,35,80,4,93,70,30,15,0,52,12,25,0,4,12,0,25,0,28,5,105,71,39,44,0,37,0,3,0,0,8,0,0,14,30,134,101,28,2,79,13,0,13,120,3,0,122,53,0,8,74,72,0,107,104,13,55,124,56,0,4,0,1,0,0,0,1,0,10,1,47,77,9,2,27,15,13,14,47,27,44,32,106,64,12,30,5,0,21,69,108,35,53,110,78,106,129,4,74,60,2,58,12,53,137,47,54,132,98,46,99,29,26,8,2,32,4,1,5,26,30,6,165,101,23,91,106,10,66,13,55,86,10,29,26,7,2,94,111,130,32,162,43,41,67,48,0,3,50,10,8,0,2,39,0,13,0,56,63,108,75,88,1,10,0,0,4,2,2,0,17,1,104,55,98,76,59,23,74,52,4,5,111,10,0,7,66,24,6,70,143,79,48,0,1,0,0,0,1,0,18,1,32,41,66,4,7,92,59,0,88,166,110,18,103,60,17,68,35,34,44,4,48,126,101,32,32,15,6,2,0,2,0,64,109,95,69,5,137,62,71,110,48,92,84,31,84,4,115,83,36,133,42,108,16,24,0,4,9,0,23,0,35,5,96,83,23,54,1,28,0,4,0,0,9,0,0,23,76,121,123,31,0,81,13,0,10,119,2,1,130,49,0,9,72,68,0,106,106,12,56,93,61,0,2,0,1,0,0,0,3,0,11,0,23,81,8,0,22,24,39,21,46,26,45,21,61,63,12,29,3,0,140,70,26,40,64,94,112,257,96,50,57,28,9,1,2,5,18,31,6,162,104,27,96,102,10,55,3,56,109,35,36,100,4,2,88,112,119,34,159,50,41,104,89,0,5,114,35,91,0,8,43,0,14,0,50,60

Foldseek 3Di:
DLKAKEKEDEQALVDVVCLVLLLVVVLVVCVVVVGQKYKYFFDAQVSVVVNCVPPVQWDKDWQDHHDTTIMMIGRPVFKAWDDWDWADLVPAPRSKTKIWTWIDGPNQIEIEIEIQAHADPVCLVSLLVVVLVVLVCCVPPAQSYKYKYKYQSNDDDCSCVVNPHHDPQKDWQCVLVPVDVQAAFFADPVLLVDTHRRIIMMIGHHPPDPDKHKDDKHWDQSDATPVRHTSHSTTMMMTMIDD/DLKAKEKEDEQALVDPVCLVLLLVVVLVVCVVVVGQKYKYFFAAQVSVVVCVVPVVQWDKDWQDHHDTTIMMIGRVVFKAWDDKDWADLVPAPRRKTKIWTWIDGVNQTEIEIEIQAHADPVCLVSLLVVVVVVLVCCVPPDQRYKYKYKYQSNDDPCSCVVSPHHDPQKDWQCVLVPVDPQAAFFAFPVLLVTDTHRRIIMIIGAHPVDPGKHWDDKHWAFSDAGPVRHTSHSTTMMMTIIDD/DLKAKEKEDAQALVPPVCLVLLLVVVLVVCVVVVGQKYKYWFDAQVSVVVVCVRVVQWDKDWQDNHDTTMMMIGRNVFKAWDDKDWAFLVPAPRSKTKIWTWIDGPNAIEIEIEIQAHDDPVCLVSLLVRVVVVLVCQVPPALSYKYKYWYQSNDDPVSCVVVPHHDPQKDWQVVQVVVCVPDRITMIIHARPPDPGKHKDDKDWAQPDQGPVRHTSHPGTMMMTIIND

Organism: Danio rerio (NCBI:txid7955)

Sequence (716 aa):
SSKLSIISWNVDGLDTNNLSDRARGLCSYLALYTPDVVFLQELIPAYVQYLKKRAVSYLFFEGSDDGYFTGIMLRKSRVKFLESEIICCFPTTQMMRNLLIAQVTFSGQKLYYLMTSHLESTRNQSQERTKQLRVVLQKIKEAPEDAIVIFAGDTNLRDAEVANVGGLPAGVCDVWEQLGKQEHCRYTWDTQANACKLRFDRIFLRSAKTAPPVTPDHMALIGMEKLDCGRYTSDHWGIYCTFNTSSKLSIISWNVDGLDTNNLSDRARGLCSYLALYTPDVVFLQELIPAYVQYLKKRAVSYLFFFEGSDDGYFTGIMLRKSRVKFLESEIICCFPTTQMMRNLLIAQVTFSGQKLYLMTSHLESTRNQSQERTKQLRVVLQKIKEAPEDAIVIFAGDTNLRDAEVANVGGLPAGVCDVWEQLGKQEHCRYTWDTQANAACKLRFDRIFLRSAKTAPPVTPDHMALIGMEKLDCGRYTSDHWGIYCTFNTSSKLSIISWNVDGLDTNNLSDRARGLCSYLALYTPDVVFLQELIPAYVQYLKKRAVSYLFFEGSDDGYFTGIMLRKSRVKFLESEIICCFPTTQMMRNLLIAQVTFSGQKLYLMTSHLESTRNQSQERTKQLRVVLQKIKEAPEDAIVIFAGDTNLRDAEVANVGGLPAGVCDVWEQLGKQKLRFDRIFLRSAKTAPPVTPDHMALIGMEKLDCGRYTSDHWGIYCTFNT

B-factor: mean 39.61, std 18.6, range [13.46, 194.64]

Secondary structure (DSSP, 8-state):
---EEEEEEE--TT--TTHHHHHHHHHHHHHHH--SEEEEEEE-HHHHHHHHHH-TTEEEEES-SSSSEEEEEEETTT-EEEEEEEEE-TT-SS--EEEEEEEEETTEEEEEEE-B---SGGGHHHHHHHHHHHHHHHHHS-TTEEEEEEEE----TTHHHHTTSPPTTEEEHHHHTT--GGG--SEETTT---EE--EEEEEE--TTSSPPEEEEEEEE--S--TTSS-S-SBPEEEEEEE-/---EEEEEEE--TT--TTHHHHHHHHHHHHHHH--SEEEEEEE-HHHHHHHHHH-TTEEEEES-SSSSEEEEEEETTT-EEEEEEEEE-TT-SS--EEEEEEEEETTEEEEEEE-B---SGGGHHHHHHHHHHHHHHHHHS-TTEEEEEEEE--PPTTHHHHTTSSPTTEEEHHHHTT--GGG--SEETTT----EE--EEEEEE--TTSPPPEEEEEEEE--S--TTSS-S-SBPEEEEEEE-/--EEEEEEEE--TT--TTHHHHHHHHHHHHHHH--SEEEEEEE-HHHHHHHHHH-TTEEEEES-SSSSEEEEEEETTT-EEEEEEEEE-TT-SS--EEEEEEEEETTEEEEEEEEB---SGGGHHHHHHHHHHHHHHHHHS-TTEEEEEEEE----HHHHHHTTSSPTTEEEHHHHHHH-----EEEEEE--TTSPPPEEEEEEEE--SPPTTSS-S-SSPEEEEEEE-

InterPro domains:
  IPR005135 Endonuclease/exonuclease/phosphatase [PF03372] (126-360)
  IPR009060 UBA-like superfamily [SSF46934] (6-46)
  IPR036691 Endonuclease/exonuclease/phosphatase superfamily [G3DSA:3.60.10.10] (114-369)
  IPR036691 Endonuclease/exonuclease/phosphatase superfamily [SSF56219] (123-368)
  IPR051547 Tyrosyl-DNA phosphodiesterase 2-like [PTHR15822] (7-367)

Nearest PDB structures (foldseek):
  6ca4-assembly3_C  TM=1.004E+00  e=4.320E-52  Danio rerio
  6ca4-assembly1_A  TM=9.905E-01  e=1.014E-48  Danio rerio
  6ca4-assembly2_B  TM=9.900E-01  e=1.053E-47  Danio rerio
  4fpv-assembly1_A  TM=9.889E-01  e=2.236E-45  Danio rerio
  5j3z-assembly2_B  TM=9.588E-01  e=3.426E-37  Mus musculus